Protein AF-A0A419VX43-F1 (afdb_monomer)

Sequence (524 aa):
MDKRGDLQPGDQIDTLLDHQTQRLEDIANNAVDIIKINLLILGAFAPFLGTVFRNEISTEVIFESQFLRYATLSWVISSIFSTIVYRIARGKSTSQFDLLEQAIVNDWRDPDLRDEMLDNSETYEKNVNRYTVLMAMSVGLSLATVLFFALTIADTIFDLSSTSKRNAVLVVLGFGLITGFGIEIIRLLGRGRFWLSSKVDWLSSKIDFNVKIIGLNTLEIKVGKTEITEVVEFFVEKENLSPIRARLIKSIHDLFEYEPWTFDDLSSKLQDEYPDIGLTKEMIDRLVDEGYLQKIESRGPRTYLVHERREKIVNDEDIDKVVGEELGRVIGHMKQDNEVKELISQYLGTNPSNAKEVLVSGTTPERIDKLNTIIDLIRREYPHKEPPGKEYGKIQFRKSMERYQLTPKASRAFALVLVQQAKDALAEKAHIQATVLGYNGLEEFIRALVRHETPSKELDIRSLGHLLQTKEIQEKISDDDLGLIGRFREIRNKAVHEDARQIDSNEVQELLSIIENIIWKYSN

pLDDT: mean 80.6, std 17.25, range [22.8, 96.19]

Solvent-accessible surface area (backbone atoms only — not comparable to full-atom values): 28584 Å² total; per-residue (Å²): 120,52,102,81,73,54,70,48,71,68,60,52,45,54,52,49,51,48,55,53,35,51,53,28,45,52,53,19,52,54,20,51,52,50,44,51,49,55,52,47,52,49,63,64,48,47,57,51,55,54,54,49,64,71,43,98,56,62,66,63,64,58,76,65,32,67,37,43,53,50,16,51,50,29,40,52,52,17,47,50,39,20,50,52,42,22,56,50,28,48,53,52,35,58,49,57,52,51,57,53,48,50,33,63,76,66,67,54,49,74,42,27,53,46,49,54,50,58,61,46,43,59,61,47,53,57,48,54,52,51,44,51,50,43,43,28,45,18,54,13,23,46,52,31,17,55,52,22,44,54,48,36,54,49,36,75,74,66,65,63,52,72,69,57,50,55,51,50,51,52,50,40,51,50,50,18,45,45,68,21,38,42,68,56,50,52,48,50,56,60,54,41,64,64,64,54,44,74,72,44,55,79,73,55,82,80,69,90,77,90,78,89,80,88,79,92,84,80,95,69,89,72,60,82,63,58,57,60,49,53,39,31,48,42,30,32,75,76,66,70,38,48,70,63,60,26,46,48,55,48,52,47,36,77,75,44,51,56,50,72,41,37,69,69,58,51,52,54,49,33,58,74,78,39,68,77,62,42,81,52,69,68,58,52,50,49,36,34,77,71,45,35,29,41,77,48,79,64,94,66,65,70,57,40,38,36,32,56,67,75,75,39,76,46,77,91,50,64,58,61,57,55,52,48,52,36,49,50,44,51,52,52,47,35,74,75,33,67,66,59,26,48,53,52,5,60,75,69,74,44,55,66,88,47,32,63,59,63,57,73,43,77,54,65,70,55,32,39,53,52,48,38,52,49,53,51,50,47,49,68,78,38,69,88,64,71,51,92,91,65,80,60,46,46,66,41,82,38,64,58,74,63,27,36,27,46,22,30,45,45,34,38,44,59,18,49,49,30,38,49,53,12,52,53,30,42,77,72,67,36,57,52,58,13,40,51,32,32,47,49,15,50,38,53,34,51,51,23,46,53,35,60,78,39,75,85,60,87,72,96,68,90,47,58,76,57,54,62,66,34,68,72,41,57,74,70,48,55,70,69,59,52,50,52,54,50,53,51,51,52,51,32,49,43,36,75,75,45,73,59,90,74,64,57,68,66,61,53,53,54,47,51,54,49,49,53,50,51,48,62,70,69,25,116

Mean predicted aligned error: 16.17 Å

Radius of gyration: 35.97 Å; Cα contacts (8 Å, |Δi|>4): 530; chains: 1; bounding box: 82×86×92 Å

Organism: NCBI:txid148449

Secondary structure (DSSP, 8-state):
--TT-PPPHHHHHHHHHHHHHHHHHHHHHHHHHHHHHHHHHHHHHHHHHHHHTTTT--HHHHHH-HHHHHHHHHHHHHHHHHHHHHHHHHHHHHHHHHHHHHHHHTT--HHHHHHHHHHHHHHHHHHHHHHHHHHHHHHHHHHHHHHHHHHHHHHHHH---HHHHHHHHHHHHHHHHHHHHHHHHHHHHHHHHHHTTTTTTTT-TT----------------HHHHHHHHHHHHHHHHS---HHHHHHHHHHHHHHTTS-EEHHHHHHHHHHH-TTS---HHHHHHHHHTTSEEEE--SS-SEEEEETTTTEE-TTS-HHHHHHHHHHHHHHHHHH-HHHHHHHHHHTTS-TTTHHHHHH-S-HHHHHHHHHHHHHHHHHH-TT---TT-----EEEEEPPPEEEE-HHHHHHHHHHHHHHHHHHHHTT-HHHHHHHHHHHHHHHHHHHHHHH-TTS-----SHHHHTTSHHHHHHS-HHHHHHHHHHHHHHHHHHHS-GGG--HHHHHHHHHHHHHHHHHH--

Structure (mmCIF, N/CA/C/O backbone):
data_AF-A0A419VX43-F1
#
_entry.id   AF-A0A419VX43-F1
#
loop_
_atom_site.group_PDB
_atom_site.id
_atom_site.type_symbol
_atom_site.label_atom_id
_atom_site.label_alt_id
_atom_site.label_comp_id
_atom_site.label_asym_id
_atom_site.label_entity_id
_atom_site.label_seq_id
_atom_site.pdbx_PDB_ins_code
_atom_site.Cartn_x
_atom_site.Cartn_y
_atom_site.Cartn_z
_atom_site.occupancy
_atom_site.B_iso_or_equiv
_atom_site.auth_seq_id
_atom_site.auth_comp_id
_atom_site.auth_asym_id
_atom_site.auth_atom_id
_atom_site.pdbx_PDB_model_num
ATOM 1 N N . MET A 1 1 ? -22.061 17.386 -14.816 1.00 35.34 1 MET A N 1
ATOM 2 C CA . MET A 1 1 ? -21.285 18.517 -15.384 1.00 35.34 1 MET A CA 1
ATOM 3 C C . MET A 1 1 ? -21.544 19.780 -14.582 1.00 35.34 1 MET A C 1
ATOM 5 O O . MET A 1 1 ? -22.606 20.381 -14.722 1.00 35.34 1 MET A O 1
ATOM 9 N N . ASP A 1 2 ? -20.598 20.165 -13.728 1.00 34.94 2 ASP A N 1
ATOM 10 C CA . ASP A 1 2 ? -20.647 21.469 -13.065 1.00 34.94 2 ASP A CA 1
ATOM 11 C C . ASP A 1 2 ? -20.093 22.562 -13.999 1.00 34.94 2 ASP A C 1
ATOM 13 O O . ASP A 1 2 ? -19.414 22.260 -14.985 1.00 34.94 2 ASP A O 1
ATOM 17 N N . LYS A 1 3 ? -20.371 23.841 -13.724 1.00 38.91 3 LYS A N 1
ATOM 18 C CA . LYS A 1 3 ? -20.088 24.986 -14.626 1.00 38.91 3 LYS A CA 1
ATOM 19 C C . LYS A 1 3 ? -18.608 25.192 -15.016 1.00 38.91 3 LYS A C 1
ATOM 21 O O . LYS A 1 3 ? -18.311 26.119 -15.765 1.00 38.91 3 LYS A O 1
ATOM 26 N N . ARG A 1 4 ? -17.686 24.354 -14.533 1.00 42.75 4 ARG A N 1
ATOM 27 C CA . ARG A 1 4 ? -16.251 24.363 -14.866 1.00 42.75 4 ARG A CA 1
ATOM 28 C C . ARG A 1 4 ? -15.805 23.251 -15.819 1.00 42.75 4 ARG A C 1
ATOM 30 O O . ARG A 1 4 ? -14.650 23.252 -16.213 1.00 42.75 4 ARG A O 1
ATOM 37 N N . GLY A 1 5 ? -16.693 22.344 -16.229 1.00 37.00 5 GLY A N 1
ATOM 38 C CA . GLY A 1 5 ? -16.320 21.234 -17.116 1.00 37.00 5 GLY A CA 1
ATOM 39 C C . GLY A 1 5 ? -15.534 20.111 -16.430 1.00 37.00 5 GLY A C 1
ATOM 40 O O . GLY A 1 5 ? -15.210 19.129 -17.090 1.00 37.00 5 GLY A O 1
ATOM 41 N N . ASP A 1 6 ? -15.291 20.211 -15.121 1.00 39.28 6 ASP A N 1
ATOM 42 C CA . ASP A 1 6 ? -14.771 19.106 -14.323 1.00 39.28 6 ASP A CA 1
ATOM 43 C C . ASP A 1 6 ? -15.868 18.038 -14.162 1.00 39.28 6 ASP A C 1
ATOM 45 O O . ASP A 1 6 ? -17.008 18.331 -13.772 1.00 39.28 6 ASP A O 1
ATOM 49 N N . LEU A 1 7 ? -15.534 16.798 -14.530 1.00 40.31 7 LEU A N 1
ATOM 50 C CA . LEU A 1 7 ? -16.361 15.615 -14.279 1.00 40.31 7 LEU A CA 1
ATOM 51 C C . LEU A 1 7 ? -16.569 15.483 -12.769 1.00 40.31 7 LEU A C 1
ATOM 53 O O . LEU A 1 7 ? -15.602 15.614 -12.014 1.00 40.31 7 LEU A O 1
ATOM 57 N N . GLN A 1 8 ? -17.808 15.237 -12.331 1.00 47.06 8 GLN A N 1
ATOM 58 C CA . GLN A 1 8 ? -18.061 14.995 -10.911 1.00 47.06 8 GLN A CA 1
ATOM 59 C C . GLN A 1 8 ? -17.269 13.751 -10.465 1.00 47.06 8 GLN A C 1
ATOM 61 O O . GLN A 1 8 ? -17.093 12.842 -11.275 1.00 47.06 8 GLN A O 1
ATOM 66 N N . PRO A 1 9 ? -16.770 13.693 -9.217 1.00 50.44 9 PRO A N 1
ATOM 67 C CA . PRO A 1 9 ? -15.942 12.581 -8.741 1.00 50.44 9 PRO A CA 1
ATOM 68 C C . PRO A 1 9 ? -16.556 11.195 -9.001 1.00 50.44 9 PRO A C 1
ATOM 70 O O . PRO A 1 9 ? -15.837 10.302 -9.437 1.00 50.44 9 PRO A O 1
ATOM 73 N N . GLY A 1 10 ? -17.880 11.051 -8.849 1.00 53.91 10 GLY A N 1
ATOM 74 C CA . GLY A 1 10 ? -18.609 9.819 -9.183 1.00 53.91 10 GLY A CA 1
ATOM 75 C C . GLY A 1 10 ? -18.517 9.424 -10.664 1.00 53.91 10 GLY A C 1
ATOM 76 O O . GLY A 1 10 ? -18.204 8.278 -10.970 1.00 53.91 10 GLY A O 1
ATOM 77 N N . ASP A 1 11 ? -18.643 10.384 -11.589 1.00 59.47 11 ASP A N 1
ATOM 78 C CA . ASP A 1 11 ? -18.510 10.127 -13.034 1.00 59.47 11 ASP A CA 1
ATOM 79 C C . ASP A 1 11 ? -17.092 9.632 -13.396 1.00 59.47 11 ASP A C 1
ATOM 81 O O . ASP A 1 11 ? -16.914 8.868 -14.346 1.00 59.47 11 ASP A O 1
ATOM 85 N N . GLN A 1 12 ? -16.058 10.065 -12.661 1.00 63.50 12 GLN A N 1
ATOM 86 C CA . GLN A 1 12 ? -14.668 9.657 -12.912 1.00 63.50 12 GLN A CA 1
ATOM 87 C C . GLN A 1 12 ? -14.390 8.219 -12.458 1.00 63.50 12 GLN A C 1
ATOM 89 O O . GLN A 1 12 ? -13.660 7.504 -13.145 1.00 63.50 12 GLN A O 1
ATOM 94 N N . ILE A 1 13 ? -14.973 7.796 -11.333 1.00 65.88 13 ILE A N 1
ATOM 95 C CA . ILE A 1 13 ? -14.847 6.434 -10.791 1.00 65.88 13 ILE A CA 1
ATOM 96 C C . ILE A 1 13 ? -15.518 5.437 -11.735 1.00 65.88 13 ILE A C 1
ATOM 98 O O . ILE A 1 13 ? -14.872 4.480 -12.163 1.00 65.88 13 ILE A O 1
ATOM 102 N N . ASP A 1 14 ? -16.758 5.717 -12.144 1.00 67.06 14 ASP A N 1
ATOM 103 C CA . ASP A 1 14 ? -17.497 4.878 -13.091 1.00 67.06 14 ASP A CA 1
ATOM 104 C C . ASP A 1 14 ? -16.748 4.758 -14.422 1.00 67.06 14 ASP A C 1
ATOM 106 O O . ASP A 1 14 ? -16.568 3.660 -14.944 1.00 67.06 14 ASP A O 1
ATOM 110 N N . THR A 1 15 ? -16.213 5.873 -14.934 1.00 73.88 15 THR A N 1
ATOM 111 C CA . THR A 1 15 ? -15.415 5.869 -16.170 1.00 73.88 15 THR A CA 1
ATOM 112 C C . THR A 1 15 ? -14.133 5.042 -16.023 1.00 73.88 15 THR A C 1
ATOM 114 O O . THR A 1 15 ? -13.740 4.335 -16.952 1.00 73.88 15 THR A O 1
ATOM 117 N N . LEU A 1 16 ? -13.454 5.120 -14.873 1.00 72.38 16 LEU A N 1
ATOM 118 C CA . LEU A 1 16 ? -12.239 4.346 -14.615 1.00 72.38 16 LEU A CA 1
ATOM 119 C C . LEU A 1 16 ? -12.540 2.849 -14.491 1.00 72.38 16 LEU A C 1
ATOM 121 O O . LEU A 1 16 ? -11.817 2.053 -15.093 1.00 72.38 16 LEU A O 1
ATOM 125 N N . LEU A 1 17 ? -13.594 2.465 -13.764 1.00 74.12 17 LEU A N 1
ATOM 126 C CA . LEU A 1 17 ? -14.018 1.068 -13.620 1.00 74.12 17 LEU A CA 1
ATOM 127 C C . LEU A 1 17 ? -14.453 0.481 -14.953 1.00 74.12 17 LEU A C 1
ATOM 129 O O . LEU A 1 17 ? -14.025 -0.621 -15.297 1.00 74.12 17 LEU A O 1
ATOM 133 N N . ASP A 1 18 ? -15.254 1.218 -15.717 1.00 79.12 18 ASP A N 1
ATOM 134 C CA . ASP A 1 18 ? -15.726 0.780 -17.026 1.00 79.12 18 ASP A CA 1
ATOM 135 C C . ASP A 1 18 ? -14.539 0.577 -17.971 1.00 79.12 18 ASP A C 1
ATOM 137 O O . ASP A 1 18 ? -14.353 -0.495 -18.540 1.00 79.12 18 ASP A O 1
ATOM 141 N N . HIS A 1 19 ? -13.617 1.538 -18.022 1.00 82.50 19 HIS A N 1
ATOM 142 C CA . HIS A 1 19 ? -12.429 1.431 -18.860 1.00 82.50 19 HIS A CA 1
ATOM 143 C C . HIS A 1 19 ? -11.467 0.308 -18.421 1.00 82.50 19 HIS A C 1
ATOM 145 O O . HIS A 1 19 ? -10.847 -0.344 -19.270 1.00 82.50 19 HIS A O 1
ATOM 151 N N . GLN A 1 20 ? -11.317 0.045 -17.117 1.00 82.06 20 GLN A N 1
ATOM 152 C CA . GLN A 1 20 ? -10.527 -1.090 -16.627 1.00 82.06 20 GLN A CA 1
ATOM 153 C C . GLN A 1 20 ? -11.202 -2.432 -16.958 1.00 82.06 20 GLN A C 1
ATOM 155 O O . GLN A 1 20 ? -10.567 -3.355 -17.475 1.00 82.06 20 GLN A O 1
ATOM 160 N N . THR A 1 21 ? -12.506 -2.532 -16.726 1.00 83.25 21 THR A N 1
ATOM 161 C CA . THR A 1 21 ? -13.289 -3.742 -16.997 1.00 83.25 21 THR A CA 1
ATOM 162 C C . THR A 1 21 ? -13.303 -4.054 -18.489 1.00 83.25 21 THR A C 1
ATOM 164 O O . THR A 1 21 ? -12.967 -5.175 -18.880 1.00 83.25 21 THR A O 1
ATOM 167 N N . GLN A 1 22 ? -13.570 -3.048 -19.324 1.00 86.44 22 GLN A N 1
ATOM 168 C CA . GLN A 1 22 ? -13.603 -3.156 -20.778 1.00 86.44 22 GLN A CA 1
ATOM 169 C C . GLN A 1 22 ? -12.253 -3.607 -21.342 1.00 86.44 22 GLN A C 1
ATOM 171 O O . GLN A 1 22 ? -12.199 -4.521 -22.159 1.00 86.44 22 GLN A O 1
ATOM 176 N N . ARG A 1 23 ? -11.133 -3.051 -20.859 1.00 86.38 23 ARG A N 1
ATOM 177 C CA . ARG A 1 23 ? -9.795 -3.475 -21.307 1.00 86.38 23 ARG A CA 1
ATOM 178 C C . ARG A 1 23 ? -9.486 -4.934 -20.967 1.00 86.38 23 ARG A C 1
ATOM 180 O O . ARG A 1 23 ? -8.891 -5.634 -21.788 1.00 86.38 23 ARG A O 1
ATOM 187 N N . LEU A 1 24 ? -9.838 -5.405 -19.768 1.00 87.81 24 LEU A N 1
ATOM 188 C CA . LEU A 1 24 ? -9.648 -6.816 -19.407 1.00 87.81 24 LEU A CA 1
ATOM 189 C C . LEU A 1 24 ? -10.576 -7.735 -20.203 1.00 87.81 24 LEU A C 1
ATOM 191 O O . LEU A 1 24 ? -10.154 -8.824 -20.599 1.00 87.81 24 LEU A O 1
ATOM 195 N N . GLU A 1 25 ? -11.805 -7.298 -20.463 1.00 88.75 25 GLU A N 1
ATOM 196 C CA . GLU A 1 25 ? -12.748 -8.024 -21.305 1.00 88.75 25 GLU A CA 1
ATOM 197 C C . GLU A 1 25 ? -12.253 -8.125 -22.752 1.00 88.75 25 GLU A C 1
ATOM 199 O O . GLU A 1 25 ? -12.238 -9.221 -23.310 1.00 88.75 25 GLU A O 1
ATOM 204 N N . ASP A 1 26 ? -11.728 -7.042 -23.325 1.00 90.69 26 ASP A N 1
ATOM 205 C CA . ASP A 1 26 ? -11.109 -7.040 -24.651 1.00 90.69 26 ASP A CA 1
ATOM 206 C C . ASP A 1 26 ? -9.918 -8.006 -24.722 1.00 90.69 26 ASP A C 1
ATOM 208 O O . ASP A 1 26 ? -9.777 -8.768 -25.682 1.00 90.69 26 ASP A O 1
ATOM 212 N N . ILE A 1 27 ? -9.061 -8.034 -23.694 1.00 90.69 27 ILE A N 1
ATOM 213 C CA . ILE A 1 27 ? -7.946 -8.993 -23.614 1.00 90.69 27 ILE A CA 1
ATOM 214 C C . ILE A 1 27 ? -8.465 -10.433 -23.548 1.00 90.69 27 ILE A C 1
ATOM 216 O O . ILE A 1 27 ? -7.932 -11.304 -24.240 1.00 90.69 27 ILE A O 1
ATOM 220 N N . ALA A 1 28 ? -9.500 -10.694 -22.747 1.00 91.56 28 ALA A N 1
ATOM 221 C CA . ALA A 1 28 ? -10.108 -12.015 -22.648 1.00 91.56 28 ALA A CA 1
ATOM 222 C C . ALA A 1 28 ? -10.738 -12.450 -23.984 1.00 91.56 28 ALA A C 1
ATOM 224 O O . ALA A 1 28 ? -10.525 -13.583 -24.416 1.00 91.56 28 ALA A O 1
ATOM 225 N N . ASN A 1 29 ? -11.446 -11.551 -24.668 1.00 92.62 29 ASN A N 1
ATOM 226 C CA . ASN A 1 29 ? -12.063 -11.809 -25.969 1.00 92.62 29 ASN A CA 1
ATOM 227 C C . ASN A 1 29 ? -11.007 -12.109 -27.039 1.00 92.62 29 ASN A C 1
ATOM 229 O O . ASN A 1 29 ? -11.096 -13.126 -27.729 1.00 92.62 29 ASN A O 1
ATOM 233 N N . ASN A 1 30 ? -9.941 -11.308 -27.094 1.00 92.56 30 ASN A N 1
ATOM 234 C CA . ASN A 1 30 ? -8.807 -11.575 -27.975 1.00 92.56 30 ASN A CA 1
ATOM 235 C C . ASN A 1 30 ? -8.173 -12.946 -27.678 1.00 92.56 30 ASN A C 1
ATOM 237 O O . ASN A 1 30 ? -7.805 -13.676 -28.599 1.00 92.56 30 ASN A O 1
ATOM 241 N N . ALA A 1 31 ? -8.055 -13.332 -26.401 1.00 94.25 31 ALA A N 1
ATOM 242 C CA . ALA A 1 31 ? -7.508 -14.632 -26.009 1.00 94.25 31 ALA A CA 1
ATOM 243 C C . ALA A 1 31 ? -8.378 -15.794 -26.502 1.00 94.25 31 ALA A C 1
ATOM 245 O O . ALA A 1 31 ? -7.851 -16.775 -27.032 1.00 94.25 31 ALA A O 1
ATOM 246 N N . VAL A 1 32 ? -9.703 -15.661 -26.403 1.00 95.38 32 VAL A N 1
ATOM 247 C CA . VAL A 1 32 ? -10.661 -16.625 -26.962 1.00 95.38 32 VAL A CA 1
ATOM 248 C C . VAL A 1 32 ? -10.493 -16.758 -28.472 1.00 95.38 32 VAL A C 1
ATOM 250 O O . VAL A 1 32 ? -10.509 -17.876 -28.990 1.00 95.38 32 VAL A O 1
ATOM 253 N N . ASP A 1 33 ? -10.295 -15.656 -29.188 1.00 95.19 33 ASP A N 1
ATOM 254 C CA . ASP A 1 33 ? -10.117 -15.706 -30.637 1.00 95.19 33 ASP A CA 1
ATOM 255 C C . ASP A 1 33 ? -8.817 -16.409 -31.040 1.00 95.19 33 ASP A C 1
ATOM 257 O O . ASP A 1 33 ? -8.824 -17.212 -31.975 1.00 95.19 33 ASP A O 1
ATOM 261 N N . ILE A 1 34 ? -7.729 -16.243 -30.282 1.00 92.88 34 ILE A N 1
ATOM 262 C CA . ILE A 1 34 ? -6.508 -17.034 -30.503 1.00 92.88 34 ILE A CA 1
ATOM 263 C C . ILE A 1 34 ? -6.741 -18.521 -30.212 1.00 92.88 34 ILE A C 1
ATOM 265 O O . ILE A 1 34 ? -6.266 -19.372 -30.964 1.00 92.88 34 ILE A O 1
ATOM 269 N N . ILE A 1 35 ? -7.494 -18.865 -29.162 1.00 94.19 35 ILE A N 1
ATOM 270 C CA . ILE A 1 35 ? -7.860 -20.265 -28.886 1.00 94.19 35 ILE A CA 1
ATOM 271 C C . ILE A 1 35 ? -8.631 -20.851 -30.076 1.00 94.19 35 ILE A C 1
ATOM 273 O O . ILE A 1 35 ? -8.303 -21.947 -30.536 1.00 94.19 35 ILE A O 1
ATOM 277 N N . LYS A 1 36 ? -9.602 -20.114 -30.634 1.00 95.88 36 LYS A N 1
ATOM 278 C CA . LYS A 1 36 ? -10.332 -20.531 -31.844 1.00 95.88 36 LYS A CA 1
ATOM 279 C C . LYS A 1 36 ? -9.391 -20.718 -33.034 1.00 95.88 36 LYS A C 1
ATOM 281 O O . LYS A 1 36 ? -9.517 -21.717 -33.738 1.00 95.88 36 LYS A O 1
ATOM 286 N N . ILE A 1 37 ? -8.431 -19.812 -33.240 1.00 94.38 37 ILE A N 1
ATOM 287 C CA . ILE A 1 37 ? -7.409 -19.943 -34.291 1.00 94.38 37 ILE A CA 1
ATOM 288 C C . ILE A 1 37 ? -6.589 -21.220 -34.082 1.00 94.38 37 ILE A C 1
ATOM 290 O O . ILE A 1 37 ? -6.424 -21.990 -35.022 1.00 94.38 37 ILE A O 1
ATOM 294 N N . ASN A 1 38 ? -6.129 -21.505 -32.863 1.00 94.31 38 ASN A N 1
ATOM 295 C CA . ASN A 1 38 ? -5.361 -22.718 -32.570 1.00 94.31 38 ASN A CA 1
ATOM 296 C C . ASN A 1 38 ? -6.170 -24.001 -32.803 1.00 94.31 38 ASN A C 1
ATOM 298 O O . ASN A 1 38 ? -5.621 -24.985 -33.303 1.00 94.31 38 ASN A O 1
ATOM 302 N N . LEU A 1 39 ? -7.467 -23.996 -32.493 1.00 94.75 39 LEU A N 1
ATOM 303 C CA . LEU A 1 39 ? -8.370 -25.106 -32.808 1.00 94.75 39 LEU A CA 1
ATOM 304 C C . LEU A 1 39 ? -8.597 -25.249 -34.317 1.00 94.75 39 LEU A C 1
ATOM 306 O O . LEU A 1 39 ? -8.642 -26.368 -34.826 1.00 94.75 39 LEU A O 1
ATOM 310 N N . LEU A 1 40 ? -8.689 -24.135 -35.045 1.00 95.19 40 LEU A N 1
ATOM 311 C CA . LEU A 1 40 ? -8.819 -24.136 -36.499 1.00 95.19 40 LEU A CA 1
ATOM 312 C C . LEU A 1 40 ? -7.548 -24.649 -37.179 1.00 95.19 40 LEU A C 1
ATOM 314 O O . LEU A 1 40 ? -7.650 -25.439 -38.110 1.00 95.19 40 LEU A O 1
ATOM 318 N N . ILE A 1 41 ? -6.363 -24.269 -36.690 1.00 92.62 41 ILE A N 1
ATOM 319 C CA . ILE A 1 41 ? -5.079 -24.824 -37.142 1.00 92.62 41 ILE A CA 1
ATOM 320 C C . ILE A 1 41 ? -5.099 -26.345 -36.971 1.00 92.62 41 ILE A C 1
ATOM 322 O O . ILE A 1 41 ? -4.855 -27.075 -37.930 1.00 92.62 41 ILE A O 1
ATOM 326 N N . LEU A 1 42 ? -5.465 -26.837 -35.783 1.00 90.06 42 LEU A N 1
ATOM 327 C CA . LEU A 1 42 ? -5.571 -28.275 -35.535 1.00 90.06 42 LEU A CA 1
ATOM 328 C C . LEU A 1 42 ? -6.561 -28.944 -36.506 1.00 90.06 42 LEU A C 1
ATOM 330 O O . LEU A 1 42 ? -6.233 -29.960 -37.113 1.00 90.06 42 LEU A O 1
ATOM 334 N N . GLY A 1 43 ? -7.741 -28.351 -36.698 1.00 89.94 43 GLY A N 1
ATOM 335 C CA . GLY A 1 43 ? -8.771 -28.857 -37.606 1.00 89.94 43 GLY A CA 1
ATOM 336 C C . GLY A 1 43 ? -8.378 -28.823 -39.086 1.00 89.94 43 GLY A C 1
ATOM 337 O O . GLY A 1 43 ? -8.791 -29.699 -39.838 1.00 89.94 43 GLY A O 1
ATOM 338 N N . ALA A 1 44 ? -7.561 -27.858 -39.510 1.00 90.12 44 ALA A N 1
ATOM 339 C CA . ALA A 1 44 ? -7.080 -27.743 -40.885 1.00 90.12 44 ALA A CA 1
ATOM 340 C C . ALA A 1 44 ? -5.967 -28.756 -41.195 1.00 90.12 44 ALA A C 1
ATOM 342 O O . ALA A 1 44 ? -5.936 -29.328 -42.285 1.00 90.12 44 ALA A O 1
ATOM 343 N N . PHE A 1 45 ? -5.069 -29.012 -40.238 1.00 86.81 45 PHE A N 1
ATOM 344 C CA . PHE A 1 45 ? -3.926 -29.908 -40.439 1.00 86.81 45 PHE A CA 1
ATOM 345 C C . PHE A 1 45 ? -4.201 -31.369 -40.046 1.00 86.81 45 PHE A C 1
ATOM 347 O O . PHE A 1 45 ? -3.530 -32.266 -40.558 1.00 86.81 45 PHE A O 1
ATOM 354 N N . ALA A 1 46 ? -5.211 -31.656 -39.217 1.00 83.56 46 ALA A N 1
ATOM 355 C CA . ALA A 1 46 ? -5.576 -33.032 -38.865 1.00 83.56 46 ALA A CA 1
ATOM 356 C C . ALA A 1 46 ? -6.016 -33.891 -40.074 1.00 83.56 46 ALA A C 1
ATOM 358 O O . ALA A 1 46 ? -5.524 -35.016 -40.198 1.00 83.56 46 ALA A O 1
ATOM 359 N N . PRO A 1 47 ? -6.861 -33.405 -41.012 1.00 80.75 47 PRO A N 1
ATOM 360 C CA . PRO A 1 47 ? -7.190 -34.141 -42.230 1.00 80.75 47 PRO A CA 1
ATOM 361 C C . PRO A 1 47 ? -5.967 -34.383 -43.107 1.00 80.75 47 PRO A C 1
ATOM 363 O O . PRO A 1 47 ? -5.854 -35.457 -43.686 1.00 80.75 47 PRO A O 1
ATOM 366 N N . PHE A 1 48 ? -5.037 -33.423 -43.168 1.00 74.25 48 PHE A N 1
ATOM 367 C CA . PHE A 1 48 ? -3.794 -33.590 -43.914 1.00 74.25 48 PHE A CA 1
ATOM 368 C C . PHE A 1 48 ? -2.983 -34.758 -43.352 1.00 74.25 48 PHE A C 1
ATOM 370 O O . PHE A 1 48 ? -2.668 -35.684 -44.097 1.00 74.25 48 PHE A O 1
ATOM 377 N N . LEU A 1 49 ? -2.745 -34.781 -42.035 1.00 70.62 49 LEU A N 1
ATOM 378 C CA . LEU A 1 49 ? -2.101 -35.916 -41.370 1.00 70.62 49 LEU A CA 1
ATOM 379 C C . LEU A 1 49 ? -2.833 -37.226 -41.702 1.00 70.62 49 LEU A C 1
ATOM 381 O O . LEU A 1 49 ? -2.205 -38.175 -42.158 1.00 70.62 49 LEU A O 1
ATOM 385 N N . GLY A 1 50 ? -4.167 -37.241 -41.604 1.00 71.62 50 GLY A N 1
ATOM 386 C CA . GLY A 1 50 ? -5.001 -38.391 -41.973 1.00 71.62 50 GLY A CA 1
ATOM 387 C C . GLY A 1 50 ? -4.854 -38.853 -43.429 1.00 71.62 50 GLY A C 1
ATOM 388 O O . GLY A 1 50 ? -4.811 -40.054 -43.689 1.00 71.62 50 GLY A O 1
ATOM 389 N N . THR A 1 51 ? -4.755 -37.927 -44.387 1.00 71.31 51 THR A N 1
ATOM 390 C CA . THR A 1 51 ? -4.551 -38.256 -45.808 1.00 71.31 51 THR A CA 1
ATOM 391 C C . THR A 1 51 ? -3.145 -38.760 -46.095 1.00 71.31 51 THR A C 1
ATOM 393 O O . THR A 1 51 ? -2.995 -39.708 -46.864 1.00 71.31 51 THR A O 1
ATOM 396 N N . VAL A 1 52 ? -2.125 -38.189 -45.451 1.00 64.06 52 VAL A N 1
ATOM 397 C CA . VAL A 1 52 ? -0.748 -38.667 -45.589 1.00 64.06 52 VAL A CA 1
ATOM 398 C C . VAL A 1 52 ? -0.607 -40.063 -44.983 1.00 64.06 52 VAL A C 1
ATOM 400 O O . VAL A 1 52 ? 0.030 -40.906 -45.598 1.00 64.06 52 VAL A O 1
ATOM 403 N N . PHE A 1 53 ? -1.290 -40.359 -43.871 1.00 63.84 53 PHE A N 1
ATOM 404 C CA . PHE A 1 53 ? -1.332 -41.705 -43.283 1.00 63.84 53 PHE A CA 1
ATOM 405 C C . PHE A 1 53 ? -2.026 -42.761 -44.155 1.00 63.84 53 PHE A C 1
ATOM 407 O O . PHE A 1 53 ? -1.877 -43.954 -43.897 1.00 63.84 53 PHE A O 1
ATOM 414 N N . ARG A 1 54 ? -2.814 -42.350 -45.157 1.00 64.94 54 ARG A N 1
ATOM 415 C CA . ARG A 1 54 ? -3.546 -43.269 -46.041 1.00 64.94 54 ARG A CA 1
ATOM 416 C C . ARG A 1 54 ? -2.766 -43.634 -47.306 1.00 64.94 54 ARG A C 1
ATOM 418 O O . ARG A 1 54 ? -3.019 -44.692 -47.875 1.00 64.94 54 ARG A O 1
ATOM 425 N N . ASN A 1 55 ? -1.851 -42.773 -47.741 1.00 59.81 55 ASN A N 1
ATOM 426 C CA . ASN A 1 55 ? -0.907 -43.071 -48.816 1.00 59.81 55 ASN A CA 1
ATOM 427 C C . ASN A 1 55 ? 0.332 -43.742 -48.201 1.00 59.81 55 ASN A C 1
ATOM 429 O O . ASN A 1 55 ? 0.634 -43.491 -47.044 1.00 59.81 55 ASN A O 1
ATOM 433 N N . GLU A 1 56 ? 1.045 -44.593 -48.941 1.00 59.66 56 GLU A N 1
ATOM 434 C CA . GLU A 1 56 ? 2.136 -45.483 -48.473 1.00 59.66 56 GLU A CA 1
ATOM 435 C C . GLU A 1 56 ? 3.400 -44.782 -47.899 1.00 59.66 56 GLU A C 1
ATOM 437 O O . GLU A 1 56 ? 4.489 -45.352 -47.888 1.00 59.66 56 GLU A O 1
ATOM 442 N N . ILE A 1 57 ? 3.294 -43.542 -47.418 1.00 66.69 57 ILE A N 1
ATOM 443 C CA . ILE A 1 57 ? 4.346 -42.840 -46.683 1.00 66.69 57 ILE A CA 1
ATOM 444 C C . ILE A 1 57 ? 4.389 -43.421 -45.267 1.00 66.69 57 ILE A C 1
ATOM 446 O O . ILE A 1 57 ? 3.388 -43.413 -44.547 1.00 66.69 57 ILE A O 1
ATOM 450 N N . SER A 1 58 ? 5.551 -43.930 -44.853 1.00 71.00 58 SER A N 1
ATOM 451 C CA . SER A 1 58 ? 5.713 -44.485 -43.511 1.00 71.00 58 SER A CA 1
ATOM 452 C C . SER A 1 58 ? 5.434 -43.413 -42.456 1.00 71.00 58 SER A C 1
ATOM 454 O O . SER A 1 58 ? 6.003 -42.320 -42.457 1.00 71.00 58 SER A O 1
ATOM 456 N N . THR A 1 59 ? 4.539 -43.737 -41.525 1.00 66.19 59 THR A N 1
ATOM 457 C CA . THR A 1 59 ? 4.121 -42.846 -40.435 1.00 66.19 59 THR A CA 1
ATOM 458 C C . THR A 1 59 ? 5.309 -42.358 -39.601 1.00 66.19 59 THR A C 1
ATOM 460 O O . THR A 1 59 ? 5.297 -41.236 -39.101 1.00 66.19 59 THR A O 1
ATOM 463 N N . GLU A 1 60 ? 6.354 -43.181 -39.493 1.00 74.50 60 GLU A N 1
ATOM 464 C CA . GLU A 1 60 ? 7.600 -42.884 -38.778 1.00 74.50 60 GLU A CA 1
ATOM 465 C C . GLU A 1 60 ? 8.309 -41.642 -39.328 1.00 74.50 60 GLU A C 1
ATOM 467 O O . GLU A 1 60 ? 8.662 -40.760 -38.551 1.00 74.50 60 GLU A O 1
ATOM 472 N N . VAL A 1 61 ? 8.415 -41.488 -40.653 1.00 71.88 61 VAL A N 1
ATOM 473 C CA . VAL A 1 61 ? 9.141 -40.362 -41.277 1.00 71.88 61 VAL A CA 1
ATOM 474 C C . VAL A 1 61 ? 8.488 -39.014 -40.949 1.00 71.88 61 VAL A C 1
ATOM 476 O O . VAL A 1 61 ? 9.168 -38.010 -40.740 1.00 71.88 61 VAL A O 1
ATOM 479 N N . ILE A 1 62 ? 7.160 -38.988 -40.833 1.00 68.81 62 ILE A N 1
ATOM 480 C CA . ILE A 1 62 ? 6.398 -37.771 -40.520 1.00 68.81 62 ILE A CA 1
ATOM 481 C C . ILE A 1 62 ? 6.572 -37.390 -39.047 1.00 68.81 62 ILE A C 1
ATOM 483 O O . ILE A 1 62 ? 6.831 -36.226 -38.741 1.00 68.81 62 ILE A O 1
ATOM 487 N N . PHE A 1 63 ? 6.481 -38.360 -38.130 1.00 76.75 63 PHE A N 1
ATOM 488 C CA . PHE A 1 63 ? 6.688 -38.128 -36.692 1.00 76.75 63 PHE A CA 1
ATOM 489 C C . PHE A 1 63 ? 8.157 -37.849 -36.326 1.00 76.75 63 PHE A C 1
ATOM 491 O O . PHE A 1 63 ? 8.449 -37.212 -35.304 1.00 76.75 63 PHE A O 1
ATOM 498 N N . GLU A 1 64 ? 9.095 -38.271 -37.171 1.00 82.38 64 GLU A N 1
ATOM 499 C CA . GLU A 1 64 ? 10.510 -37.926 -37.059 1.00 82.38 64 GLU A CA 1
ATOM 500 C C . GLU A 1 64 ? 10.849 -36.537 -37.615 1.00 82.38 64 GLU A C 1
ATOM 502 O O . GLU A 1 64 ? 11.897 -35.986 -37.261 1.00 82.38 64 GLU A O 1
ATOM 507 N N . SER A 1 65 ? 9.956 -35.915 -38.397 1.00 87.00 65 SER A N 1
ATOM 508 C CA . SER A 1 65 ? 10.183 -34.571 -38.928 1.00 87.00 65 SER A CA 1
ATOM 509 C C . SER A 1 65 ? 10.372 -33.545 -37.807 1.00 87.00 65 SER A C 1
ATOM 511 O O . SER A 1 65 ? 9.514 -33.338 -36.942 1.00 87.00 65 SER A O 1
ATOM 513 N N . GLN A 1 66 ? 11.503 -32.838 -37.852 1.00 90.62 66 GLN A N 1
ATOM 514 C CA . GLN A 1 66 ? 11.811 -31.761 -36.909 1.00 90.62 66 GLN A CA 1
ATOM 515 C C . GLN A 1 66 ? 10.774 -30.630 -36.982 1.00 90.62 66 GLN A C 1
ATOM 517 O O . GLN A 1 66 ? 10.425 -30.051 -35.954 1.00 90.62 66 GLN A O 1
ATOM 522 N N . PHE A 1 67 ? 10.236 -30.350 -38.172 1.00 93.00 67 PHE A N 1
ATOM 523 C CA . PHE A 1 67 ? 9.227 -29.311 -38.362 1.00 93.00 67 PHE A CA 1
ATOM 524 C C . PHE A 1 67 ? 7.910 -29.646 -37.667 1.00 93.00 67 PHE A C 1
ATOM 526 O O . PHE A 1 67 ? 7.342 -28.770 -37.020 1.00 93.00 67 PHE A O 1
ATOM 533 N N . LEU A 1 68 ? 7.466 -30.906 -37.706 1.00 91.25 68 LEU A N 1
ATOM 534 C CA . LEU A 1 68 ? 6.243 -31.324 -37.020 1.00 91.25 68 LEU A CA 1
ATOM 535 C C . LEU A 1 68 ? 6.378 -31.186 -35.499 1.00 91.25 68 LEU A C 1
ATOM 537 O O . LEU A 1 68 ? 5.446 -30.740 -34.823 1.00 91.25 68 LEU A O 1
ATOM 541 N N . ARG A 1 69 ? 7.555 -31.524 -34.957 1.00 90.69 69 ARG A N 1
ATOM 542 C CA . ARG A 1 69 ? 7.856 -31.354 -33.528 1.00 90.69 69 ARG A CA 1
ATOM 543 C C . ARG A 1 69 ? 7.800 -29.883 -33.125 1.00 90.69 69 ARG A C 1
ATOM 545 O O . ARG A 1 69 ? 7.164 -29.560 -32.125 1.00 90.69 69 ARG A O 1
ATOM 552 N N . TYR A 1 70 ? 8.405 -28.993 -33.915 1.00 93.75 70 TYR A N 1
ATOM 553 C CA . TYR A 1 70 ? 8.345 -27.554 -33.655 1.00 93.75 70 TYR A CA 1
ATOM 554 C C . TYR A 1 70 ? 6.935 -26.982 -33.828 1.00 93.75 70 TYR A C 1
ATOM 556 O O . TYR A 1 70 ? 6.508 -26.212 -32.974 1.00 93.75 70 TYR A O 1
ATOM 564 N N . ALA A 1 71 ? 6.178 -27.410 -34.845 1.00 93.88 71 ALA A N 1
ATOM 565 C CA . ALA A 1 71 ? 4.780 -27.017 -35.026 1.00 93.88 71 ALA A CA 1
ATOM 566 C C . ALA A 1 71 ? 3.942 -27.386 -33.797 1.00 93.88 71 ALA A C 1
ATOM 568 O O . ALA A 1 71 ? 3.260 -26.540 -33.225 1.00 93.88 71 ALA A O 1
ATOM 569 N N . THR A 1 72 ? 4.051 -28.638 -33.348 1.00 91.75 72 THR A N 1
ATOM 570 C CA . THR A 1 72 ? 3.304 -29.145 -32.191 1.00 91.75 72 THR A CA 1
ATOM 571 C C . THR A 1 72 ? 3.694 -28.402 -30.916 1.00 91.75 72 THR A C 1
ATOM 573 O O . THR A 1 72 ? 2.825 -27.987 -30.153 1.00 91.75 72 THR A O 1
ATOM 576 N N . LEU A 1 73 ? 4.993 -28.181 -30.691 1.00 92.19 73 LEU A N 1
ATOM 577 C CA . LEU A 1 73 ? 5.477 -27.456 -29.519 1.00 92.19 73 LEU A CA 1
ATOM 578 C C . LEU A 1 73 ? 4.984 -26.002 -29.507 1.00 92.19 73 LEU A C 1
ATOM 580 O O . LEU A 1 73 ? 4.444 -25.549 -28.498 1.00 92.19 73 LEU A O 1
ATOM 584 N N . SER A 1 74 ? 5.129 -25.278 -30.621 1.00 93.88 74 SER A N 1
ATOM 585 C CA . SER A 1 74 ? 4.645 -23.900 -30.747 1.00 93.88 74 SER A CA 1
ATOM 586 C C . SER A 1 74 ? 3.130 -23.811 -30.555 1.00 93.88 74 SER A C 1
ATOM 588 O O . SER A 1 74 ? 2.662 -22.912 -29.857 1.00 93.88 74 SER A O 1
ATOM 590 N N . TRP A 1 75 ? 2.374 -24.772 -31.090 1.00 96.12 75 TRP A N 1
ATOM 591 C CA . TRP A 1 75 ? 0.924 -24.848 -30.934 1.00 96.12 75 TRP A CA 1
ATOM 592 C C . TRP A 1 75 ? 0.500 -25.062 -29.478 1.00 96.12 75 TRP A C 1
ATOM 594 O O . TRP A 1 75 ? -0.377 -24.351 -28.977 1.00 96.12 75 TRP A O 1
ATOM 604 N N . VAL A 1 76 ? 1.142 -26.011 -28.781 1.00 94.94 76 VAL A N 1
ATOM 605 C CA . VAL A 1 76 ? 0.869 -26.296 -27.365 1.00 94.94 76 VAL A CA 1
ATOM 606 C C . VAL A 1 76 ? 1.170 -25.066 -26.514 1.00 94.94 76 VAL A C 1
ATOM 608 O O . VAL A 1 76 ? 0.315 -24.640 -25.741 1.00 94.94 76 VAL A O 1
ATOM 611 N N . ILE A 1 77 ? 2.348 -24.455 -26.681 1.00 93.56 77 ILE A N 1
ATOM 612 C CA . ILE A 1 77 ? 2.735 -23.272 -25.898 1.00 93.56 77 ILE A CA 1
ATOM 613 C C . ILE A 1 77 ? 1.785 -22.104 -26.182 1.00 93.56 77 ILE A C 1
ATOM 615 O O . ILE A 1 77 ? 1.310 -21.468 -25.240 1.00 93.56 77 ILE A O 1
ATOM 619 N N . SER A 1 78 ? 1.452 -21.854 -27.454 1.00 95.94 78 SER A N 1
ATOM 620 C CA . SER A 1 78 ? 0.488 -20.814 -27.827 1.00 95.94 78 SER A CA 1
ATOM 621 C C . SER A 1 78 ? -0.856 -21.018 -27.125 1.00 95.94 78 SER A C 1
ATOM 623 O O . SER A 1 78 ? -1.383 -20.077 -26.530 1.00 95.94 78 SER A O 1
ATOM 625 N N . SER A 1 79 ? -1.377 -22.248 -27.147 1.00 95.44 79 SER A N 1
ATOM 626 C CA . SER A 1 79 ? -2.669 -22.601 -26.549 1.00 95.44 79 SER A CA 1
ATOM 627 C C . SER A 1 79 ? -2.662 -22.481 -25.026 1.00 95.44 79 SER A C 1
ATOM 629 O O . SER A 1 79 ? -3.643 -22.027 -24.438 1.00 95.44 79 SER A O 1
ATOM 631 N N . ILE A 1 80 ? -1.553 -22.843 -24.375 1.00 93.81 80 ILE A N 1
ATOM 632 C CA . ILE A 1 80 ? -1.380 -22.657 -22.930 1.00 93.81 80 ILE A CA 1
ATOM 633 C C . ILE A 1 80 ? -1.394 -21.165 -22.588 1.00 93.81 80 ILE A C 1
ATOM 635 O O . ILE A 1 80 ? -2.122 -20.759 -21.685 1.00 93.81 80 ILE A O 1
ATOM 639 N N . PHE A 1 81 ? -0.640 -20.337 -23.316 1.00 93.69 81 PHE A N 1
ATOM 640 C CA . PHE A 1 81 ? -0.574 -18.898 -23.048 1.00 93.69 81 PHE A CA 1
ATOM 641 C C . PHE A 1 81 ? -1.923 -18.207 -23.226 1.00 93.69 81 PHE A C 1
ATOM 643 O O . PHE A 1 81 ? -2.348 -17.491 -22.320 1.00 93.69 81 PHE A O 1
ATOM 650 N N . SER A 1 82 ? -2.630 -18.456 -24.331 1.00 94.50 82 SER A N 1
ATOM 651 C CA . SER A 1 82 ? -3.952 -17.861 -24.555 1.00 94.50 82 SER A CA 1
ATOM 652 C C . SER A 1 82 ? -4.974 -18.333 -23.517 1.00 94.50 82 SER A C 1
ATOM 654 O O . SER A 1 82 ? -5.732 -17.520 -22.994 1.00 94.50 82 SER A O 1
ATOM 656 N N . THR A 1 83 ? -4.941 -19.608 -23.117 1.00 94.44 83 THR A N 1
ATOM 657 C CA . THR A 1 83 ? -5.824 -20.136 -22.061 1.00 94.44 83 THR A CA 1
ATOM 658 C C . THR A 1 83 ? -5.543 -19.502 -20.698 1.00 94.44 83 THR A C 1
ATOM 660 O O . THR A 1 83 ? -6.478 -19.134 -19.984 1.00 94.44 83 THR A O 1
ATOM 663 N N . ILE A 1 84 ? -4.266 -19.350 -20.327 1.00 92.88 84 ILE A N 1
ATOM 664 C CA . ILE A 1 84 ? -3.866 -18.688 -19.077 1.00 92.88 84 ILE A CA 1
ATOM 665 C C . ILE A 1 84 ? -4.339 -17.234 -19.080 1.00 92.88 84 ILE A C 1
ATOM 667 O O . ILE A 1 84 ? -4.968 -16.803 -18.113 1.00 92.88 84 ILE A O 1
ATOM 671 N N . VAL A 1 85 ? -4.075 -16.493 -20.162 1.00 93.38 85 VAL A N 1
ATOM 672 C CA . VAL A 1 85 ? -4.499 -15.093 -20.270 1.00 93.38 85 VAL A CA 1
ATOM 673 C C . VAL A 1 85 ? -6.017 -14.981 -20.195 1.00 93.38 85 VAL A C 1
ATOM 675 O O . VAL A 1 85 ? -6.504 -14.192 -19.393 1.00 93.38 85 VAL A O 1
ATOM 678 N N . TYR A 1 86 ? -6.762 -15.801 -20.941 1.00 94.88 86 TYR A N 1
ATOM 679 C CA . TYR A 1 86 ? -8.224 -15.811 -20.893 1.00 94.88 86 TYR A CA 1
ATOM 680 C C . TYR A 1 86 ? -8.745 -16.022 -19.468 1.00 94.88 86 TYR A C 1
ATOM 682 O O . TYR A 1 86 ? -9.538 -15.223 -18.972 1.00 94.88 86 TYR A O 1
ATOM 690 N N . ARG A 1 87 ? -8.269 -17.072 -18.785 1.00 92.50 87 ARG A N 1
ATOM 691 C CA . ARG A 1 87 ? -8.751 -17.422 -17.444 1.00 92.50 87 ARG A CA 1
ATOM 692 C C . ARG A 1 87 ? -8.480 -16.307 -16.439 1.00 92.50 87 ARG A C 1
ATOM 694 O O . ARG A 1 87 ? -9.354 -15.989 -15.636 1.00 92.50 87 ARG A O 1
ATOM 701 N N . ILE A 1 88 ? -7.284 -15.722 -16.480 1.00 90.38 88 ILE A N 1
ATOM 702 C CA . ILE A 1 88 ? -6.896 -14.669 -15.540 1.00 90.38 88 ILE A CA 1
ATOM 703 C C . ILE A 1 88 ? -7.613 -13.356 -15.865 1.00 90.38 88 ILE A C 1
ATOM 705 O O . ILE A 1 88 ? -8.162 -12.740 -14.957 1.00 90.38 88 ILE A O 1
ATOM 709 N N . ALA A 1 89 ? -7.639 -12.933 -17.132 1.00 89.38 89 ALA A N 1
ATOM 710 C CA . ALA A 1 89 ? -8.286 -11.689 -17.542 1.00 89.38 89 ALA A CA 1
ATOM 711 C C . ALA A 1 89 ? -9.794 -11.726 -17.264 1.00 89.38 89 ALA A C 1
ATOM 713 O O . ALA A 1 89 ? -10.326 -10.777 -16.695 1.00 89.38 89 ALA A O 1
ATOM 714 N N . ARG A 1 90 ? -10.468 -12.849 -17.563 1.00 89.44 90 ARG A N 1
ATOM 715 C CA . ARG A 1 90 ? -11.901 -13.012 -17.276 1.00 89.44 90 ARG A CA 1
ATOM 716 C C . ARG A 1 90 ? -12.189 -13.016 -15.775 1.00 89.44 90 ARG A C 1
ATOM 718 O O . ARG A 1 90 ? -13.105 -12.326 -15.351 1.00 89.44 90 ARG A O 1
ATOM 725 N N . GLY A 1 91 ? -11.390 -13.734 -14.980 1.00 85.12 91 GLY A N 1
ATOM 726 C CA . GLY A 1 91 ? -11.551 -13.759 -13.522 1.00 85.12 91 GLY A CA 1
ATOM 727 C C . GLY A 1 91 ? -11.285 -12.403 -12.858 1.00 85.12 91 GLY A C 1
ATOM 728 O O . GLY A 1 91 ? -11.988 -12.024 -11.928 1.00 85.12 91 GLY A O 1
ATOM 729 N N . LYS A 1 92 ? -10.305 -11.641 -13.358 1.00 82.56 92 LYS A N 1
ATOM 730 C CA . LYS A 1 92 ? -10.008 -10.295 -12.846 1.00 82.56 92 LYS A CA 1
ATOM 731 C C . LYS A 1 92 ? -10.995 -9.230 -13.308 1.00 82.56 92 LYS A C 1
ATOM 733 O O . LYS A 1 92 ? -11.205 -8.269 -12.584 1.00 82.56 92 LYS A O 1
ATOM 738 N N . SER A 1 93 ? -11.579 -9.384 -14.495 1.00 82.00 93 SER A N 1
ATOM 739 C CA . SER A 1 93 ? -12.657 -8.508 -14.968 1.00 82.00 93 SER A CA 1
ATOM 740 C C . SER A 1 93 ? -13.872 -8.619 -14.046 1.00 82.00 93 SER A C 1
ATOM 742 O O . SER A 1 93 ? -14.431 -7.602 -13.658 1.00 82.00 93 SER A O 1
ATOM 744 N N . THR A 1 94 ? -14.215 -9.832 -13.600 1.00 75.69 94 THR A N 1
ATOM 745 C CA . THR A 1 94 ? -15.301 -10.024 -12.631 1.00 75.69 94 THR A CA 1
ATOM 746 C C . THR A 1 94 ? -14.941 -9.546 -11.225 1.00 75.69 94 THR A C 1
ATOM 748 O O . THR A 1 94 ? -15.804 -9.005 -10.551 1.00 75.69 94 THR A O 1
ATOM 751 N N . SER A 1 95 ? -13.679 -9.667 -10.795 1.00 74.56 95 SER A N 1
ATOM 752 C CA . SER A 1 95 ? -13.275 -9.243 -9.445 1.00 74.56 95 SER A CA 1
ATOM 753 C C . SER A 1 95 ? -13.213 -7.723 -9.254 1.00 74.56 95 SER A C 1
ATOM 755 O O . SER A 1 95 ? -13.065 -7.266 -8.129 1.00 74.56 95 SER A O 1
ATOM 757 N N . GLN A 1 96 ? -13.292 -6.914 -10.319 1.00 69.06 96 GLN A N 1
ATOM 758 C CA . GLN A 1 96 ? -13.438 -5.457 -10.159 1.00 69.06 96 GLN A CA 1
ATOM 759 C C . GLN A 1 96 ? -14.779 -5.102 -9.498 1.00 69.06 96 GLN A C 1
ATOM 761 O O . GLN A 1 96 ? -14.866 -4.112 -8.777 1.00 69.06 96 GLN A O 1
ATOM 766 N N . PHE A 1 97 ? -15.801 -5.948 -9.674 1.00 72.00 97 PHE A N 1
ATOM 767 C CA . PHE A 1 97 ? -17.071 -5.803 -8.969 1.00 72.00 97 PHE A CA 1
ATOM 768 C C . PHE A 1 97 ? -16.963 -6.154 -7.486 1.00 72.00 97 PHE A C 1
ATOM 770 O O . PHE A 1 97 ? -17.716 -5.588 -6.705 1.00 72.00 97 PHE A O 1
ATOM 777 N N . ASP A 1 98 ? -16.001 -6.991 -7.080 1.00 72.44 98 ASP A N 1
ATOM 778 C CA . ASP A 1 98 ? -15.769 -7.292 -5.661 1.00 72.44 98 ASP A CA 1
ATOM 779 C C . ASP A 1 98 ? -15.349 -6.024 -4.898 1.00 72.44 98 ASP A C 1
ATOM 781 O O . ASP A 1 98 ? -15.735 -5.849 -3.748 1.00 72.44 98 ASP A O 1
ATOM 785 N N . LEU A 1 99 ? -14.598 -5.114 -5.539 1.00 72.50 99 LEU A N 1
ATOM 786 C CA . LEU A 1 99 ? -14.217 -3.831 -4.939 1.00 72.50 99 LEU A CA 1
ATOM 787 C C . LEU A 1 99 ? -15.444 -2.943 -4.706 1.00 72.50 99 LEU A C 1
ATOM 789 O O . LEU A 1 99 ? -15.593 -2.366 -3.636 1.00 72.50 99 LEU A O 1
ATOM 793 N N . LEU A 1 100 ? -16.342 -2.868 -5.694 1.00 75.25 100 LEU A N 1
ATOM 794 C CA . LEU A 1 100 ? -17.614 -2.153 -5.571 1.00 75.25 100 LEU A CA 1
ATOM 795 C C . LEU A 1 100 ? -18.525 -2.795 -4.523 1.00 75.25 100 LEU A C 1
ATOM 797 O O . LEU A 1 100 ? -19.152 -2.088 -3.743 1.00 75.25 100 LEU A O 1
ATOM 801 N N . GLU A 1 101 ? -18.598 -4.125 -4.488 1.00 73.88 101 GLU A N 1
ATOM 802 C CA . GLU A 1 101 ? -19.380 -4.858 -3.495 1.00 73.88 101 GLU A CA 1
ATOM 803 C C . GLU A 1 101 ? -18.842 -4.592 -2.089 1.00 73.88 101 GLU A C 1
ATOM 805 O O . GLU A 1 101 ? -19.620 -4.280 -1.194 1.00 73.88 101 GLU A O 1
ATOM 810 N N . GLN A 1 102 ? -17.521 -4.622 -1.902 1.00 73.50 102 GLN A N 1
ATOM 811 C CA . GLN A 1 102 ? -16.886 -4.234 -0.643 1.00 73.50 102 GLN A CA 1
ATOM 812 C C . GLN A 1 102 ? -17.182 -2.778 -0.286 1.00 73.50 102 GLN A C 1
ATOM 814 O O . GLN A 1 102 ? -17.504 -2.510 0.870 1.00 73.50 102 GLN A O 1
ATOM 819 N N . ALA A 1 103 ? -17.146 -1.865 -1.259 1.00 75.56 103 ALA A N 1
ATOM 820 C CA . ALA A 1 103 ? -17.507 -0.468 -1.046 1.00 75.56 103 ALA A CA 1
ATOM 821 C C . ALA A 1 103 ? -18.953 -0.324 -0.551 1.00 75.56 103 ALA A C 1
ATOM 823 O O . ALA A 1 103 ? -19.204 0.378 0.422 1.00 75.56 103 ALA A O 1
ATOM 824 N N . ILE A 1 104 ? -19.896 -1.036 -1.173 1.00 71.62 104 ILE A N 1
ATOM 825 C CA . ILE A 1 104 ? -21.315 -1.016 -0.796 1.00 71.62 104 ILE A CA 1
ATOM 826 C C . ILE A 1 104 ? -21.527 -1.655 0.581 1.00 71.62 104 ILE A C 1
ATOM 828 O O . ILE A 1 104 ? -22.255 -1.115 1.410 1.00 71.62 104 ILE A O 1
ATOM 832 N N . VAL A 1 105 ? -20.902 -2.807 0.841 1.00 73.25 105 VAL A N 1
ATOM 833 C CA . VAL A 1 105 ? -21.041 -3.545 2.108 1.00 73.25 105 VAL A CA 1
ATOM 834 C C . VAL A 1 105 ? -20.465 -2.753 3.280 1.00 73.25 105 VAL A C 1
ATOM 836 O O . VAL A 1 105 ? -21.023 -2.794 4.377 1.00 73.25 105 VAL A O 1
ATOM 839 N N . ASN A 1 106 ? -19.368 -2.035 3.052 1.00 66.94 106 ASN A N 1
ATOM 840 C CA . ASN A 1 106 ? -18.676 -1.262 4.077 1.00 66.94 106 ASN A CA 1
ATOM 841 C C . ASN A 1 106 ? -19.059 0.227 4.089 1.00 66.94 106 ASN A C 1
ATOM 843 O O . ASN A 1 106 ? -18.442 0.981 4.839 1.00 66.94 106 ASN A O 1
ATOM 847 N N . ASP A 1 107 ? -20.051 0.638 3.291 1.00 69.19 107 ASP A N 1
ATOM 848 C CA . ASP A 1 107 ? -20.534 2.024 3.175 1.00 69.19 107 ASP A CA 1
ATOM 849 C C . ASP A 1 107 ? -19.394 3.031 2.914 1.00 69.19 107 ASP A C 1
ATOM 851 O O . ASP A 1 107 ? -19.264 4.066 3.573 1.00 69.19 107 ASP A O 1
ATOM 855 N N . TRP A 1 108 ? -18.505 2.677 1.981 1.00 72.75 108 TRP A N 1
ATOM 856 C CA . TRP A 1 108 ? -17.377 3.517 1.582 1.00 72.75 108 TRP A CA 1
ATOM 857 C C . TRP A 1 108 ? -17.865 4.823 0.968 1.00 72.75 108 TRP A C 1
ATOM 859 O O . TRP A 1 108 ? -18.813 4.856 0.181 1.00 72.75 108 TRP A O 1
ATOM 869 N N . ARG A 1 109 ? -17.162 5.908 1.279 1.00 75.81 109 ARG A N 1
ATOM 870 C CA . ARG A 1 109 ? -17.402 7.207 0.657 1.00 75.81 109 ARG A CA 1
ATOM 871 C C . ARG A 1 109 ? -16.754 7.246 -0.724 1.00 75.81 109 ARG A C 1
ATOM 873 O O . ARG A 1 109 ? -15.774 6.550 -0.983 1.00 75.81 109 ARG A O 1
ATOM 880 N N . ASP A 1 110 ? -17.234 8.135 -1.592 1.00 70.12 110 ASP A N 1
ATOM 881 C CA . ASP A 1 110 ? -16.661 8.315 -2.934 1.00 70.12 110 ASP A CA 1
ATOM 882 C C . ASP A 1 110 ? -15.130 8.541 -2.931 1.00 70.12 110 ASP A C 1
ATOM 884 O O . ASP A 1 110 ? -14.449 7.956 -3.779 1.00 70.12 110 ASP A O 1
ATOM 888 N N . PRO A 1 111 ? -14.539 9.330 -2.001 1.00 70.44 111 PRO A N 1
ATOM 889 C CA . PRO A 1 111 ? -13.084 9.460 -1.905 1.00 70.44 111 PRO A CA 1
ATOM 890 C C . PRO A 1 111 ? -12.384 8.146 -1.540 1.00 70.44 111 PRO A C 1
ATOM 892 O O . PRO A 1 111 ? -11.350 7.849 -2.129 1.00 70.44 111 PRO A O 1
ATOM 895 N N . ASP A 1 112 ? -12.966 7.342 -0.641 1.00 71.94 112 ASP A N 1
ATOM 896 C CA . ASP A 1 112 ? -12.431 6.040 -0.210 1.00 71.94 112 ASP A CA 1
ATOM 897 C C . ASP A 1 112 ? -12.324 5.080 -1.399 1.00 71.94 112 ASP A C 1
ATOM 899 O O . ASP A 1 112 ? -11.264 4.515 -1.667 1.00 71.94 112 ASP A O 1
ATOM 903 N N . LEU A 1 113 ? -13.408 4.957 -2.171 1.00 77.00 113 LEU A N 1
ATOM 904 C CA . LEU A 1 113 ? -13.451 4.105 -3.358 1.00 77.00 113 LEU A CA 1
ATOM 905 C C . LEU A 1 113 ? -12.485 4.591 -4.447 1.00 77.00 113 LEU A C 1
ATOM 907 O O . LEU A 1 113 ? -11.763 3.789 -5.044 1.00 77.00 113 LEU A O 1
ATOM 911 N N . ARG A 1 114 ? -12.448 5.904 -4.704 1.00 76.31 114 ARG A N 1
ATOM 912 C CA . ARG A 1 114 ? -11.529 6.505 -5.680 1.00 76.31 114 ARG A CA 1
ATOM 913 C C . ARG A 1 114 ? -10.077 6.209 -5.331 1.00 76.31 114 ARG A C 1
ATOM 915 O O . ARG A 1 114 ? -9.298 5.842 -6.211 1.00 76.31 114 ARG A O 1
ATOM 922 N N . ASP A 1 115 ? -9.711 6.409 -4.074 1.00 69.25 115 ASP A N 1
ATOM 923 C CA . ASP A 1 115 ? -8.341 6.252 -3.617 1.00 69.25 115 ASP A CA 1
ATOM 924 C C . ASP A 1 115 ? -7.912 4.779 -3.646 1.00 69.25 115 ASP A C 1
ATOM 926 O O . ASP A 1 115 ? -6.834 4.450 -4.153 1.00 69.25 115 ASP A O 1
ATOM 930 N N . GLU A 1 116 ? -8.799 3.872 -3.240 1.00 76.50 116 GLU A N 1
ATOM 931 C CA . GLU A 1 116 ? -8.571 2.433 -3.354 1.00 76.50 116 GLU A CA 1
ATOM 932 C C . GLU A 1 116 ? -8.350 1.991 -4.810 1.00 76.50 116 GLU A C 1
ATOM 934 O O . GLU A 1 116 ? -7.453 1.203 -5.131 1.00 76.50 116 GLU A O 1
ATOM 939 N N . MET A 1 117 ? -9.148 2.527 -5.730 1.00 74.50 117 MET A N 1
ATOM 940 C CA . MET A 1 117 ? -9.001 2.258 -7.155 1.00 74.50 117 MET A CA 1
ATOM 941 C C . MET A 1 117 ? -7.693 2.794 -7.738 1.00 74.50 117 MET A C 1
ATOM 943 O O . MET A 1 117 ? -7.070 2.139 -8.581 1.00 74.50 117 MET A O 1
ATOM 947 N N . LEU A 1 118 ? -7.275 3.988 -7.318 1.00 71.00 118 LEU A N 1
ATOM 948 C CA . LEU A 1 118 ? -6.027 4.599 -7.762 1.00 71.00 118 LEU A CA 1
ATOM 949 C C . LEU A 1 118 ? -4.814 3.805 -7.266 1.00 71.00 118 LEU A C 1
ATOM 951 O O . LEU A 1 118 ? -3.890 3.588 -8.049 1.00 71.00 118 LEU A O 1
ATOM 955 N N . ASP A 1 119 ? -4.829 3.298 -6.032 1.00 69.00 119 ASP A N 1
ATOM 956 C CA . ASP A 1 119 ? -3.751 2.444 -5.513 1.00 69.00 119 ASP A CA 1
ATOM 957 C C . ASP A 1 119 ? -3.671 1.106 -6.274 1.00 69.00 119 ASP A C 1
ATOM 959 O O . ASP A 1 119 ? -2.591 0.620 -6.621 1.00 69.00 119 ASP A O 1
ATOM 963 N N . ASN A 1 120 ? -4.823 0.544 -6.649 1.00 73.12 120 ASN A N 1
ATOM 964 C CA . ASN A 1 120 ? -4.883 -0.678 -7.451 1.00 73.12 120 ASN A CA 1
ATOM 965 C C . ASN A 1 120 ? -4.529 -0.465 -8.936 1.00 73.12 120 ASN A C 1
ATOM 967 O O . ASN A 1 120 ? -4.191 -1.431 -9.634 1.00 73.12 120 ASN A O 1
ATOM 971 N N . SER A 1 121 ? -4.553 0.780 -9.426 1.00 73.88 121 SER A N 1
ATOM 972 C CA . SER A 1 121 ? -4.348 1.106 -10.843 1.00 73.88 121 SER A CA 1
ATOM 973 C C . SER A 1 121 ? -2.954 0.728 -11.362 1.00 73.88 121 SER A C 1
ATOM 975 O O . SER A 1 121 ? -2.841 0.185 -12.461 1.00 73.88 121 SER A O 1
ATOM 977 N N . GLU A 1 122 ? -1.891 0.904 -10.570 1.00 70.38 122 GLU A N 1
ATOM 978 C CA . GLU A 1 122 ? -0.525 0.575 -11.002 1.00 70.38 122 GLU A CA 1
ATOM 979 C C . GLU A 1 122 ? -0.343 -0.943 -11.161 1.00 70.38 122 GLU A C 1
ATOM 981 O O . GLU A 1 122 ? 0.162 -1.450 -12.173 1.00 70.38 122 GLU A O 1
ATOM 986 N N . THR A 1 123 ? -0.834 -1.700 -10.178 1.00 72.88 123 THR A N 1
ATOM 987 C CA . THR A 1 123 ? -0.846 -3.165 -10.225 1.00 72.88 123 THR A CA 1
ATOM 988 C C . THR A 1 123 ? -1.698 -3.661 -11.392 1.00 72.88 123 THR A C 1
ATOM 990 O O . THR A 1 123 ? -1.320 -4.616 -12.085 1.00 72.88 123 THR A O 1
ATOM 993 N N . TYR A 1 124 ? -2.831 -3.007 -11.647 1.00 80.44 124 TYR A N 1
ATOM 994 C CA . TYR A 1 124 ? -3.689 -3.270 -12.793 1.00 80.44 124 TYR A CA 1
ATOM 995 C C . TYR A 1 124 ? -2.949 -3.045 -14.123 1.00 80.44 124 TYR A C 1
ATOM 997 O O . TYR A 1 124 ? -2.867 -3.975 -14.931 1.00 80.44 124 TYR A O 1
ATOM 1005 N N . GLU A 1 125 ? -2.321 -1.884 -14.336 1.00 77.88 125 GLU A N 1
ATOM 1006 C CA . GLU A 1 125 ? -1.596 -1.574 -15.576 1.00 77.88 125 GLU A CA 1
ATOM 1007 C C . GLU A 1 125 ? -0.441 -2.547 -15.830 1.00 77.88 125 GLU A C 1
ATOM 1009 O O . GLU A 1 125 ? -0.251 -3.041 -16.949 1.00 77.88 125 GLU A O 1
ATOM 1014 N N . LYS A 1 126 ? 0.310 -2.896 -14.781 1.00 79.75 126 LYS A N 1
ATOM 1015 C CA . LYS A 1 126 ? 1.389 -3.888 -14.858 1.00 79.75 126 LYS A CA 1
ATOM 1016 C C . LYS A 1 126 ? 0.870 -5.257 -15.294 1.00 79.75 126 LYS A C 1
ATOM 1018 O O . LYS A 1 126 ? 1.518 -5.940 -16.091 1.00 79.75 126 LYS A O 1
ATOM 1023 N N . ASN A 1 127 ? -0.295 -5.664 -14.796 1.00 83.19 127 ASN A N 1
ATOM 1024 C CA . ASN A 1 127 ? -0.931 -6.923 -15.171 1.00 83.19 127 ASN A CA 1
ATOM 1025 C C . ASN A 1 127 ? -1.454 -6.897 -16.613 1.00 83.19 127 ASN A C 1
ATOM 1027 O O . ASN A 1 127 ? -1.158 -7.819 -17.371 1.00 83.19 127 ASN A O 1
ATOM 1031 N N . VAL A 1 128 ? -2.141 -5.829 -17.022 1.00 85.75 128 VAL A N 1
ATOM 1032 C CA . VAL A 1 128 ? -2.622 -5.629 -18.401 1.00 85.75 128 VAL A CA 1
ATOM 1033 C C . VAL A 1 128 ? -1.472 -5.692 -19.405 1.00 85.75 128 VAL A C 1
ATOM 1035 O O . VAL A 1 128 ? -1.564 -6.403 -20.411 1.00 85.75 128 VAL A O 1
ATOM 1038 N N . ASN A 1 129 ? -0.352 -5.025 -19.110 1.00 84.62 129 ASN A N 1
ATOM 1039 C CA . ASN A 1 129 ? 0.843 -5.080 -19.952 1.00 84.62 129 ASN A CA 1
ATOM 1040 C C . ASN A 1 129 ? 1.385 -6.514 -20.064 1.00 84.62 129 ASN A C 1
ATOM 1042 O O . ASN A 1 129 ? 1.641 -6.991 -21.168 1.00 84.62 129 ASN A O 1
ATOM 1046 N N . ARG A 1 130 ? 1.490 -7.249 -18.947 1.00 87.38 130 ARG A N 1
ATOM 1047 C CA . ARG A 1 130 ? 1.928 -8.659 -18.954 1.00 87.38 130 ARG A CA 1
ATOM 1048 C C . ARG A 1 130 ? 1.013 -9.549 -19.796 1.00 87.38 130 ARG A C 1
ATOM 1050 O O . ARG A 1 130 ? 1.510 -10.365 -20.568 1.00 87.38 130 ARG A O 1
ATOM 1057 N N . TYR A 1 131 ? -0.304 -9.392 -19.674 1.00 90.81 131 TYR A N 1
ATOM 1058 C CA . TYR A 1 131 ? -1.270 -10.177 -20.447 1.00 90.81 131 TYR A CA 1
ATOM 1059 C C . TYR A 1 131 ? -1.190 -9.863 -21.940 1.00 90.81 131 TYR A C 1
ATOM 1061 O O . TYR A 1 131 ? -1.201 -10.781 -22.756 1.00 90.81 131 TYR A O 1
ATOM 1069 N N . THR A 1 132 ? -1.010 -8.591 -22.293 1.00 88.50 132 THR A N 1
ATOM 1070 C CA . THR A 1 132 ? -0.820 -8.157 -23.683 1.00 88.50 132 THR A CA 1
ATOM 1071 C C . THR A 1 132 ? 0.438 -8.776 -24.298 1.00 88.50 132 THR A C 1
ATOM 1073 O O . THR A 1 132 ? 0.393 -9.269 -25.423 1.00 88.50 132 THR A O 1
ATOM 1076 N N . VAL A 1 133 ? 1.548 -8.830 -23.552 1.00 86.81 133 VAL A N 1
ATOM 1077 C CA . VAL A 1 133 ? 2.791 -9.472 -24.014 1.00 86.81 133 VAL A CA 1
ATOM 1078 C C . VAL A 1 133 ? 2.602 -10.974 -24.221 1.00 86.81 133 VAL A C 1
ATOM 1080 O O . VAL A 1 133 ? 2.966 -11.496 -25.274 1.00 86.81 133 VAL A O 1
ATOM 1083 N N . LEU A 1 134 ? 1.996 -11.676 -23.258 1.00 89.62 134 LEU A N 1
ATOM 1084 C CA . LEU A 1 134 ? 1.718 -13.113 -23.384 1.00 89.62 134 LEU A CA 1
ATOM 1085 C C . LEU A 1 134 ? 0.806 -13.420 -24.578 1.00 89.62 134 LEU A C 1
ATOM 1087 O O . LEU A 1 134 ? 1.024 -14.400 -25.292 1.00 89.62 134 LEU A O 1
ATOM 1091 N N . MET A 1 135 ? -0.180 -12.560 -24.827 1.00 92.56 135 MET A N 1
ATOM 1092 C CA . MET A 1 135 ? -1.053 -12.643 -25.993 1.00 92.56 135 MET A CA 1
ATOM 1093 C C . MET A 1 135 ? -0.288 -12.471 -27.298 1.00 92.56 135 MET A C 1
ATOM 1095 O O . MET A 1 135 ? -0.435 -13.282 -28.208 1.00 92.56 135 MET A O 1
ATOM 1099 N N . ALA A 1 136 ? 0.576 -11.464 -27.382 1.00 90.31 136 ALA A N 1
ATOM 1100 C CA . ALA A 1 136 ? 1.374 -11.224 -28.574 1.00 90.31 136 ALA A CA 1
ATOM 1101 C C . ALA A 1 136 ? 2.349 -12.391 -28.851 1.00 90.31 136 ALA A C 1
ATOM 1103 O O . ALA A 1 136 ? 2.477 -12.844 -29.991 1.00 90.31 136 ALA A O 1
ATOM 1104 N N . MET A 1 137 ? 2.943 -12.976 -27.801 1.00 89.44 137 MET A N 1
ATOM 1105 C CA . MET A 1 137 ? 3.718 -14.219 -27.906 1.00 89.44 137 MET A CA 1
ATOM 1106 C C . MET A 1 137 ? 2.873 -15.387 -28.426 1.00 89.44 137 MET A C 1
ATOM 1108 O O . MET A 1 137 ? 3.331 -16.137 -29.289 1.00 89.44 137 MET A O 1
ATOM 1112 N N . SER A 1 138 ? 1.644 -15.536 -27.927 1.00 93.50 138 SER A N 1
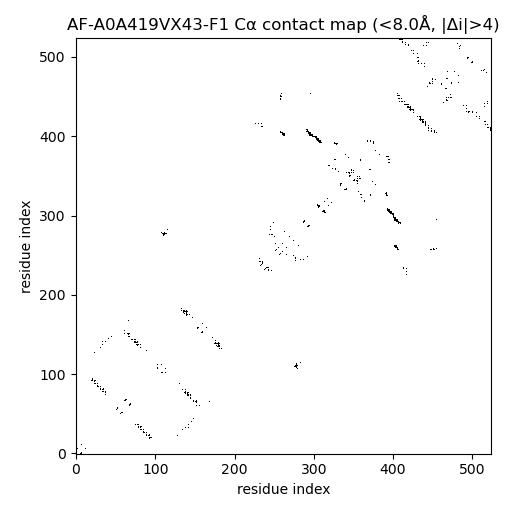ATOM 1113 C CA . SER A 1 138 ? 0.705 -16.569 -28.372 1.00 93.50 138 SER A CA 1
ATOM 1114 C C . SER A 1 138 ? 0.388 -16.425 -29.870 1.00 93.50 138 SER A C 1
ATOM 1116 O O . SER A 1 138 ? 0.528 -17.402 -30.606 1.00 93.50 138 SER A O 1
ATOM 1118 N N . VAL A 1 139 ? 0.119 -15.205 -30.362 1.00 93.25 139 VAL A N 1
ATOM 1119 C CA . VAL A 1 139 ? -0.068 -14.925 -31.804 1.00 93.25 139 VAL A CA 1
ATOM 1120 C C . VAL A 1 139 ? 1.161 -15.327 -32.623 1.00 93.25 139 VAL A C 1
ATOM 1122 O O . VAL A 1 139 ? 1.036 -16.040 -33.622 1.00 93.25 139 VAL A O 1
ATOM 1125 N N . GLY A 1 140 ? 2.356 -14.896 -32.205 1.00 92.12 140 GLY A N 1
ATOM 1126 C CA . GLY A 1 140 ? 3.605 -15.218 -32.902 1.00 92.12 140 GLY A CA 1
ATOM 1127 C C . GLY A 1 140 ? 3.849 -16.728 -32.998 1.00 92.12 140 GLY A C 1
ATOM 1128 O O . GLY A 1 140 ? 4.237 -17.236 -34.052 1.00 92.12 140 GLY A O 1
ATOM 1129 N N . LEU A 1 141 ? 3.550 -17.463 -31.924 1.00 94.19 141 LEU A N 1
ATOM 1130 C CA . LEU A 1 141 ? 3.650 -18.922 -31.881 1.00 94.19 141 LEU A CA 1
ATOM 1131 C C . LEU A 1 141 ? 2.583 -19.620 -32.737 1.00 94.19 141 LEU A C 1
ATOM 1133 O O . LEU A 1 141 ? 2.896 -20.617 -33.389 1.00 94.19 141 LEU A O 1
ATOM 1137 N N . SER A 1 142 ? 1.351 -19.106 -32.795 1.00 95.25 142 SER A N 1
ATOM 1138 C CA . SER A 1 142 ? 0.306 -19.627 -33.691 1.00 95.25 142 SER A CA 1
ATOM 1139 C C . SER A 1 142 ? 0.696 -19.471 -35.161 1.00 95.25 142 SER A C 1
ATOM 1141 O O . SER A 1 142 ? 0.525 -20.397 -35.951 1.00 95.25 142 SER A O 1
ATOM 1143 N N . LEU A 1 143 ? 1.296 -18.339 -35.537 1.00 94.25 143 LEU A N 1
ATOM 1144 C CA . LEU A 1 143 ? 1.807 -18.132 -36.895 1.00 94.25 143 LEU A CA 1
ATOM 1145 C C . LEU A 1 143 ? 2.986 -19.056 -37.209 1.00 94.25 143 LEU A C 1
ATOM 1147 O O . LEU A 1 143 ? 3.005 -19.695 -38.263 1.00 94.25 143 LEU A O 1
ATOM 1151 N N . ALA A 1 144 ? 3.938 -19.182 -36.279 1.00 94.19 144 ALA A N 1
ATOM 1152 C CA . ALA A 1 144 ? 5.052 -20.115 -36.421 1.00 94.19 144 ALA A CA 1
ATOM 1153 C C . ALA A 1 144 ? 4.558 -21.559 -36.597 1.00 94.19 144 ALA A C 1
ATOM 1155 O O . ALA A 1 144 ? 5.075 -22.288 -37.438 1.00 94.19 144 ALA A O 1
ATOM 1156 N N . THR A 1 145 ? 3.505 -21.943 -35.871 1.00 95.38 145 THR A N 1
ATOM 1157 C CA . THR A 1 145 ? 2.852 -23.252 -35.989 1.00 95.38 145 THR A CA 1
ATOM 1158 C C . THR A 1 145 ? 2.377 -23.519 -37.416 1.00 95.38 145 THR A C 1
ATOM 1160 O O . THR A 1 145 ? 2.709 -24.557 -37.983 1.00 95.38 145 THR A O 1
ATOM 1163 N N . VAL A 1 146 ? 1.636 -22.582 -38.019 1.00 94.81 146 VAL A N 1
ATOM 1164 C CA . VAL A 1 146 ? 1.138 -22.722 -39.400 1.00 94.81 146 VAL A CA 1
ATOM 1165 C C . VAL A 1 146 ? 2.294 -22.883 -40.386 1.00 94.81 146 VAL A C 1
ATOM 1167 O O . VAL A 1 146 ? 2.255 -23.760 -41.249 1.00 94.81 146 VAL A O 1
ATOM 1170 N N . LEU A 1 147 ? 3.346 -22.074 -40.238 1.00 95.44 147 LEU A N 1
ATOM 1171 C CA . LEU A 1 147 ? 4.521 -22.137 -41.106 1.00 95.44 147 LEU A CA 1
ATOM 1172 C C . LEU A 1 147 ? 5.287 -23.453 -40.943 1.00 95.44 147 LEU A C 1
ATOM 1174 O O . LEU A 1 147 ? 5.692 -24.048 -41.939 1.00 95.44 147 LEU A O 1
ATOM 1178 N N . PHE A 1 148 ? 5.459 -23.945 -39.716 1.00 95.75 148 PHE A N 1
ATOM 1179 C CA . PHE A 1 148 ? 6.111 -25.229 -39.472 1.00 95.75 148 PHE A CA 1
ATOM 1180 C C . PHE A 1 148 ? 5.297 -26.406 -40.005 1.00 95.75 148 PHE A C 1
ATOM 1182 O O . PHE A 1 148 ? 5.880 -27.327 -40.579 1.00 95.75 148 PHE A O 1
ATOM 1189 N N . PHE A 1 149 ? 3.967 -26.372 -39.898 1.00 93.44 149 PHE A N 1
ATOM 1190 C CA . PHE A 1 149 ? 3.139 -27.371 -40.566 1.00 93.44 149 PHE A CA 1
ATOM 1191 C C . PHE A 1 149 ? 3.326 -27.313 -42.083 1.00 93.44 149 PHE A C 1
ATOM 1193 O O . PHE A 1 149 ? 3.620 -28.342 -42.682 1.00 93.44 149 PHE A O 1
ATOM 1200 N N . ALA A 1 150 ? 3.272 -26.133 -42.706 1.00 91.94 150 ALA A N 1
ATOM 1201 C CA . ALA A 1 150 ? 3.510 -25.990 -44.144 1.00 91.94 150 ALA A CA 1
ATOM 1202 C C . ALA A 1 150 ? 4.905 -26.493 -44.573 1.00 91.94 150 ALA A C 1
ATOM 1204 O O . ALA A 1 150 ? 5.034 -27.170 -45.593 1.00 91.94 150 ALA A O 1
ATOM 1205 N N . LEU A 1 151 ? 5.945 -26.229 -43.775 1.00 93.38 151 LEU A N 1
ATOM 1206 C CA . LEU A 1 151 ? 7.295 -26.748 -44.012 1.00 93.38 151 LEU A CA 1
ATOM 1207 C C . LEU A 1 151 ? 7.387 -28.262 -43.834 1.00 93.38 151 LEU A C 1
ATOM 1209 O O . LEU A 1 151 ? 8.140 -28.897 -44.562 1.00 93.38 151 LEU A O 1
ATOM 1213 N N . THR A 1 152 ? 6.609 -28.847 -42.922 1.00 91.06 152 THR A N 1
ATOM 1214 C CA . THR A 1 152 ? 6.501 -30.308 -42.787 1.00 91.06 152 THR A CA 1
ATOM 1215 C C . THR A 1 152 ? 5.969 -30.918 -44.086 1.00 91.06 152 THR A C 1
ATOM 1217 O O . THR A 1 152 ? 6.521 -31.899 -44.581 1.00 91.06 152 THR A O 1
ATOM 1220 N N . ILE A 1 153 ? 4.942 -30.301 -44.684 1.00 88.12 153 ILE A N 1
ATOM 1221 C CA . ILE A 1 153 ? 4.383 -30.722 -45.979 1.00 88.12 153 ILE A CA 1
ATOM 1222 C C . ILE A 1 153 ? 5.438 -30.606 -47.082 1.00 88.12 153 ILE A C 1
ATOM 1224 O O . ILE A 1 153 ? 5.668 -31.562 -47.818 1.00 88.12 153 ILE A O 1
ATOM 1228 N N . ALA A 1 154 ? 6.099 -29.450 -47.179 1.00 89.56 154 ALA A N 1
ATOM 1229 C CA . ALA A 1 154 ? 7.124 -29.211 -48.188 1.00 89.56 154 ALA A CA 1
ATOM 1230 C C . ALA A 1 154 ? 8.301 -30.188 -48.054 1.00 89.56 154 ALA A C 1
ATOM 1232 O O . ALA A 1 154 ? 8.758 -30.730 -49.054 1.00 89.56 154 ALA A O 1
ATOM 1233 N N . ASP A 1 155 ? 8.759 -30.453 -46.831 1.00 90.38 155 ASP A N 1
ATOM 1234 C CA . ASP A 1 155 ? 9.837 -31.405 -46.573 1.00 90.38 155 ASP A CA 1
ATOM 1235 C C . ASP A 1 155 ? 9.464 -32.827 -46.994 1.00 90.38 155 ASP A C 1
ATOM 1237 O O . ASP A 1 155 ? 10.248 -33.502 -47.650 1.00 90.38 155 ASP A O 1
ATOM 1241 N N . THR A 1 156 ? 8.231 -33.246 -46.699 1.00 85.06 156 THR A N 1
ATOM 1242 C CA . THR A 1 156 ? 7.729 -34.577 -47.073 1.00 85.06 156 THR A CA 1
ATOM 1243 C C . THR A 1 156 ? 7.663 -34.764 -48.595 1.00 85.06 156 THR A C 1
ATOM 1245 O O . THR A 1 156 ? 7.852 -35.872 -49.085 1.00 85.06 156 THR A O 1
ATOM 1248 N N . ILE A 1 157 ? 7.389 -33.695 -49.352 1.00 85.25 157 ILE A N 1
ATOM 1249 C CA . ILE A 1 157 ? 7.233 -33.752 -50.816 1.00 85.25 157 ILE A CA 1
ATOM 1250 C C . ILE A 1 157 ? 8.571 -33.573 -51.546 1.00 85.25 157 ILE A C 1
ATOM 1252 O O . ILE A 1 157 ? 8.801 -34.222 -52.565 1.00 85.25 157 ILE A O 1
ATOM 1256 N N . PHE A 1 158 ? 9.429 -32.670 -51.066 1.00 88.62 158 PHE A N 1
ATOM 1257 C CA . PHE A 1 158 ? 10.618 -32.212 -51.793 1.00 88.62 158 PHE A CA 1
ATOM 1258 C C . PHE A 1 158 ? 11.950 -32.688 -51.201 1.00 88.62 158 PHE A C 1
ATOM 1260 O O . PHE A 1 158 ? 12.979 -32.409 -51.810 1.00 88.62 158 PHE A O 1
ATOM 1267 N N . ASP A 1 159 ? 11.937 -33.355 -50.042 1.00 89.50 159 ASP A N 1
ATOM 1268 C CA . ASP A 1 159 ? 13.118 -33.813 -49.294 1.00 89.50 159 ASP A CA 1
ATOM 1269 C C . ASP A 1 159 ? 14.184 -32.712 -49.140 1.00 89.50 159 ASP A C 1
ATOM 1271 O O . ASP A 1 159 ? 15.218 -32.666 -49.815 1.00 89.50 159 ASP A O 1
ATOM 1275 N N . LEU A 1 160 ? 13.895 -31.732 -48.278 1.00 91.69 160 LEU A N 1
ATOM 1276 C CA . LEU A 1 160 ? 14.722 -30.534 -48.173 1.00 91.69 160 LEU A CA 1
ATOM 1277 C C . LEU A 1 160 ? 16.118 -30.868 -47.624 1.00 91.69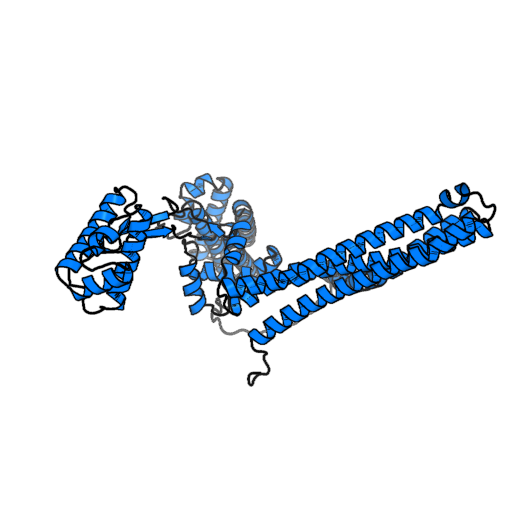 160 LEU A C 1
ATOM 1279 O O . LEU A 1 160 ? 16.279 -31.585 -46.636 1.00 91.69 160 LEU A O 1
ATOM 1283 N N . SER A 1 161 ? 17.151 -30.238 -48.193 1.00 94.25 161 SER A N 1
ATOM 1284 C CA . SER A 1 161 ? 18.516 -30.369 -47.669 1.00 94.25 161 SER A CA 1
ATOM 1285 C C . SER A 1 161 ? 18.615 -29.919 -46.202 1.00 94.25 161 SER A C 1
ATOM 1287 O O . SER A 1 161 ? 17.922 -28.993 -45.769 1.00 94.25 161 SER A O 1
ATOM 1289 N N . SER A 1 162 ? 19.546 -30.498 -45.438 1.00 91.62 162 SER A N 1
ATOM 1290 C CA . SER A 1 162 ? 19.788 -30.126 -44.031 1.00 91.62 162 SER A CA 1
ATOM 1291 C C . SER A 1 162 ? 20.087 -28.630 -43.836 1.00 91.62 162 SER A C 1
ATOM 1293 O O . SER A 1 162 ? 19.660 -28.027 -42.848 1.00 91.62 162 SER A O 1
ATOM 1295 N N . THR A 1 163 ? 20.764 -28.001 -44.804 1.00 92.69 163 THR A N 1
ATOM 1296 C CA . THR A 1 163 ? 21.048 -26.556 -44.784 1.00 92.69 163 THR A CA 1
ATOM 1297 C C . THR A 1 163 ? 19.771 -25.737 -44.980 1.00 92.69 163 THR A C 1
ATOM 1299 O O . THR A 1 163 ? 19.534 -24.785 -44.234 1.00 92.69 163 THR A O 1
ATOM 1302 N N . SER A 1 164 ? 18.915 -26.136 -45.927 1.00 92.50 164 SER A N 1
ATOM 1303 C CA . SER A 1 164 ? 17.606 -25.507 -46.148 1.00 92.50 164 SER A CA 1
ATOM 1304 C C . SER A 1 164 ? 16.710 -25.643 -44.918 1.00 92.50 164 SER A C 1
ATOM 1306 O O . SER A 1 164 ? 16.068 -24.667 -44.531 1.00 92.50 164 SER A O 1
ATOM 1308 N N . LYS A 1 165 ? 16.725 -26.811 -44.256 1.00 91.69 165 LYS A N 1
ATOM 1309 C CA . LYS A 1 165 ? 15.956 -27.060 -43.028 1.00 91.69 165 LYS A CA 1
ATOM 1310 C C . LYS A 1 165 ? 16.312 -26.074 -41.923 1.00 91.69 165 LYS A C 1
ATOM 1312 O O . LYS A 1 165 ? 15.435 -25.400 -41.387 1.00 91.69 165 LYS A O 1
ATOM 1317 N N . ARG A 1 166 ? 17.608 -25.920 -41.640 1.00 92.88 166 ARG A N 1
ATOM 1318 C CA . ARG A 1 166 ? 18.099 -24.981 -40.621 1.00 92.88 166 ARG A CA 1
ATOM 1319 C C . ARG A 1 166 ? 17.718 -23.534 -40.935 1.00 92.88 166 ARG A C 1
ATOM 1321 O O . ARG A 1 166 ? 17.263 -22.817 -40.048 1.00 92.88 166 ARG A O 1
ATOM 1328 N N . ASN A 1 167 ? 17.883 -23.109 -42.187 1.00 92.94 167 ASN A N 1
ATOM 1329 C CA . ASN A 1 167 ? 17.550 -21.744 -42.595 1.00 92.94 167 ASN A CA 1
ATOM 1330 C C . ASN A 1 167 ? 16.043 -21.477 -42.487 1.00 92.94 167 ASN A C 1
ATOM 1332 O O . ASN A 1 167 ? 15.650 -20.419 -42.004 1.00 92.94 167 ASN A O 1
ATOM 1336 N N . ALA A 1 168 ? 15.202 -22.444 -42.862 1.00 93.19 168 ALA A N 1
ATOM 1337 C CA . ALA A 1 168 ? 13.754 -22.329 -42.734 1.00 93.19 168 ALA A CA 1
ATOM 1338 C C . ALA A 1 168 ? 13.321 -22.177 -41.267 1.00 93.19 168 ALA A C 1
ATOM 1340 O O . ALA A 1 168 ? 12.520 -21.297 -40.964 1.00 93.19 168 ALA A O 1
ATOM 1341 N N . VAL A 1 169 ? 13.905 -22.952 -40.341 1.00 92.81 169 VAL A N 1
ATOM 1342 C CA . VAL A 1 169 ? 13.642 -22.791 -38.899 1.00 92.81 169 VAL A CA 1
ATOM 1343 C C . VAL A 1 169 ? 13.989 -21.378 -38.428 1.00 92.81 169 VAL A C 1
ATOM 1345 O O . VAL A 1 169 ? 13.174 -20.744 -37.761 1.00 92.81 169 VAL A O 1
ATOM 1348 N N . LEU A 1 170 ? 15.161 -20.854 -38.802 1.00 91.62 170 LEU A N 1
ATOM 1349 C CA . LEU A 1 170 ? 15.573 -19.498 -38.418 1.00 91.62 170 LEU A CA 1
ATOM 1350 C C . LEU A 1 170 ? 14.629 -18.424 -38.968 1.00 91.62 170 LEU A C 1
ATOM 1352 O O . LEU A 1 170 ? 14.302 -17.482 -38.250 1.00 91.62 170 LEU A O 1
ATOM 1356 N N . VAL A 1 171 ? 14.159 -18.574 -40.209 1.00 93.06 171 VAL A N 1
ATOM 1357 C CA . VAL A 1 171 ? 13.204 -17.639 -40.822 1.00 93.06 171 VAL A CA 1
ATOM 1358 C C . VAL A 1 171 ? 11.855 -17.683 -40.109 1.00 93.06 171 VAL A C 1
ATOM 1360 O O . VAL A 1 171 ? 11.310 -16.627 -39.800 1.00 93.06 171 VAL A O 1
ATOM 1363 N N . VAL A 1 172 ? 11.328 -18.871 -39.801 1.00 92.88 172 VAL A N 1
ATOM 1364 C CA . VAL A 1 172 ? 10.042 -19.009 -39.095 1.00 92.88 172 VAL A CA 1
ATOM 1365 C C . VAL A 1 172 ? 10.124 -18.445 -37.681 1.00 92.88 172 VAL A C 1
ATOM 1367 O O . VAL A 1 172 ? 9.228 -17.711 -37.269 1.00 92.88 172 VAL A O 1
ATOM 1370 N N . LEU A 1 173 ? 11.209 -18.724 -36.953 1.00 89.94 173 LEU A N 1
ATOM 1371 C CA . LEU A 1 173 ? 11.430 -18.148 -35.626 1.00 89.94 173 LEU A CA 1
ATOM 1372 C C . LEU A 1 173 ? 11.587 -16.627 -35.695 1.00 89.94 173 LEU A C 1
ATOM 1374 O O . LEU A 1 173 ? 10.971 -15.919 -34.904 1.00 89.94 173 LEU A O 1
ATOM 1378 N N . GLY A 1 174 ? 12.358 -16.117 -36.658 1.00 88.00 174 GLY A N 1
ATOM 1379 C CA . GLY A 1 174 ? 12.523 -14.682 -36.877 1.00 88.00 174 GLY A CA 1
ATOM 1380 C C . GLY A 1 174 ? 11.198 -13.994 -37.196 1.00 88.00 174 GLY A C 1
ATOM 1381 O O . GLY A 1 174 ? 10.873 -12.982 -36.585 1.00 88.00 174 GLY A O 1
ATOM 1382 N N . PHE A 1 175 ? 10.395 -14.573 -38.090 1.00 89.94 175 PHE A N 1
ATOM 1383 C CA . PHE A 1 175 ? 9.076 -14.052 -38.438 1.00 89.94 175 PHE A CA 1
ATOM 1384 C C . PHE A 1 175 ? 8.117 -14.093 -37.243 1.00 89.94 175 PHE A C 1
ATOM 1386 O O . PHE A 1 175 ? 7.528 -13.072 -36.908 1.00 89.94 175 PHE A O 1
ATOM 1393 N N . GLY A 1 176 ? 8.022 -15.227 -36.539 1.00 85.94 176 GLY A N 1
ATOM 1394 C CA . GLY A 1 176 ? 7.182 -15.364 -35.347 1.00 85.94 176 GLY A CA 1
ATOM 1395 C C . GLY A 1 176 ? 7.564 -14.385 -34.233 1.00 85.94 176 GLY A C 1
ATOM 1396 O O . GLY A 1 176 ? 6.684 -13.779 -33.622 1.00 85.94 176 GLY A O 1
ATOM 1397 N N . LEU A 1 177 ? 8.867 -14.163 -34.012 1.00 83.44 177 LEU A N 1
ATOM 1398 C CA . LEU A 1 177 ? 9.363 -13.155 -33.073 1.00 83.44 177 LEU A CA 1
ATOM 1399 C C . LEU A 1 177 ? 9.037 -11.735 -33.536 1.00 83.44 177 LEU A C 1
ATOM 1401 O O . LEU A 1 177 ? 8.573 -10.941 -32.730 1.00 83.44 177 LEU A O 1
ATOM 1405 N N . ILE A 1 178 ? 9.231 -11.401 -34.812 1.00 87.06 178 ILE A N 1
ATOM 1406 C CA . ILE A 1 178 ? 8.911 -10.064 -35.332 1.00 87.06 178 ILE A CA 1
ATOM 1407 C C . ILE A 1 178 ? 7.407 -9.796 -35.250 1.00 87.06 178 ILE A C 1
ATOM 1409 O O . ILE A 1 178 ? 7.011 -8.699 -34.877 1.00 87.06 178 ILE A O 1
ATOM 1413 N N . THR A 1 179 ? 6.549 -10.769 -35.549 1.00 84.06 179 THR A N 1
ATOM 1414 C CA . THR A 1 179 ? 5.099 -10.560 -35.464 1.00 84.06 179 THR A CA 1
ATOM 1415 C C . THR A 1 179 ? 4.609 -10.517 -34.017 1.00 84.06 179 THR A C 1
ATOM 1417 O O . THR A 1 179 ? 3.792 -9.663 -33.686 1.00 84.06 179 THR A O 1
ATOM 1420 N N . GLY A 1 180 ? 5.124 -11.389 -33.144 1.00 77.88 180 GLY A N 1
ATOM 1421 C CA . GLY A 1 180 ? 4.713 -11.443 -31.739 1.00 77.88 180 GLY A CA 1
ATOM 1422 C C . GLY A 1 180 ? 5.314 -10.335 -30.871 1.00 77.88 180 GLY A C 1
ATOM 1423 O O . GLY A 1 180 ? 4.642 -9.798 -30.002 1.00 77.88 180 GLY A O 1
ATOM 1424 N N . PHE A 1 181 ? 6.564 -9.944 -31.113 1.00 77.12 181 PHE A N 1
ATOM 1425 C CA . PHE A 1 181 ? 7.252 -8.917 -30.328 1.00 77.12 181 PHE A CA 1
ATOM 1426 C C . PHE A 1 181 ? 7.422 -7.591 -31.055 1.00 77.12 181 PHE A C 1
ATOM 1428 O O . PHE A 1 181 ? 7.731 -6.613 -30.392 1.00 77.12 181 PHE A O 1
ATOM 1435 N N . GLY A 1 182 ? 7.233 -7.495 -32.371 1.00 74.00 182 GLY A N 1
ATOM 1436 C CA . GLY A 1 182 ? 7.532 -6.270 -33.124 1.00 74.00 182 GLY A CA 1
ATOM 1437 C C . GLY A 1 182 ? 6.802 -5.040 -32.590 1.00 74.00 182 GLY A C 1
ATOM 1438 O O . GLY A 1 182 ? 7.407 -3.981 -32.456 1.00 74.00 182 GLY A O 1
ATOM 1439 N N . ILE A 1 183 ? 5.540 -5.194 -32.184 1.00 63.06 183 ILE A N 1
ATOM 1440 C CA . ILE A 1 183 ? 4.744 -4.107 -31.595 1.00 63.06 183 ILE A CA 1
ATOM 1441 C C . ILE A 1 183 ? 5.306 -3.685 -30.226 1.00 63.06 183 ILE A C 1
ATOM 1443 O O . ILE A 1 183 ? 5.411 -2.490 -29.943 1.00 63.06 183 ILE A O 1
ATOM 1447 N N . GLU A 1 184 ? 5.729 -4.640 -29.396 1.00 65.38 184 GLU A N 1
ATOM 1448 C CA . GLU A 1 184 ? 6.258 -4.342 -28.063 1.00 65.38 184 GLU A CA 1
ATOM 1449 C C . GLU A 1 184 ? 7.721 -3.882 -28.100 1.00 65.38 184 GLU A C 1
ATOM 1451 O O . GLU A 1 184 ? 8.105 -3.007 -27.337 1.00 65.38 184 GLU A O 1
ATOM 1456 N N . ILE A 1 185 ? 8.530 -4.376 -29.041 1.00 61.12 185 ILE A N 1
ATOM 1457 C CA . ILE A 1 185 ? 9.889 -3.896 -29.319 1.00 61.12 185 ILE A CA 1
ATOM 1458 C C . ILE A 1 185 ? 9.835 -2.444 -29.793 1.00 61.12 185 ILE A C 1
ATOM 1460 O O . ILE A 1 185 ? 10.623 -1.630 -29.321 1.00 61.12 185 ILE A O 1
ATOM 1464 N N . ILE A 1 186 ? 8.883 -2.080 -30.660 1.00 64.81 186 ILE A N 1
ATOM 1465 C CA . ILE A 1 186 ? 8.675 -0.682 -31.069 1.00 64.81 186 ILE A CA 1
ATOM 1466 C C . ILE A 1 186 ? 8.280 0.185 -29.861 1.00 64.81 186 ILE A C 1
ATOM 1468 O O . ILE A 1 186 ? 8.800 1.291 -29.717 1.00 64.81 186 ILE A O 1
ATOM 1472 N N . ARG A 1 187 ? 7.429 -0.311 -28.949 1.00 64.38 187 ARG A N 1
ATOM 1473 C CA . ARG A 1 187 ? 7.077 0.403 -27.704 1.00 64.38 187 ARG A CA 1
ATOM 1474 C C . ARG A 1 187 ? 8.240 0.520 -26.718 1.00 64.38 187 ARG A C 1
ATOM 1476 O O . ARG A 1 187 ? 8.447 1.597 -26.163 1.00 64.38 187 ARG A O 1
ATOM 1483 N N . LEU A 1 188 ? 9.013 -0.545 -26.519 1.00 56.59 188 LEU A N 1
ATOM 1484 C CA . LEU A 1 188 ? 10.194 -0.573 -25.652 1.00 56.59 188 LEU A CA 1
ATOM 1485 C C . LEU A 1 188 ? 11.303 0.330 -26.194 1.00 56.59 188 LEU A C 1
ATOM 1487 O O . LEU A 1 188 ? 11.913 1.062 -25.423 1.00 56.59 188 LEU A O 1
ATOM 1491 N N . LEU A 1 189 ? 11.521 0.355 -27.510 1.00 58.59 189 LEU A N 1
ATOM 1492 C CA . LEU A 1 189 ? 12.443 1.293 -28.157 1.00 58.59 189 LEU A CA 1
ATOM 1493 C C . LEU A 1 189 ? 11.914 2.737 -28.108 1.00 58.59 189 LEU A C 1
ATOM 1495 O O . LEU A 1 189 ? 12.700 3.670 -27.946 1.00 58.59 189 LEU A O 1
ATOM 1499 N N . GLY A 1 190 ? 10.592 2.927 -28.176 1.00 52.16 190 GLY A N 1
ATOM 1500 C CA . GLY A 1 190 ? 9.933 4.224 -28.008 1.00 52.16 190 GLY A CA 1
ATOM 1501 C C . GLY A 1 190 ? 10.074 4.804 -26.596 1.00 52.16 190 GLY A C 1
ATOM 1502 O O . GLY A 1 190 ? 10.397 5.981 -26.455 1.00 52.16 190 GLY A O 1
ATOM 1503 N N . ARG A 1 191 ? 9.911 3.982 -25.547 1.00 49.81 191 ARG A N 1
ATOM 1504 C CA . ARG A 1 191 ? 10.136 4.377 -24.138 1.00 49.81 191 ARG A CA 1
ATOM 1505 C C . ARG A 1 191 ? 11.620 4.420 -23.760 1.00 49.81 191 ARG A C 1
ATOM 1507 O O . ARG A 1 191 ? 12.031 5.255 -22.960 1.00 49.81 191 ARG A O 1
ATOM 1514 N N . GLY A 1 192 ? 12.449 3.584 -24.383 1.00 41.16 192 GLY A N 1
ATOM 1515 C CA . GLY A 1 192 ? 13.898 3.534 -24.178 1.00 41.16 192 GLY A CA 1
ATOM 1516 C C . GLY A 1 192 ? 14.626 4.819 -24.575 1.00 41.16 192 GLY A C 1
ATOM 1517 O O . GLY A 1 192 ? 15.722 5.066 -24.080 1.00 41.16 192 GLY A O 1
ATOM 1518 N N . ARG A 1 193 ? 14.004 5.693 -25.380 1.00 41.34 193 ARG A N 1
ATOM 1519 C CA . ARG A 1 193 ? 14.534 7.031 -25.679 1.00 41.34 193 ARG A CA 1
ATOM 1520 C C . ARG A 1 193 ? 14.562 7.968 -24.458 1.00 41.34 193 ARG A C 1
ATOM 1522 O O . ARG A 1 193 ? 15.323 8.925 -24.485 1.00 41.34 193 ARG A O 1
ATOM 1529 N N . PHE A 1 194 ? 13.808 7.663 -23.396 1.00 41.22 194 PHE A N 1
ATOM 1530 C CA . PHE A 1 194 ? 13.814 8.405 -22.125 1.00 41.22 194 PHE A CA 1
ATOM 1531 C C . PHE A 1 194 ? 14.726 7.765 -21.058 1.00 41.22 194 PHE A C 1
ATOM 1533 O O . PHE A 1 194 ? 15.253 8.449 -20.192 1.00 41.22 194 PHE A O 1
ATOM 1540 N N . TRP A 1 195 ? 14.970 6.450 -21.132 1.00 34.97 195 TRP A N 1
ATOM 1541 C CA . TRP A 1 195 ? 15.855 5.751 -20.184 1.00 34.97 195 TRP A CA 1
ATOM 1542 C C . TRP A 1 195 ? 17.326 5.711 -20.637 1.00 34.97 195 TRP A C 1
ATOM 1544 O O . TRP A 1 195 ? 18.227 5.592 -19.814 1.00 34.97 195 TRP A O 1
ATOM 1554 N N . LEU A 1 196 ? 17.602 5.859 -21.938 1.00 34.38 196 LEU A N 1
ATOM 1555 C CA . LEU A 1 196 ? 18.970 6.046 -22.442 1.00 34.38 196 LEU A CA 1
ATOM 1556 C C . LEU A 1 196 ? 19.470 7.495 -22.327 1.00 34.38 196 LEU A C 1
ATOM 1558 O O . LEU A 1 196 ? 20.682 7.688 -22.369 1.00 34.38 196 LEU A O 1
ATOM 1562 N N . SER A 1 197 ? 18.604 8.502 -22.139 1.00 37.53 197 SER A N 1
ATOM 1563 C CA . SER A 1 197 ? 19.057 9.887 -21.915 1.00 37.53 197 SER A CA 1
ATOM 1564 C C . SER A 1 197 ? 19.667 10.088 -20.526 1.00 37.53 197 SER A C 1
ATOM 1566 O O . SER A 1 197 ? 20.677 10.774 -20.418 1.00 37.53 197 SER A O 1
ATOM 1568 N N . SER A 1 198 ? 19.186 9.386 -19.494 1.00 40.75 198 SER A N 1
ATOM 1569 C CA . SER A 1 198 ? 19.728 9.506 -18.128 1.00 40.75 198 SER A CA 1
ATOM 1570 C C . SER A 1 198 ? 21.145 8.938 -17.958 1.00 40.75 198 SER A C 1
ATOM 1572 O O . SER A 1 198 ? 21.830 9.257 -16.990 1.00 40.75 198 SER A O 1
ATOM 1574 N N . LYS A 1 199 ? 21.637 8.135 -18.914 1.00 36.09 199 LYS A N 1
ATOM 1575 C CA . LYS A 1 199 ? 23.057 7.733 -18.995 1.00 36.09 199 LYS A CA 1
ATOM 1576 C C . LYS A 1 199 ? 23.885 8.556 -19.987 1.00 36.09 199 LYS A C 1
ATOM 1578 O O . LYS A 1 199 ? 25.104 8.408 -20.014 1.00 36.09 199 LYS A O 1
ATOM 1583 N N . VAL A 1 200 ? 23.254 9.429 -20.772 1.00 34.50 200 VAL A N 1
ATOM 1584 C CA . VAL A 1 200 ? 23.922 10.369 -21.691 1.00 34.50 200 VAL A CA 1
ATOM 1585 C C . VAL A 1 200 ? 24.059 11.767 -21.06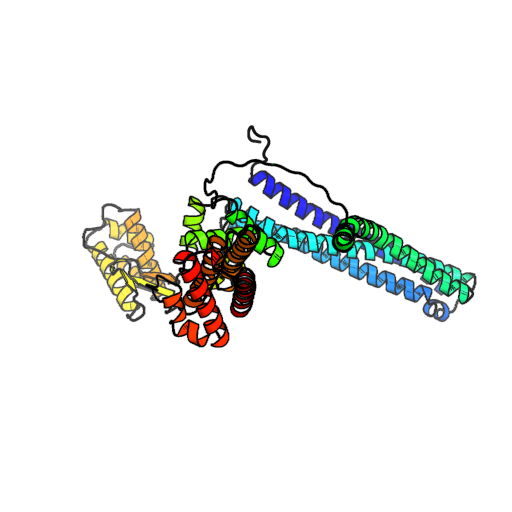4 1.00 34.50 200 VAL A C 1
ATOM 1587 O O . VAL A 1 200 ? 24.913 12.536 -21.499 1.00 34.50 200 VAL A O 1
ATOM 1590 N N . ASP A 1 201 ? 23.356 12.058 -19.964 1.00 37.22 201 ASP A N 1
ATOM 1591 C CA . ASP A 1 201 ? 23.514 13.302 -19.190 1.00 37.22 201 ASP A CA 1
ATOM 1592 C C . ASP A 1 201 ? 24.890 13.462 -18.520 1.00 37.22 201 ASP A C 1
ATOM 1594 O O . ASP A 1 201 ? 25.328 14.576 -18.243 1.00 37.22 201 ASP A O 1
ATOM 1598 N N . TRP A 1 202 ? 25.656 12.379 -18.361 1.00 38.84 202 TRP A N 1
ATOM 1599 C CA . TRP A 1 202 ? 27.063 12.486 -17.954 1.00 38.84 202 TRP A CA 1
ATOM 1600 C C . TRP A 1 202 ? 27.973 13.052 -19.067 1.00 38.84 202 TRP A C 1
ATOM 1602 O O . TRP A 1 202 ? 29.057 13.556 -18.788 1.00 38.84 202 TRP A O 1
ATOM 1612 N N . LEU A 1 203 ? 27.534 13.025 -20.333 1.00 28.98 203 LEU A N 1
ATOM 1613 C CA . LEU A 1 203 ? 28.261 13.596 -21.476 1.00 28.98 203 LEU A CA 1
ATOM 1614 C C . LEU A 1 203 ? 27.786 15.008 -21.868 1.00 28.98 203 LEU A C 1
ATOM 1616 O O . LEU A 1 203 ? 28.469 15.667 -22.654 1.00 28.98 203 LEU A O 1
ATOM 1620 N N . SER A 1 204 ? 26.669 15.507 -21.322 1.00 32.53 204 SER A N 1
ATOM 1621 C CA . SER A 1 204 ? 26.130 16.845 -21.627 1.00 32.53 204 SER A CA 1
ATOM 1622 C C . SER A 1 204 ? 26.611 17.950 -20.673 1.00 32.53 204 SER A C 1
ATOM 1624 O O . SER A 1 204 ? 26.342 19.125 -20.925 1.00 32.53 204 SER A O 1
ATOM 1626 N N . SER A 1 205 ? 27.433 17.629 -19.662 1.00 36.69 205 SER A N 1
ATOM 1627 C CA . SER A 1 205 ? 28.009 18.580 -18.690 1.00 36.69 205 SER A CA 1
ATOM 1628 C C . SER A 1 205 ? 29.060 19.554 -19.272 1.00 36.69 205 SER A C 1
ATOM 1630 O O . SER A 1 205 ? 29.951 20.021 -18.561 1.00 36.69 205 SER A O 1
ATOM 1632 N N . LYS A 1 206 ? 29.009 19.839 -20.578 1.00 32.28 206 LYS A N 1
ATOM 1633 C CA . LYS A 1 206 ? 29.923 20.749 -21.287 1.00 32.28 206 LYS A CA 1
ATOM 1634 C C . LYS A 1 206 ? 29.232 21.856 -22.084 1.00 32.28 206 LYS A C 1
ATOM 1636 O O . LYS A 1 206 ? 29.895 22.521 -22.877 1.00 32.28 206 LYS A O 1
ATOM 1641 N N . ILE A 1 207 ? 27.940 22.090 -21.872 1.00 27.86 207 ILE A N 1
ATOM 1642 C CA . ILE A 1 207 ? 27.243 23.226 -22.482 1.00 27.86 207 ILE A CA 1
ATOM 1643 C C . ILE A 1 207 ? 26.650 24.094 -21.371 1.00 27.86 207 ILE A C 1
ATOM 1645 O O . ILE A 1 207 ? 25.595 23.797 -20.822 1.00 27.86 207 ILE A O 1
ATOM 1649 N N . ASP A 1 208 ? 27.379 25.164 -21.054 1.00 26.58 208 ASP A N 1
ATOM 1650 C CA . ASP A 1 208 ? 26.929 26.287 -20.233 1.00 26.58 208 ASP A CA 1
ATOM 1651 C C . ASP A 1 208 ? 25.690 26.932 -20.868 1.00 26.58 208 ASP A C 1
ATOM 1653 O O . ASP A 1 208 ? 25.769 27.489 -21.966 1.00 26.58 208 ASP A O 1
ATOM 1657 N N . PHE A 1 209 ? 24.567 26.939 -20.149 1.00 24.86 209 PHE A N 1
ATOM 1658 C CA . PHE A 1 209 ? 23.520 27.934 -20.361 1.00 24.86 209 PHE A CA 1
ATOM 1659 C C . PHE A 1 209 ? 23.320 28.750 -19.089 1.00 24.86 209 PHE A C 1
ATOM 1661 O O . PHE A 1 209 ? 22.612 28.388 -18.155 1.00 24.86 209 PHE A O 1
ATOM 1668 N N . ASN A 1 210 ? 23.986 29.899 -19.106 1.00 22.80 210 ASN A N 1
ATOM 1669 C CA . ASN A 1 210 ? 23.793 31.023 -18.211 1.00 22.80 210 ASN A CA 1
ATOM 1670 C C . ASN A 1 210 ? 22.377 31.588 -18.421 1.00 22.80 210 ASN A C 1
ATOM 1672 O O . ASN A 1 210 ? 22.119 32.226 -19.442 1.00 22.80 210 ASN A O 1
ATOM 1676 N N . VAL A 1 211 ? 21.473 31.417 -17.455 1.00 24.45 211 VAL A N 1
ATOM 1677 C CA . VAL A 1 211 ? 20.291 32.284 -17.340 1.00 24.45 211 VAL A CA 1
ATOM 1678 C C . VAL A 1 211 ? 20.244 32.860 -15.935 1.00 24.45 211 VAL A C 1
ATOM 1680 O O . VAL A 1 211 ? 19.865 32.231 -14.954 1.00 24.45 211 VAL A O 1
ATOM 1683 N N . LYS A 1 212 ? 20.682 34.112 -15.885 1.00 24.88 212 LYS A N 1
ATOM 1684 C CA . LYS A 1 212 ? 20.655 35.017 -14.749 1.00 24.88 212 LYS A CA 1
ATOM 1685 C C . LYS A 1 212 ? 19.218 35.510 -14.565 1.00 24.88 212 LYS A C 1
ATOM 1687 O O . LYS A 1 212 ? 18.743 36.281 -15.395 1.00 24.88 212 LYS A O 1
ATOM 1692 N N . ILE A 1 213 ? 18.549 35.133 -13.477 1.00 23.75 213 ILE A N 1
ATOM 1693 C CA . ILE A 1 213 ? 17.371 35.865 -12.992 1.00 23.75 213 ILE A CA 1
ATOM 1694 C C . ILE A 1 213 ? 17.700 36.388 -11.599 1.00 23.75 213 ILE A C 1
ATOM 1696 O O . ILE A 1 213 ? 17.684 35.676 -10.603 1.00 23.75 213 ILE A O 1
ATOM 1700 N N . ILE A 1 214 ? 18.067 37.668 -11.576 1.00 25.56 214 ILE A N 1
ATOM 1701 C CA . ILE A 1 214 ? 18.132 38.482 -10.368 1.00 25.56 214 ILE A CA 1
ATOM 1702 C C . ILE A 1 214 ? 16.692 38.842 -10.000 1.00 25.56 214 ILE A C 1
ATOM 1704 O O . ILE A 1 214 ? 15.980 39.431 -10.811 1.00 25.56 214 ILE A O 1
ATOM 1708 N N . GLY A 1 215 ? 16.304 38.535 -8.766 1.00 22.98 215 GLY A N 1
ATOM 1709 C CA . GLY A 1 215 ? 15.035 38.941 -8.174 1.00 22.98 215 GLY A CA 1
ATOM 1710 C C . GLY A 1 215 ? 15.081 38.837 -6.653 1.00 22.98 215 GLY A C 1
ATOM 1711 O O . GLY A 1 215 ? 14.407 38.002 -6.067 1.00 22.98 215 GLY A O 1
ATOM 1712 N N . LEU A 1 216 ? 15.913 39.665 -6.017 1.00 26.77 216 LEU A N 1
ATOM 1713 C CA . LEU A 1 216 ? 15.872 39.920 -4.575 1.00 26.77 216 LEU A CA 1
ATOM 1714 C C . LEU A 1 216 ? 14.635 40.770 -4.255 1.00 26.77 216 LEU A C 1
ATOM 1716 O O . LEU A 1 216 ? 14.532 41.889 -4.757 1.00 26.77 216 LEU A O 1
ATOM 1720 N N . ASN A 1 217 ? 13.723 40.243 -3.434 1.00 24.95 217 ASN A N 1
ATOM 1721 C CA . ASN A 1 217 ? 13.172 40.887 -2.231 1.00 24.95 217 ASN A CA 1
ATOM 1722 C C . ASN A 1 217 ? 11.870 40.203 -1.794 1.00 24.95 217 ASN A C 1
ATOM 1724 O O . ASN A 1 217 ? 10.836 40.374 -2.430 1.00 24.95 217 ASN A O 1
ATOM 1728 N N . THR A 1 218 ? 11.948 39.484 -0.672 1.00 26.16 218 THR A N 1
ATOM 1729 C CA . THR A 1 218 ? 11.088 39.522 0.533 1.00 26.16 218 THR A CA 1
ATOM 1730 C C . THR A 1 218 ? 10.989 38.122 1.139 1.00 26.16 218 THR A C 1
ATOM 1732 O O . THR A 1 218 ? 10.332 37.228 0.619 1.00 26.16 218 THR A O 1
ATOM 1735 N N . LEU A 1 219 ? 11.723 37.945 2.241 1.00 33.75 219 LEU A N 1
ATOM 1736 C CA . LEU A 1 219 ? 11.630 36.818 3.160 1.00 33.75 219 LEU A CA 1
ATOM 1737 C C . LEU A 1 219 ? 10.251 36.845 3.834 1.00 33.75 219 LEU A C 1
ATOM 1739 O O . LEU A 1 219 ? 10.081 37.441 4.893 1.00 33.75 219 LEU A O 1
ATOM 1743 N N . GLU A 1 220 ? 9.276 36.194 3.213 1.00 25.27 220 GLU A N 1
ATOM 1744 C CA . GLU A 1 220 ? 8.194 35.533 3.933 1.00 25.27 220 GLU A CA 1
ATOM 1745 C C . GLU A 1 220 ? 8.465 34.033 3.868 1.00 25.27 220 GLU A C 1
ATOM 1747 O O . GLU A 1 220 ? 8.553 33.435 2.795 1.00 25.27 220 GLU A O 1
ATOM 1752 N N . ILE A 1 221 ? 8.644 33.441 5.043 1.00 37.06 221 ILE A N 1
ATOM 1753 C CA . ILE A 1 221 ? 8.843 32.015 5.273 1.00 37.06 221 ILE A CA 1
ATOM 1754 C C . ILE A 1 221 ? 7.584 31.275 4.777 1.00 37.06 221 ILE A C 1
ATOM 1756 O O . ILE A 1 221 ? 6.634 31.053 5.522 1.00 37.06 221 ILE A O 1
ATOM 1760 N N . LYS A 1 222 ? 7.556 30.906 3.490 1.00 31.42 222 LYS A N 1
ATOM 1761 C CA . LYS A 1 222 ? 6.609 29.945 2.899 1.00 31.42 222 LYS A CA 1
ATOM 1762 C C . LYS A 1 222 ? 7.082 28.518 3.203 1.00 31.42 222 LYS A C 1
ATOM 1764 O O . LYS A 1 222 ? 7.446 27.781 2.297 1.00 31.42 222 LYS A O 1
ATOM 1769 N N . VAL A 1 223 ? 7.100 28.130 4.475 1.00 41.06 223 VAL A N 1
ATOM 1770 C CA . VAL A 1 223 ? 7.471 26.756 4.876 1.00 41.06 223 VAL A CA 1
ATOM 1771 C C . VAL A 1 223 ? 6.324 25.763 4.627 1.00 41.06 223 VAL A C 1
ATOM 1773 O O . VAL A 1 223 ? 6.559 24.611 4.307 1.00 41.06 223 VAL A O 1
ATOM 1776 N N . GLY A 1 224 ? 5.066 26.212 4.601 1.00 39.34 224 GLY A N 1
ATOM 1777 C CA . GLY A 1 224 ? 3.930 25.281 4.643 1.00 39.34 224 GLY A CA 1
ATOM 1778 C C . GLY A 1 224 ? 3.486 24.581 3.348 1.00 39.34 224 GLY A C 1
ATOM 1779 O O . GLY A 1 224 ? 2.607 23.739 3.438 1.00 39.34 224 GLY A O 1
ATOM 1780 N N . LYS A 1 225 ? 3.984 24.909 2.143 1.00 44.72 225 LYS A N 1
ATOM 1781 C CA . LYS A 1 225 ? 3.518 24.254 0.884 1.00 44.72 225 LYS A CA 1
ATOM 1782 C C . LYS A 1 225 ? 4.586 23.431 0.167 1.00 44.72 225 LYS A C 1
ATOM 1784 O O . LYS A 1 225 ? 4.252 22.440 -0.476 1.00 44.72 225 LYS A O 1
ATOM 1789 N N . THR A 1 226 ? 5.844 23.834 0.279 1.00 57.47 226 THR A N 1
ATOM 1790 C CA . THR A 1 226 ? 6.986 23.146 -0.337 1.00 57.47 226 THR A CA 1
ATOM 1791 C C . THR A 1 226 ? 7.282 21.841 0.400 1.00 57.47 226 THR A C 1
ATOM 1793 O O . THR A 1 226 ? 7.350 20.788 -0.223 1.00 57.47 226 THR A O 1
ATOM 1796 N N . GLU A 1 227 ? 7.264 21.881 1.735 1.00 58.12 227 GLU A N 1
ATOM 1797 C CA . GLU A 1 227 ? 7.511 20.722 2.603 1.00 58.12 227 GLU A CA 1
ATOM 1798 C C . GLU A 1 227 ? 6.468 19.605 2.414 1.00 58.12 227 GLU A C 1
ATOM 1800 O O . GLU A 1 227 ? 6.794 18.420 2.448 1.00 58.12 227 GLU A O 1
ATOM 1805 N N . ILE A 1 228 ? 5.213 19.974 2.109 1.00 59.75 228 ILE A N 1
ATOM 1806 C CA . ILE A 1 228 ? 4.141 19.010 1.808 1.00 59.75 228 ILE A CA 1
ATOM 1807 C C . ILE A 1 228 ? 4.453 18.192 0.557 1.00 59.75 228 ILE A C 1
ATOM 1809 O O . ILE A 1 228 ? 4.153 17.000 0.509 1.00 59.75 228 ILE A O 1
ATOM 1813 N N . THR A 1 229 ? 5.037 18.834 -0.449 1.00 77.44 229 THR A N 1
ATOM 1814 C CA . THR A 1 229 ? 5.293 18.202 -1.742 1.00 77.44 229 THR A CA 1
ATOM 1815 C C . THR A 1 229 ? 6.537 17.319 -1.657 1.00 77.44 229 THR A C 1
ATOM 1817 O O . THR A 1 229 ? 6.494 16.175 -2.092 1.00 77.44 229 THR A O 1
ATOM 1820 N N . GLU A 1 230 ? 7.589 17.788 -0.984 1.00 86.06 230 GLU A N 1
ATOM 1821 C CA . GLU A 1 230 ? 8.875 17.085 -0.873 1.00 86.06 230 GLU A CA 1
ATOM 1822 C C . GLU A 1 230 ? 8.773 15.745 -0.123 1.00 86.06 230 GLU A C 1
ATOM 1824 O O . GLU A 1 230 ? 9.345 14.746 -0.560 1.00 86.06 230 GLU A O 1
ATOM 1829 N N . VAL A 1 231 ? 8.013 15.679 0.981 1.00 88.56 231 VAL A N 1
ATOM 1830 C CA . VAL A 1 231 ? 7.834 14.420 1.737 1.00 88.56 231 VAL A CA 1
ATOM 1831 C C . VAL A 1 231 ? 7.026 13.397 0.937 1.00 88.56 231 VAL A C 1
ATOM 1833 O O . VAL A 1 231 ? 7.364 12.212 0.911 1.00 88.56 231 VAL A O 1
ATOM 1836 N N . VAL A 1 232 ? 5.966 13.843 0.256 1.00 87.31 232 VAL A N 1
ATOM 1837 C CA . VAL A 1 232 ? 5.145 12.963 -0.588 1.00 87.31 232 VAL A CA 1
ATOM 1838 C C . VAL A 1 232 ? 5.956 12.462 -1.782 1.00 87.31 232 VAL A C 1
ATOM 1840 O O . VAL A 1 232 ? 5.933 11.266 -2.066 1.00 87.31 232 VAL A O 1
ATOM 1843 N N . GLU A 1 233 ? 6.716 13.339 -2.441 1.00 87.06 233 GLU A N 1
ATOM 1844 C CA . GLU A 1 233 ? 7.634 12.970 -3.523 1.00 87.06 233 GLU A CA 1
ATOM 1845 C C . GLU A 1 233 ? 8.680 11.959 -3.049 1.00 87.06 233 GLU A C 1
ATOM 1847 O O . GLU A 1 233 ? 8.912 10.965 -3.735 1.00 87.06 233 GLU A O 1
ATOM 1852 N N . PHE A 1 234 ? 9.242 12.128 -1.847 1.00 90.56 234 PHE A N 1
ATOM 1853 C CA . PHE A 1 234 ? 10.171 11.152 -1.281 1.00 90.56 234 PHE A CA 1
ATOM 1854 C C . PHE A 1 234 ? 9.532 9.761 -1.164 1.00 90.56 234 PHE A C 1
ATOM 1856 O O . PHE A 1 234 ? 10.106 8.777 -1.635 1.00 90.56 234 PHE A O 1
ATOM 1863 N N . PHE A 1 235 ? 8.339 9.658 -0.572 1.00 91.00 235 PHE A N 1
ATOM 1864 C CA . PHE A 1 235 ? 7.642 8.376 -0.448 1.00 91.00 235 PHE A CA 1
ATOM 1865 C C . PHE A 1 235 ? 7.320 7.755 -1.815 1.00 91.00 235 PHE A C 1
ATOM 1867 O O . PHE A 1 235 ? 7.493 6.551 -2.009 1.00 91.00 235 PHE A O 1
ATOM 1874 N N . VAL A 1 236 ? 6.894 8.561 -2.785 1.00 84.44 236 VAL A N 1
ATOM 1875 C CA . VAL A 1 236 ? 6.554 8.061 -4.122 1.00 84.44 236 VAL A CA 1
ATOM 1876 C C . VAL A 1 236 ? 7.802 7.592 -4.876 1.00 84.44 236 VAL A C 1
ATOM 1878 O O . VAL A 1 236 ? 7.826 6.484 -5.405 1.00 84.44 236 VAL A O 1
ATOM 1881 N N . GLU A 1 237 ? 8.864 8.395 -4.905 1.00 87.81 237 GLU A N 1
ATOM 1882 C CA . GLU A 1 237 ? 10.041 8.120 -5.734 1.00 87.81 237 GLU A CA 1
ATOM 1883 C C . GLU A 1 237 ? 11.043 7.157 -5.092 1.00 87.81 237 GLU A C 1
ATOM 1885 O O . GLU A 1 237 ? 11.679 6.367 -5.795 1.00 87.81 237 GLU A O 1
ATOM 1890 N N . LYS A 1 238 ? 11.244 7.247 -3.771 1.00 89.38 238 LYS A N 1
ATOM 1891 C CA . LYS A 1 238 ? 12.271 6.468 -3.057 1.00 89.38 238 LYS A CA 1
ATOM 1892 C C . LYS A 1 238 ? 11.713 5.204 -2.429 1.00 89.38 238 LYS A C 1
ATOM 1894 O O . LYS A 1 238 ? 12.407 4.191 -2.410 1.00 89.38 238 LYS A O 1
ATOM 1899 N N . GLU A 1 239 ? 10.477 5.257 -1.948 1.00 87.69 239 GLU A N 1
ATOM 1900 C CA . GLU A 1 239 ? 9.828 4.135 -1.263 1.00 87.69 239 GLU A CA 1
ATOM 1901 C C . GLU A 1 239 ? 8.824 3.392 -2.157 1.00 87.69 239 GLU A C 1
ATOM 1903 O O . GLU A 1 239 ? 8.320 2.343 -1.763 1.00 87.69 239 GLU A O 1
ATOM 1908 N N . ASN A 1 240 ? 8.565 3.892 -3.375 1.00 85.50 240 ASN A N 1
ATOM 1909 C CA . ASN A 1 240 ? 7.601 3.318 -4.318 1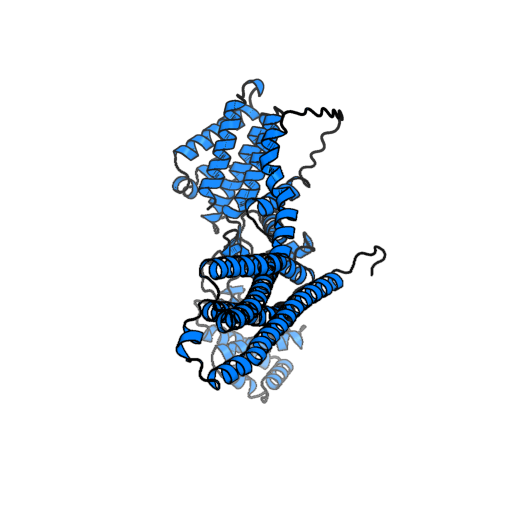.00 85.50 240 ASN A CA 1
ATOM 1910 C C . ASN A 1 240 ? 6.199 3.153 -3.694 1.00 85.50 240 ASN A C 1
ATOM 1912 O O . ASN A 1 240 ? 5.491 2.179 -3.967 1.00 85.50 240 ASN A O 1
ATOM 1916 N N . LEU A 1 241 ? 5.818 4.092 -2.824 1.00 85.25 241 LEU A N 1
ATOM 1917 C CA . LEU A 1 241 ? 4.468 4.195 -2.280 1.00 85.25 241 LEU A CA 1
ATOM 1918 C C . LEU A 1 241 ? 3.557 4.889 -3.283 1.00 85.25 241 LEU A C 1
ATOM 1920 O O . LEU A 1 241 ? 3.981 5.777 -4.025 1.00 85.25 241 LEU A O 1
ATOM 1924 N N . SER A 1 242 ? 2.272 4.545 -3.271 1.00 82.56 242 SER A N 1
ATOM 1925 C CA . SER A 1 242 ? 1.325 5.327 -4.052 1.00 82.56 242 SER A CA 1
ATOM 1926 C C . SER A 1 242 ? 1.177 6.737 -3.473 1.00 82.56 242 SER A C 1
ATOM 1928 O O . SER A 1 242 ? 1.284 6.927 -2.254 1.00 82.56 242 SER A O 1
ATOM 1930 N N . PRO A 1 243 ? 0.865 7.742 -4.312 1.00 81.38 243 PRO A N 1
ATOM 1931 C CA . PRO A 1 243 ? 0.671 9.117 -3.855 1.00 81.38 243 PRO A CA 1
ATOM 1932 C C . PRO A 1 243 ? -0.380 9.255 -2.749 1.00 81.38 243 PRO A C 1
ATOM 1934 O O . PRO A 1 243 ? -0.302 10.157 -1.923 1.00 81.38 243 PRO A O 1
ATOM 1937 N N . ILE A 1 244 ? -1.375 8.369 -2.712 1.00 81.56 244 ILE A N 1
ATOM 1938 C CA . ILE A 1 244 ? -2.418 8.376 -1.684 1.00 81.56 244 ILE A CA 1
ATOM 1939 C C . ILE A 1 244 ? -1.867 7.888 -0.352 1.00 81.56 244 ILE A C 1
ATOM 1941 O O . ILE A 1 244 ? -2.033 8.577 0.647 1.00 81.56 244 ILE A O 1
ATOM 1945 N N . ARG A 1 245 ? -1.172 6.746 -0.327 1.00 89.44 245 ARG A N 1
ATOM 1946 C CA . ARG A 1 245 ? -0.565 6.235 0.908 1.00 89.44 245 ARG A CA 1
ATOM 1947 C C . ARG A 1 245 ? 0.507 7.181 1.441 1.00 89.44 245 ARG A C 1
ATOM 1949 O O . ARG A 1 245 ? 0.557 7.413 2.643 1.00 89.44 245 ARG A O 1
ATOM 1956 N N . ALA A 1 246 ? 1.287 7.799 0.556 1.00 89.44 246 ALA A N 1
ATOM 1957 C CA . ALA A 1 246 ? 2.230 8.855 0.918 1.00 89.44 246 ALA A CA 1
ATOM 1958 C C . ALA A 1 246 ? 1.530 10.060 1.576 1.00 89.44 246 ALA A C 1
ATOM 1960 O O . ALA A 1 246 ? 1.947 10.509 2.645 1.00 89.44 246 ALA A O 1
ATOM 1961 N N . ARG A 1 247 ? 0.431 10.551 0.979 1.00 89.31 247 ARG A N 1
ATOM 1962 C CA . ARG A 1 247 ? -0.394 11.621 1.566 1.00 89.31 247 ARG A CA 1
ATOM 1963 C C . ARG A 1 247 ? -1.008 11.203 2.900 1.00 89.31 247 ARG A C 1
ATOM 1965 O O . ARG A 1 247 ? -0.959 11.986 3.836 1.00 89.31 247 ARG A O 1
ATOM 1972 N N . LEU A 1 248 ? -1.508 9.974 3.014 1.00 92.25 248 LEU A N 1
ATOM 1973 C CA . LEU A 1 248 ? -2.094 9.454 4.246 1.00 92.25 248 LEU A CA 1
ATOM 1974 C C . LEU A 1 248 ? -1.061 9.369 5.378 1.00 92.25 248 LEU A C 1
ATOM 1976 O O . LEU A 1 248 ? -1.338 9.844 6.474 1.00 92.25 248 LEU A O 1
ATOM 1980 N N . ILE A 1 249 ? 0.138 8.831 5.124 1.00 95.38 249 ILE A N 1
ATOM 1981 C CA . ILE A 1 249 ? 1.235 8.808 6.110 1.00 95.38 249 ILE A CA 1
ATOM 1982 C C . ILE A 1 249 ? 1.558 10.231 6.577 1.00 95.38 249 ILE A C 1
ATOM 1984 O O . ILE A 1 249 ? 1.709 10.467 7.775 1.00 95.38 249 ILE A O 1
ATOM 1988 N N . LYS A 1 250 ? 1.630 11.182 5.639 1.00 93.44 250 LYS A N 1
ATOM 1989 C CA . LYS A 1 250 ? 1.860 12.589 5.959 1.00 93.44 250 LYS A CA 1
ATOM 1990 C C . LYS A 1 250 ? 0.742 13.176 6.821 1.00 93.44 250 LYS A C 1
ATOM 1992 O O . LYS A 1 250 ? 1.037 13.763 7.852 1.00 93.44 250 LYS A O 1
ATOM 1997 N N . SER A 1 251 ? -0.521 12.982 6.454 1.00 93.19 251 SER A N 1
ATOM 1998 C CA . SER A 1 251 ? -1.649 13.476 7.247 1.00 93.19 251 SER A CA 1
ATOM 1999 C C . SER A 1 251 ? -1.687 12.846 8.639 1.00 93.19 251 SER A C 1
ATOM 2001 O O . SER A 1 251 ? -1.977 13.536 9.608 1.00 93.19 251 SER A O 1
ATOM 2003 N N . ILE A 1 252 ? -1.341 11.561 8.779 1.00 95.44 252 ILE A N 1
ATOM 2004 C CA . ILE A 1 252 ? -1.204 10.921 10.096 1.00 95.44 252 ILE A CA 1
ATOM 2005 C C . ILE A 1 252 ? -0.122 11.627 10.923 1.00 95.44 252 ILE A C 1
ATOM 2007 O O . ILE A 1 252 ? -0.354 11.923 12.095 1.00 95.44 252 ILE A O 1
ATOM 2011 N N . HIS A 1 253 ? 1.034 11.912 10.319 1.00 94.75 253 HIS A N 1
ATOM 2012 C CA . HIS A 1 253 ? 2.129 12.627 10.975 1.00 94.75 253 HIS A CA 1
ATOM 2013 C C . HIS A 1 253 ? 1.716 14.041 11.395 1.00 94.75 253 HIS A C 1
ATOM 2015 O O . HIS A 1 253 ? 1.909 14.402 12.550 1.00 94.75 253 HIS A O 1
ATOM 2021 N N . ASP A 1 254 ? 1.053 14.801 10.525 1.00 92.25 254 ASP A N 1
ATOM 2022 C CA . ASP A 1 254 ? 0.599 16.159 10.849 1.00 92.25 254 ASP A CA 1
ATOM 2023 C C . ASP A 1 254 ? -0.429 16.168 12.004 1.00 92.25 254 ASP A C 1
ATOM 2025 O O . ASP A 1 254 ? -0.437 17.074 12.837 1.00 92.25 254 ASP A O 1
ATOM 2029 N N . LEU A 1 255 ? -1.316 15.164 12.056 1.00 92.75 255 LEU A N 1
ATOM 2030 C CA . LEU A 1 255 ? -2.450 15.112 12.989 1.00 92.75 255 LEU A CA 1
ATOM 2031 C C . LEU A 1 255 ? -2.123 14.499 14.355 1.00 92.75 255 LEU A C 1
ATOM 2033 O O . LEU A 1 255 ? -2.806 14.797 15.347 1.00 92.75 255 LEU A O 1
ATOM 2037 N N . PHE A 1 256 ? -1.167 13.573 14.388 1.00 92.19 256 PHE A N 1
ATOM 2038 C CA . PHE A 1 256 ? -0.867 12.750 15.561 1.00 92.19 256 PHE A CA 1
ATOM 2039 C C . PHE A 1 256 ? 0.624 12.676 15.885 1.00 92.19 256 PHE A C 1
ATOM 2041 O O . PHE A 1 256 ? 0.972 12.156 16.943 1.00 92.19 256 PHE A O 1
ATOM 2048 N N . GLU A 1 257 ? 1.505 13.176 15.018 1.00 91.12 257 GLU A N 1
ATOM 2049 C CA . GLU A 1 257 ? 2.949 12.953 15.086 1.00 91.12 257 GLU A CA 1
ATOM 2050 C C . GLU A 1 257 ? 3.247 11.456 15.300 1.00 91.12 257 GLU A C 1
ATOM 2052 O O . GLU A 1 257 ? 2.921 10.607 14.473 1.00 91.12 257 GLU A O 1
ATOM 2057 N N . TYR A 1 258 ? 3.816 11.114 16.454 1.00 90.69 258 TYR A N 1
ATOM 2058 C CA . TYR A 1 258 ? 4.125 9.749 16.867 1.00 90.69 258 TYR A CA 1
ATOM 2059 C C . TYR A 1 258 ? 3.242 9.278 18.023 1.00 90.69 258 TYR A C 1
ATOM 2061 O O . TYR A 1 258 ? 3.596 8.314 18.701 1.00 90.69 258 TYR A O 1
ATOM 2069 N N . GLU A 1 259 ? 2.132 9.955 18.312 1.00 90.00 259 GLU A N 1
ATOM 2070 C CA . GLU A 1 259 ? 1.195 9.518 19.343 1.00 90.00 259 GLU A CA 1
ATOM 2071 C C . GLU A 1 259 ? 0.294 8.382 18.831 1.00 90.00 259 GLU A C 1
ATOM 2073 O O . GLU A 1 259 ? -0.096 8.376 17.662 1.00 90.00 259 GLU A O 1
ATOM 2078 N N . PRO A 1 260 ? -0.064 7.410 19.688 1.00 91.25 260 PRO A N 1
ATOM 2079 C CA . PRO A 1 260 ? -1.034 6.380 19.340 1.00 91.25 260 PRO A CA 1
ATOM 2080 C C . PRO A 1 260 ? -2.424 6.952 19.034 1.00 91.25 260 PRO A C 1
ATOM 2082 O O . PRO A 1 260 ? -2.958 7.739 19.816 1.00 91.25 260 PRO A O 1
ATOM 2085 N N . TRP A 1 261 ? -3.063 6.462 17.977 1.00 92.94 261 TRP A N 1
ATOM 2086 C CA . TRP A 1 261 ? -4.402 6.882 17.541 1.00 92.94 261 TRP A CA 1
ATOM 2087 C C . TRP A 1 261 ? -5.281 5.685 17.169 1.00 92.94 261 TRP A C 1
ATOM 2089 O O . TRP A 1 261 ? -4.777 4.591 16.918 1.00 92.94 261 TRP A O 1
ATOM 2099 N N . THR A 1 262 ? -6.605 5.853 17.159 1.00 90.50 262 THR A N 1
ATOM 2100 C CA . THR A 1 262 ? -7.549 4.827 16.677 1.00 90.50 262 THR A CA 1
ATOM 2101 C C . THR A 1 262 ? -8.073 5.159 15.282 1.00 90.50 262 THR A C 1
ATOM 2103 O O . THR A 1 262 ? -8.031 6.310 14.852 1.00 90.50 262 THR A O 1
ATOM 2106 N N . PHE A 1 263 ? -8.591 4.155 14.566 1.00 89.75 263 PHE A N 1
ATOM 2107 C CA . PHE A 1 263 ? -9.191 4.365 13.242 1.00 89.75 263 PHE A CA 1
ATOM 2108 C C . PHE A 1 263 ? -10.275 5.455 13.261 1.00 89.75 263 PHE A C 1
ATOM 2110 O O . PHE A 1 263 ? -10.308 6.302 12.373 1.00 89.75 263 PHE A O 1
ATOM 2117 N N . ASP A 1 264 ? -11.115 5.465 14.298 1.00 85.88 264 ASP A N 1
ATOM 2118 C CA . ASP A 1 264 ? -12.193 6.445 14.451 1.00 85.88 264 ASP A CA 1
ATOM 2119 C C . ASP A 1 264 ? -11.632 7.863 14.691 1.00 85.88 264 ASP A C 1
ATOM 2121 O O . ASP A 1 264 ? -12.136 8.834 14.119 1.00 85.88 264 ASP A O 1
ATOM 2125 N N . ASP A 1 265 ? -10.541 7.990 15.461 1.00 90.56 265 ASP A N 1
ATOM 2126 C CA . ASP A 1 265 ? -9.857 9.276 15.674 1.00 90.56 265 ASP A CA 1
ATOM 2127 C C . ASP A 1 265 ? -9.305 9.826 14.354 1.00 90.56 265 ASP A C 1
ATOM 2129 O O . ASP A 1 265 ? -9.534 10.988 14.020 1.00 90.56 265 ASP A O 1
ATOM 2133 N N . LEU A 1 266 ? -8.599 8.995 13.582 1.00 92.56 266 LEU A N 1
ATOM 2134 C CA . LEU A 1 266 ? -8.030 9.406 12.299 1.00 92.56 266 LEU A CA 1
ATOM 2135 C C . LEU A 1 266 ? -9.126 9.738 11.283 1.00 92.56 266 LEU A C 1
ATOM 2137 O O . LEU A 1 266 ? -9.050 10.775 10.632 1.00 92.56 266 LEU A O 1
ATOM 2141 N N . SER A 1 267 ? -10.157 8.896 11.175 1.00 88.00 267 SER A N 1
ATOM 2142 C CA . SER A 1 267 ? -11.270 9.119 10.249 1.00 88.00 267 SER A CA 1
ATOM 2143 C C . SER A 1 267 ? -11.972 10.445 10.530 1.00 88.00 267 SER A C 1
ATOM 2145 O O . SER A 1 267 ? -12.237 11.198 9.598 1.00 88.00 267 SER A O 1
ATOM 2147 N N . SER A 1 268 ? -12.238 10.765 11.801 1.00 86.88 268 SER A N 1
ATOM 2148 C CA . SER A 1 268 ? -12.887 12.032 12.162 1.00 86.88 268 SER A CA 1
ATOM 2149 C C . SER A 1 268 ? -12.022 13.247 11.819 1.00 86.88 268 SER A C 1
ATOM 2151 O O . SER A 1 268 ? -12.501 14.161 11.154 1.00 86.88 268 SER A O 1
ATOM 2153 N N . LYS A 1 269 ? -10.730 13.233 12.170 1.00 89.94 269 LYS A N 1
ATOM 2154 C CA . LYS A 1 269 ? -9.823 14.349 11.867 1.00 89.94 269 LYS A CA 1
ATOM 2155 C C . LYS A 1 269 ? -9.558 14.527 10.371 1.00 89.94 269 LYS A C 1
ATOM 2157 O O . LYS A 1 269 ? -9.494 15.659 9.901 1.00 89.94 269 LYS A O 1
ATOM 2162 N N . LEU A 1 270 ? -9.418 13.438 9.610 1.00 87.38 270 LEU A N 1
ATOM 2163 C CA . LEU A 1 270 ? -9.244 13.520 8.155 1.00 87.38 270 LEU A CA 1
ATOM 2164 C C . LEU A 1 270 ? -10.471 14.135 7.482 1.00 87.38 270 LEU A C 1
ATOM 2166 O O . LEU A 1 270 ? -10.314 14.922 6.560 1.00 87.38 270 LEU A O 1
ATOM 2170 N N . GLN A 1 271 ? -11.682 13.842 7.956 1.00 82.94 271 GLN A N 1
ATOM 2171 C CA . GLN A 1 271 ? -12.893 14.456 7.399 1.00 82.94 271 GLN A CA 1
ATOM 2172 C C . GLN A 1 271 ? -12.912 15.976 7.558 1.00 82.94 271 GLN A C 1
ATOM 2174 O O . GLN A 1 271 ? -13.402 16.672 6.668 1.00 82.94 271 GLN A O 1
ATOM 2179 N N . ASP A 1 272 ? -12.368 16.473 8.665 1.00 78.56 272 ASP A N 1
ATOM 2180 C CA . ASP A 1 272 ? -12.341 17.898 8.969 1.00 78.56 272 ASP A CA 1
ATOM 2181 C C . ASP A 1 272 ? -11.174 18.619 8.268 1.00 78.56 272 ASP A C 1
ATOM 2183 O O . ASP A 1 272 ? -11.361 19.703 7.711 1.00 78.56 272 ASP A O 1
ATOM 2187 N N . GLU A 1 273 ? -9.973 18.029 8.274 1.00 79.81 273 GLU A N 1
ATOM 2188 C CA . GLU A 1 273 ? -8.741 18.690 7.812 1.00 79.81 273 GLU A CA 1
ATOM 2189 C C . GLU A 1 273 ? -8.312 18.300 6.384 1.00 79.81 273 GLU A C 1
ATOM 2191 O O . GLU A 1 273 ? -7.711 19.115 5.681 1.00 79.81 273 GLU A O 1
ATOM 2196 N N . TYR A 1 274 ? -8.646 17.087 5.929 1.00 80.81 274 TYR A N 1
ATOM 2197 C CA . TYR A 1 274 ? -8.209 16.497 4.652 1.00 80.81 274 TYR A CA 1
ATOM 2198 C C . TYR A 1 274 ? -9.345 15.716 3.955 1.00 80.81 274 TYR A C 1
ATOM 2200 O O . TYR A 1 274 ? -9.223 14.509 3.726 1.00 80.81 274 TYR A O 1
ATOM 2208 N N . PRO A 1 275 ? -10.470 16.371 3.598 1.00 77.81 275 PRO A N 1
ATOM 2209 C CA . PRO A 1 275 ? -11.676 15.690 3.110 1.00 77.81 275 PRO A CA 1
ATOM 2210 C C . PRO A 1 275 ? -11.499 14.985 1.755 1.00 77.81 275 PRO A C 1
ATOM 2212 O O . PRO A 1 275 ? -12.399 14.275 1.308 1.00 77.81 275 PRO A O 1
ATOM 2215 N N . ASP A 1 276 ? -10.378 15.214 1.068 1.00 72.25 276 ASP A N 1
ATOM 2216 C CA . ASP A 1 276 ? -10.035 14.576 -0.199 1.00 72.25 276 ASP A CA 1
ATOM 2217 C C . ASP A 1 276 ? -9.333 13.221 -0.045 1.00 72.25 276 ASP A C 1
ATOM 2219 O O . ASP A 1 276 ? -9.184 12.531 -1.054 1.00 72.25 276 ASP A O 1
ATOM 2223 N N . ILE A 1 277 ? -8.897 12.858 1.167 1.00 78.69 277 ILE A N 1
ATOM 2224 C CA . ILE A 1 277 ? -8.267 11.568 1.459 1.00 78.69 277 ILE A CA 1
ATOM 2225 C C . ILE A 1 277 ? -9.338 10.604 1.946 1.00 78.69 277 ILE A C 1
ATOM 2227 O O . ILE A 1 277 ? -9.931 10.797 3.010 1.00 78.69 277 ILE A O 1
ATOM 2231 N N . GLY A 1 278 ? -9.550 9.547 1.172 1.00 79.31 278 GLY A N 1
ATOM 2232 C CA . GLY A 1 278 ? -10.379 8.444 1.607 1.00 79.31 278 GLY A CA 1
ATOM 2233 C C . GLY A 1 278 ? -9.641 7.530 2.586 1.00 79.31 278 GLY A C 1
ATOM 2234 O O . GLY A 1 278 ? -8.479 7.192 2.357 1.00 79.31 278 GLY A O 1
ATOM 2235 N N . LEU A 1 279 ? -10.282 7.131 3.687 1.00 85.62 279 LEU A N 1
ATOM 2236 C CA . LEU A 1 279 ? -9.690 6.252 4.699 1.00 85.62 279 LEU A CA 1
ATOM 2237 C C . LEU A 1 279 ? -10.473 4.943 4.817 1.00 85.62 279 LEU A C 1
ATOM 2239 O O . LEU A 1 279 ? -11.543 4.897 5.423 1.00 85.62 279 LEU A O 1
ATOM 2243 N N . THR A 1 280 ? -9.869 3.848 4.355 1.00 82.50 280 THR A N 1
ATOM 2244 C CA . THR A 1 280 ? -10.362 2.481 4.580 1.00 82.50 280 THR A CA 1
ATOM 2245 C C . THR A 1 280 ? -9.491 1.732 5.589 1.00 82.50 280 THR A C 1
ATOM 2247 O O . THR A 1 280 ? -8.340 2.098 5.853 1.00 82.50 280 THR A O 1
ATOM 2250 N N . LYS A 1 281 ? -10.024 0.656 6.180 1.00 83.81 281 LYS A N 1
ATOM 2251 C CA . LYS A 1 281 ? -9.239 -0.194 7.093 1.00 83.81 281 LYS A CA 1
ATOM 2252 C C . LYS A 1 281 ? -8.140 -0.935 6.345 1.00 83.81 281 LYS A C 1
ATOM 2254 O O . LYS A 1 281 ? -7.030 -1.040 6.846 1.00 83.81 281 LYS A O 1
ATOM 2259 N N . GLU A 1 282 ? -8.418 -1.348 5.117 1.00 80.94 282 GLU A N 1
ATOM 2260 C CA . GLU A 1 282 ? -7.489 -2.032 4.226 1.00 80.94 282 GLU A CA 1
ATOM 2261 C C . GLU A 1 282 ? -6.283 -1.153 3.862 1.00 80.94 282 GLU A C 1
ATOM 2263 O O . GLU A 1 282 ? -5.180 -1.661 3.649 1.00 80.94 282 GLU A O 1
ATOM 2268 N N . MET A 1 283 ? -6.459 0.170 3.772 1.00 85.31 283 MET A N 1
ATOM 2269 C CA . MET A 1 283 ? -5.339 1.105 3.616 1.00 85.31 283 MET A CA 1
ATOM 2270 C C . MET A 1 283 ? -4.444 1.122 4.859 1.00 85.31 283 MET A C 1
ATOM 2272 O O . MET A 1 283 ? -3.221 1.081 4.724 1.00 85.31 283 MET A O 1
ATOM 2276 N N . ILE A 1 284 ? -5.033 1.132 6.060 1.00 92.44 284 ILE A N 1
ATOM 2277 C CA . ILE A 1 284 ? -4.276 1.057 7.317 1.00 92.44 284 ILE A CA 1
ATOM 2278 C C . ILE A 1 284 ? -3.554 -0.282 7.445 1.00 92.44 284 ILE A C 1
ATOM 2280 O O . ILE A 1 284 ? -2.360 -0.295 7.735 1.00 92.44 284 ILE A O 1
ATOM 2284 N N . ASP A 1 285 ? -4.236 -1.391 7.171 1.00 89.69 285 ASP A N 1
ATOM 2285 C CA . ASP A 1 285 ? -3.654 -2.730 7.250 1.00 89.69 285 ASP A CA 1
ATOM 2286 C C . ASP A 1 285 ? -2.473 -2.887 6.280 1.00 89.69 285 ASP A C 1
ATOM 2288 O O . ASP A 1 285 ? -1.427 -3.393 6.675 1.00 89.69 285 ASP A O 1
ATOM 2292 N N . ARG A 1 286 ? -2.559 -2.350 5.052 1.00 89.69 286 ARG A N 1
ATOM 2293 C CA . ARG A 1 286 ? -1.413 -2.327 4.122 1.00 89.69 286 ARG A CA 1
ATOM 2294 C C . ARG A 1 286 ? -0.239 -1.509 4.647 1.00 89.69 286 ARG A C 1
ATOM 2296 O O . ARG A 1 286 ? 0.901 -1.947 4.535 1.00 89.69 286 ARG A O 1
ATOM 2303 N N . LEU A 1 287 ? -0.494 -0.341 5.237 1.00 94.81 287 LEU A N 1
ATOM 2304 C CA . LEU A 1 287 ? 0.566 0.463 5.853 1.00 94.81 287 LEU A CA 1
ATOM 2305 C C . LEU A 1 287 ? 1.207 -0.247 7.057 1.00 94.81 287 LEU A C 1
ATOM 2307 O O . LEU A 1 287 ? 2.399 -0.055 7.313 1.00 94.81 287 LEU A O 1
ATOM 2311 N N . VAL A 1 288 ? 0.442 -1.072 7.780 1.00 95.06 288 VAL A N 1
ATOM 2312 C CA . VAL A 1 288 ? 0.959 -1.951 8.838 1.00 95.06 288 VAL A CA 1
ATOM 2313 C C . VAL A 1 288 ? 1.812 -3.074 8.245 1.00 95.06 288 VAL A C 1
ATOM 2315 O O . VAL A 1 288 ? 2.944 -3.265 8.688 1.00 95.06 288 VAL A O 1
ATOM 2318 N N . ASP A 1 289 ? 1.324 -3.770 7.218 1.00 93.31 289 ASP A N 1
ATOM 2319 C CA . ASP A 1 289 ? 2.041 -4.861 6.540 1.00 93.31 289 ASP A CA 1
ATOM 2320 C C . ASP A 1 289 ? 3.360 -4.387 5.912 1.00 93.31 289 ASP A C 1
ATOM 2322 O O . ASP A 1 289 ? 4.368 -5.096 5.916 1.00 93.31 289 ASP A O 1
ATOM 2326 N N . GLU A 1 290 ? 3.377 -3.157 5.402 1.00 92.62 290 GLU A N 1
ATOM 2327 C CA . GLU A 1 290 ? 4.566 -2.516 4.844 1.00 92.62 290 GLU A CA 1
ATOM 2328 C C . GLU A 1 290 ? 5.494 -1.927 5.917 1.00 92.62 290 GLU A C 1
ATOM 2330 O O . GLU A 1 290 ? 6.600 -1.482 5.597 1.00 92.62 290 GLU A O 1
ATOM 2335 N N . GLY A 1 291 ? 5.088 -1.937 7.188 1.00 95.00 291 GLY A N 1
ATOM 2336 C CA . GLY A 1 291 ? 5.889 -1.498 8.328 1.00 95.00 291 GLY A CA 1
ATOM 2337 C C . GLY A 1 291 ? 5.961 0.017 8.527 1.00 95.00 291 GLY A C 1
ATOM 2338 O O . GLY A 1 291 ? 6.808 0.473 9.291 1.00 95.00 291 GLY A O 1
ATOM 2339 N N . TYR A 1 292 ? 5.115 0.809 7.861 1.00 96.00 292 TYR A N 1
ATOM 2340 C CA . TYR A 1 292 ? 4.995 2.258 8.100 1.00 96.00 292 TYR A CA 1
ATOM 2341 C C . TYR A 1 292 ? 4.151 2.567 9.342 1.00 96.00 292 TYR A C 1
ATOM 2343 O O . TYR A 1 292 ? 4.359 3.584 10.005 1.00 96.00 292 TYR A O 1
ATOM 2351 N N . LEU A 1 293 ? 3.230 1.664 9.680 1.00 96.19 293 LEU A N 1
ATOM 2352 C CA . LEU A 1 293 ? 2.442 1.710 10.903 1.00 96.19 293 LEU A CA 1
ATOM 2353 C C . LEU A 1 293 ? 2.729 0.498 11.786 1.00 96.19 293 LEU A C 1
ATOM 2355 O O . LEU A 1 293 ? 2.959 -0.610 11.313 1.00 96.19 29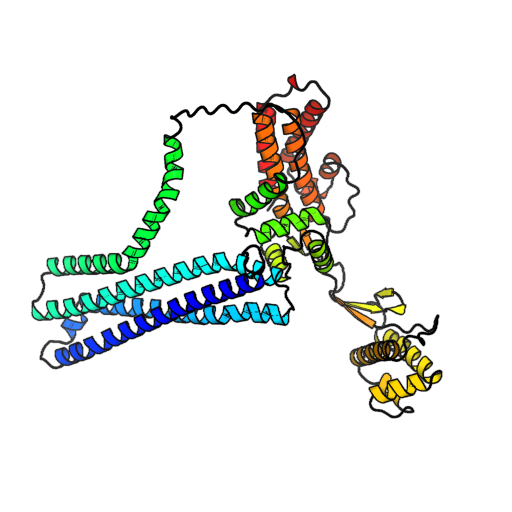3 LEU A O 1
ATOM 2359 N N . GLN A 1 294 ? 2.669 0.712 13.093 1.00 94.31 294 GLN A N 1
ATOM 2360 C CA . GLN A 1 294 ? 2.650 -0.345 14.089 1.00 94.31 294 GLN A CA 1
ATOM 2361 C C . GLN A 1 294 ? 1.271 -0.406 14.726 1.00 94.31 294 GLN A C 1
ATOM 2363 O O . GLN A 1 294 ? 0.731 0.603 15.180 1.00 94.31 294 GLN A O 1
ATOM 2368 N N . LYS A 1 295 ? 0.746 -1.624 14.844 1.00 92.56 295 LYS A N 1
ATOM 2369 C CA . LYS A 1 295 ? -0.425 -1.912 15.664 1.00 92.56 295 LYS A CA 1
ATOM 2370 C C . LYS A 1 295 ? 0.003 -2.077 17.122 1.00 92.56 295 LYS A C 1
ATOM 2372 O O . LYS A 1 295 ? 0.772 -2.976 17.458 1.00 92.56 295 LYS A O 1
ATOM 2377 N N . ILE A 1 296 ? -0.483 -1.202 17.995 1.00 88.31 296 ILE A N 1
ATOM 2378 C CA . ILE A 1 296 ? -0.228 -1.261 19.432 1.00 88.31 296 ILE A CA 1
ATOM 2379 C C . ILE A 1 296 ? -1.260 -2.196 20.051 1.00 88.31 296 ILE A C 1
ATOM 2381 O O . ILE A 1 296 ? -2.450 -1.880 20.143 1.00 88.31 296 ILE A O 1
ATOM 2385 N N . GLU A 1 297 ? -0.797 -3.362 20.495 1.00 75.12 297 GLU A N 1
ATOM 2386 C CA . GLU A 1 297 ? -1.644 -4.285 21.236 1.00 75.12 297 GLU A CA 1
ATOM 2387 C C . GLU A 1 297 ? -2.099 -3.627 22.543 1.00 75.12 297 GLU A C 1
ATOM 2389 O O . GLU A 1 297 ? -1.297 -3.216 23.387 1.00 75.12 297 GLU A O 1
ATOM 2394 N N . SER A 1 298 ? -3.415 -3.514 22.723 1.00 66.75 298 SER A N 1
ATOM 2395 C CA . SER A 1 298 ? -3.960 -3.056 23.996 1.00 66.75 298 SER A CA 1
ATOM 2396 C C . SER A 1 298 ? -3.590 -4.061 25.083 1.00 66.75 298 SER A C 1
ATOM 2398 O O . SER A 1 298 ? -3.866 -5.254 24.953 1.00 66.75 298 SER A O 1
ATOM 2400 N N . ARG A 1 299 ? -3.005 -3.586 26.188 1.00 61.56 299 ARG A N 1
ATOM 2401 C CA . ARG A 1 299 ? -2.794 -4.416 27.380 1.00 61.56 299 ARG A CA 1
ATOM 2402 C C . ARG A 1 299 ? -4.157 -4.786 27.967 1.00 61.56 299 ARG A C 1
ATOM 2404 O O . ARG A 1 299 ? -4.775 -3.979 28.652 1.00 61.56 299 ARG A O 1
ATOM 2411 N N . GLY A 1 300 ? -4.634 -5.990 27.668 1.00 60.97 300 GLY A N 1
ATOM 2412 C CA . GLY A 1 300 ? -5.904 -6.503 28.172 1.00 60.97 300 GLY A CA 1
ATOM 2413 C C . GLY A 1 300 ? -6.559 -7.511 27.226 1.00 60.97 300 GLY A C 1
ATOM 2414 O O . GLY A 1 300 ? -6.047 -7.782 26.140 1.00 60.97 300 GLY A O 1
ATOM 2415 N N . PRO A 1 301 ? -7.695 -8.099 27.627 1.00 57.22 301 PRO A N 1
ATOM 2416 C CA . PRO A 1 301 ? -8.443 -8.986 26.752 1.00 57.22 301 PRO A CA 1
ATOM 2417 C C . PRO A 1 301 ? -8.963 -8.215 25.529 1.00 57.22 301 PRO A C 1
ATOM 2419 O O . PRO A 1 301 ? -9.458 -7.093 25.643 1.00 57.22 301 PRO A O 1
ATOM 2422 N N . ARG A 1 302 ? -8.888 -8.850 24.349 1.00 56.72 302 ARG A N 1
ATOM 2423 C CA . ARG A 1 302 ? -9.358 -8.301 23.055 1.00 56.72 302 ARG A CA 1
ATOM 2424 C C . ARG A 1 302 ? -10.824 -7.871 23.078 1.00 56.72 302 ARG A C 1
ATOM 2426 O O . ARG A 1 302 ? -11.273 -7.107 22.226 1.00 56.72 302 ARG A O 1
ATOM 2433 N N . THR A 1 303 ? -11.586 -8.376 24.036 1.00 60.12 303 THR A N 1
ATOM 2434 C CA . THR A 1 303 ? -12.962 -7.985 24.296 1.00 60.12 303 THR A CA 1
ATOM 2435 C C . THR A 1 303 ? -13.125 -7.830 25.797 1.00 60.12 303 THR A C 1
ATOM 2437 O O . THR A 1 303 ? -12.721 -8.709 26.554 1.00 60.12 303 THR A O 1
ATOM 2440 N N . TYR A 1 304 ? -13.694 -6.712 26.225 1.00 71.31 304 TYR A N 1
ATOM 2441 C CA . TYR A 1 304 ? -13.998 -6.450 27.621 1.00 71.31 304 TYR A CA 1
ATOM 2442 C C . TYR A 1 304 ? -15.470 -6.094 27.787 1.00 71.31 304 TYR A C 1
ATOM 2444 O O . TYR A 1 304 ? -16.095 -5.509 26.902 1.00 71.31 304 TYR A O 1
ATOM 2452 N N . LEU A 1 305 ? -16.034 -6.477 28.925 1.00 75.44 305 LEU A N 1
ATOM 2453 C CA . LEU A 1 305 ? -17.410 -6.156 29.276 1.00 75.44 305 LEU A CA 1
ATOM 2454 C C . LEU A 1 305 ? -17.451 -4.803 29.975 1.00 75.44 305 LEU A C 1
ATOM 2456 O O . LEU A 1 305 ? -16.828 -4.623 31.020 1.00 75.44 305 LEU A O 1
ATOM 2460 N N . VAL A 1 306 ? -18.192 -3.860 29.400 1.00 80.38 306 VAL A N 1
ATOM 2461 C CA . VAL A 1 306 ? -18.456 -2.547 29.991 1.00 80.38 306 VAL A CA 1
ATOM 2462 C C . VAL A 1 306 ? -19.844 -2.544 30.593 1.00 80.38 306 VAL A C 1
ATOM 2464 O O . VAL A 1 306 ? -20.828 -2.845 29.917 1.00 80.38 306 VAL A O 1
ATOM 2467 N N . HIS A 1 307 ? -19.912 -2.154 31.857 1.00 83.38 307 HIS A N 1
ATOM 2468 C CA . HIS A 1 307 ? -21.154 -1.865 32.542 1.00 83.38 307 HIS A CA 1
ATOM 2469 C C . HIS A 1 307 ? -21.441 -0.364 32.433 1.00 83.38 307 HIS A C 1
ATOM 2471 O O . HIS A 1 307 ? -20.793 0.433 33.108 1.00 83.38 307 HIS A O 1
ATOM 2477 N N . GLU A 1 308 ? -22.438 0.015 31.630 1.00 81.56 308 GLU A N 1
ATOM 2478 C CA . GLU A 1 308 ? -22.742 1.416 31.285 1.00 81.56 308 GLU A CA 1
ATOM 2479 C C . GLU A 1 308 ? -22.971 2.278 32.532 1.00 81.56 308 GLU A C 1
ATOM 2481 O O . GLU A 1 308 ? -22.264 3.250 32.753 1.00 81.56 308 GLU A O 1
ATOM 2486 N N . ARG A 1 309 ? -23.877 1.851 33.419 1.00 82.75 309 ARG A N 1
ATOM 2487 C CA . ARG A 1 309 ? -24.199 2.578 34.656 1.00 82.75 309 ARG A CA 1
ATOM 2488 C C . ARG A 1 309 ? -23.018 2.761 35.611 1.00 82.75 309 ARG A C 1
ATOM 2490 O O . ARG A 1 309 ? -22.934 3.772 36.291 1.00 82.75 309 ARG A O 1
ATOM 2497 N N . ARG A 1 310 ? -22.160 1.747 35.758 1.00 78.94 310 ARG A N 1
ATOM 2498 C CA . ARG A 1 310 ? -21.019 1.824 36.685 1.00 78.94 310 ARG A CA 1
ATOM 2499 C C . ARG A 1 310 ? -19.814 2.522 36.053 1.00 78.94 310 ARG A C 1
ATOM 2501 O O . ARG A 1 310 ? -18.833 2.709 36.764 1.00 78.94 310 ARG A O 1
ATOM 2508 N N . GLU A 1 311 ? -19.866 2.805 34.749 1.00 72.12 311 GLU A N 1
ATOM 2509 C CA . GLU A 1 311 ? -18.746 3.281 33.929 1.00 72.12 311 GLU A CA 1
ATOM 2510 C C . GLU A 1 311 ? -17.462 2.456 34.149 1.00 72.12 311 GLU A C 1
ATOM 2512 O O . GLU A 1 311 ? -16.352 2.980 34.222 1.00 72.12 311 GLU A O 1
ATOM 2517 N N . LYS A 1 312 ? -17.611 1.132 34.308 1.00 78.94 312 LYS A N 1
ATOM 2518 C CA . LYS A 1 312 ? -16.514 0.224 34.680 1.00 78.94 312 LYS A CA 1
ATOM 2519 C C . LYS A 1 312 ? -16.454 -1.024 33.811 1.00 78.94 312 LYS A C 1
ATOM 2521 O O . LYS A 1 312 ? -17.473 -1.529 33.338 1.00 78.94 312 LYS A O 1
ATOM 2526 N N . ILE A 1 313 ? -15.232 -1.532 33.661 1.00 76.50 313 ILE A N 1
ATOM 2527 C CA . ILE A 1 313 ? -14.937 -2.831 33.057 1.00 76.50 313 ILE A CA 1
ATOM 2528 C C . ILE A 1 313 ? -15.168 -3.922 34.113 1.00 76.50 313 ILE A C 1
ATOM 2530 O O . ILE A 1 313 ? -14.637 -3.822 35.214 1.00 76.50 313 ILE A O 1
ATOM 2534 N N . VAL A 1 314 ? -15.949 -4.951 33.780 1.00 78.56 314 VAL A N 1
ATOM 2535 C CA . VAL A 1 314 ? -16.404 -6.014 34.707 1.00 78.56 314 VAL A CA 1
ATOM 2536 C C . VAL A 1 314 ? -15.770 -7.386 34.420 1.00 78.56 314 VAL A C 1
ATOM 2538 O O . VAL A 1 314 ? -16.326 -8.416 34.779 1.00 78.56 314 VAL A O 1
ATOM 2541 N N . ASN A 1 315 ? -14.591 -7.422 33.790 1.00 68.31 315 ASN A N 1
ATOM 2542 C CA . ASN A 1 315 ? -13.939 -8.675 33.368 1.00 68.31 315 ASN A CA 1
ATOM 2543 C C . ASN A 1 315 ? -13.588 -9.642 34.517 1.00 68.31 315 ASN A C 1
ATOM 2545 O O . ASN A 1 315 ? -13.512 -10.842 34.270 1.00 68.31 315 ASN A O 1
ATOM 2549 N N . ASP A 1 316 ? -13.401 -9.137 35.740 1.00 71.19 316 ASP A N 1
ATOM 2550 C CA . ASP A 1 316 ? -13.056 -9.940 36.926 1.00 71.19 316 ASP A CA 1
ATOM 2551 C C . ASP A 1 316 ? -14.265 -10.202 37.850 1.00 71.19 316 ASP A C 1
ATOM 2553 O O . ASP A 1 316 ? -14.127 -10.812 38.912 1.00 71.19 316 ASP A O 1
ATOM 2557 N N . GLU A 1 317 ? -15.459 -9.727 37.477 1.00 79.44 317 GLU A N 1
ATOM 2558 C CA . GLU A 1 317 ? -16.697 -9.953 38.227 1.00 79.44 317 GLU A CA 1
ATOM 2559 C C . GLU A 1 317 ? -17.473 -11.154 37.663 1.00 79.44 317 GLU A C 1
ATOM 2561 O O . GLU A 1 317 ? -17.389 -11.486 36.481 1.00 79.44 317 GLU A O 1
ATOM 2566 N N . ASP A 1 318 ? -18.275 -11.803 38.511 1.00 84.12 318 ASP A N 1
ATOM 2567 C CA . ASP A 1 318 ? -19.228 -12.820 38.063 1.00 84.12 318 ASP A CA 1
ATOM 2568 C C . ASP A 1 318 ? -20.279 -12.163 37.153 1.00 84.12 318 ASP A C 1
ATOM 2570 O O . ASP A 1 318 ? -21.202 -11.488 37.619 1.00 84.12 318 ASP A O 1
ATOM 2574 N N . ILE A 1 319 ? -20.112 -12.343 35.841 1.00 84.31 319 ILE A N 1
ATOM 2575 C CA . ILE A 1 319 ? -20.962 -11.742 34.809 1.00 84.31 319 ILE A CA 1
ATOM 2576 C C . ILE A 1 319 ? -22.428 -12.096 35.056 1.00 84.31 319 ILE A C 1
ATOM 2578 O O . ILE A 1 319 ? -23.294 -11.235 34.907 1.00 84.31 319 ILE A O 1
ATOM 2582 N N . ASP A 1 320 ? -22.731 -13.327 35.474 1.00 86.00 320 ASP A N 1
ATOM 2583 C CA . ASP A 1 320 ? -24.116 -13.744 35.677 1.00 86.00 320 ASP A CA 1
ATOM 2584 C C . ASP A 1 320 ? -24.773 -12.989 36.836 1.00 86.00 320 ASP A C 1
ATOM 2586 O O . ASP A 1 320 ? -25.947 -12.599 36.755 1.00 86.00 320 ASP A O 1
ATOM 2590 N N . LYS A 1 321 ? -23.981 -12.695 37.874 1.00 89.38 321 LYS A N 1
ATOM 2591 C CA . LYS A 1 321 ? -24.383 -11.840 38.989 1.00 89.38 321 LYS A CA 1
ATOM 2592 C C . LYS A 1 321 ? -24.600 -10.397 38.541 1.00 89.38 321 LYS A C 1
ATOM 2594 O O . LYS A 1 321 ? -25.642 -9.832 38.862 1.00 89.38 321 LYS A O 1
ATOM 2599 N N . VAL A 1 322 ? -23.676 -9.813 37.774 1.00 88.62 322 VAL A N 1
ATOM 2600 C CA . VAL A 1 322 ? -23.799 -8.428 37.277 1.00 88.62 322 VAL A CA 1
ATOM 2601 C C . VAL A 1 322 ? -25.039 -8.276 36.391 1.00 88.62 322 VAL A C 1
ATOM 2603 O O . VAL A 1 322 ? -25.855 -7.378 36.599 1.00 88.62 322 VAL A O 1
ATOM 2606 N N . VAL A 1 323 ? -25.245 -9.208 35.458 1.00 89.69 323 VAL A N 1
ATOM 2607 C CA . VAL A 1 323 ? -26.447 -9.264 34.613 1.00 89.69 323 VAL A CA 1
ATOM 2608 C C . VAL A 1 323 ? -27.698 -9.451 35.469 1.00 89.69 323 VAL A C 1
ATOM 2610 O O . VAL A 1 323 ? -28.723 -8.826 35.215 1.00 89.69 323 VAL A O 1
ATOM 2613 N N . GLY A 1 324 ? -27.639 -10.301 36.496 1.00 90.19 324 GLY A N 1
ATOM 2614 C CA . GLY A 1 324 ? -28.746 -10.538 37.424 1.00 90.19 324 GLY A CA 1
ATOM 2615 C C . GLY A 1 324 ? -29.141 -9.297 38.222 1.00 90.19 324 GLY A C 1
ATOM 2616 O O . GLY A 1 324 ? -30.331 -9.043 38.405 1.00 90.19 324 GLY A O 1
ATOM 2617 N N . GLU A 1 325 ? -28.168 -8.497 38.654 1.00 90.38 325 GLU A N 1
ATOM 2618 C CA . GLU A 1 325 ? -28.407 -7.232 39.351 1.00 90.38 325 GLU A CA 1
ATOM 2619 C C . GLU A 1 325 ? -29.107 -6.210 38.448 1.00 90.38 325 GLU A C 1
ATOM 2621 O O . GLU A 1 325 ? -30.100 -5.607 38.863 1.00 90.38 325 GLU A O 1
ATOM 2626 N N . GLU A 1 326 ? -28.643 -6.045 37.208 1.00 89.56 326 GLU A N 1
ATOM 2627 C CA . GLU A 1 326 ? -29.236 -5.096 36.259 1.00 89.56 326 GLU A CA 1
ATOM 2628 C C . GLU A 1 326 ? -30.626 -5.555 35.782 1.00 89.56 326 GLU A C 1
ATOM 2630 O O . GLU A 1 326 ? -31.571 -4.763 35.774 1.00 89.56 326 GLU A O 1
ATOM 2635 N N . LEU A 1 327 ? -30.823 -6.854 35.533 1.00 90.31 327 LEU A N 1
ATOM 2636 C CA . LEU A 1 327 ? -32.157 -7.424 35.304 1.00 90.31 327 LEU A CA 1
ATOM 2637 C C . LEU A 1 327 ? -33.078 -7.233 36.517 1.00 90.31 327 LEU A C 1
ATOM 2639 O O . LEU A 1 327 ? -34.256 -6.911 36.364 1.00 90.31 327 LEU A O 1
ATOM 2643 N N . GLY A 1 328 ? -32.552 -7.383 37.735 1.00 89.06 328 GLY A N 1
ATOM 2644 C CA . GLY A 1 328 ? -33.282 -7.121 38.974 1.00 89.06 328 GLY A CA 1
ATOM 2645 C C . GLY A 1 328 ? -33.786 -5.679 39.068 1.00 89.06 328 GLY A C 1
ATOM 2646 O O . GLY A 1 328 ? -34.911 -5.449 39.521 1.00 89.06 328 GLY A O 1
ATOM 2647 N N . ARG A 1 329 ? -32.997 -4.714 38.581 1.00 88.81 329 ARG A N 1
ATOM 2648 C CA . ARG A 1 329 ? -33.384 -3.297 38.494 1.00 88.81 329 ARG A CA 1
ATOM 2649 C C . ARG A 1 329 ? -34.475 -3.063 37.452 1.00 88.81 329 ARG A C 1
ATOM 2651 O O . ARG A 1 329 ? -35.458 -2.397 37.776 1.00 88.81 329 ARG A O 1
ATOM 2658 N N . VAL A 1 330 ? -34.368 -3.668 36.266 1.00 89.12 330 VAL A N 1
ATOM 2659 C CA . VAL A 1 330 ? -35.428 -3.625 35.238 1.00 89.12 330 VAL A CA 1
ATOM 2660 C C . VAL A 1 330 ? -36.738 -4.206 35.782 1.00 89.12 330 VAL A C 1
ATOM 2662 O O . VAL A 1 330 ? -37.793 -3.586 35.664 1.00 89.12 330 VAL A O 1
ATOM 2665 N N . ILE A 1 331 ? -36.684 -5.340 36.488 1.00 89.38 331 ILE A N 1
ATOM 2666 C CA . ILE A 1 331 ? -37.854 -5.935 37.162 1.00 89.38 331 ILE A CA 1
ATOM 2667 C C . ILE A 1 331 ? -38.405 -5.000 38.246 1.00 89.38 331 ILE A C 1
ATOM 2669 O O . ILE A 1 331 ? -39.618 -4.915 38.444 1.00 89.38 331 ILE A O 1
ATOM 2673 N N . GLY A 1 332 ? -37.527 -4.301 38.967 1.00 88.00 332 GLY A N 1
ATOM 2674 C CA . GLY A 1 332 ? -37.909 -3.249 39.904 1.00 88.00 332 GLY A CA 1
ATOM 2675 C C . GLY A 1 332 ? -38.715 -2.142 39.224 1.00 88.00 332 GLY A C 1
ATOM 2676 O O . GLY A 1 332 ? -39.755 -1.748 39.750 1.00 88.00 332 GLY A O 1
ATOM 2677 N N . HIS A 1 333 ? -38.292 -1.706 38.034 1.00 86.88 333 HIS A N 1
ATOM 2678 C CA . HIS A 1 333 ? -39.007 -0.711 37.236 1.00 86.88 333 HIS A CA 1
ATOM 2679 C C . HIS A 1 333 ? -40.374 -1.232 36.769 1.00 86.88 333 HIS A C 1
ATOM 2681 O O . HIS A 1 333 ? -41.382 -0.571 36.998 1.00 86.88 333 HIS A O 1
ATOM 2687 N N . MET A 1 334 ? -40.444 -2.466 36.258 1.00 88.12 334 MET A N 1
ATOM 2688 C CA . MET A 1 334 ? -41.705 -3.120 35.864 1.00 88.12 334 MET A CA 1
ATOM 2689 C C . MET A 1 334 ? -42.735 -3.214 36.997 1.00 88.12 334 MET A C 1
ATOM 2691 O O . MET A 1 334 ? -43.936 -3.261 36.752 1.00 88.12 334 MET A O 1
ATOM 2695 N N . LYS A 1 335 ? -42.290 -3.315 38.254 1.00 86.88 335 LYS A N 1
ATOM 2696 C CA . LYS A 1 335 ? -43.199 -3.347 39.411 1.00 86.88 335 LYS A CA 1
ATOM 2697 C C . LYS A 1 335 ? -43.763 -1.972 39.759 1.00 86.88 335 LYS A C 1
ATOM 2699 O O . LYS A 1 335 ? -44.791 -1.904 40.425 1.00 86.88 335 LYS A O 1
ATOM 2704 N N . GLN A 1 336 ? -43.056 -0.911 39.383 1.00 86.19 336 GLN A N 1
ATOM 2705 C CA . GLN A 1 336 ? -43.406 0.471 39.699 1.00 86.19 336 GLN A CA 1
ATOM 2706 C C . GLN A 1 336 ? -44.192 1.136 38.566 1.00 86.19 336 GLN A C 1
ATOM 2708 O O . GLN A 1 336 ? -45.014 2.002 38.850 1.00 86.19 336 GLN A O 1
ATOM 2713 N N . ASP A 1 337 ? -43.955 0.730 37.317 1.00 86.62 337 ASP A N 1
ATOM 2714 C CA . ASP A 1 337 ? -44.597 1.288 36.129 1.00 86.62 337 ASP A CA 1
ATOM 2715 C C . ASP A 1 337 ? -45.251 0.175 35.289 1.00 86.62 337 ASP A C 1
ATOM 2717 O O . ASP A 1 337 ? -44.578 -0.695 34.725 1.00 86.62 337 ASP A O 1
ATOM 2721 N N . ASN A 1 338 ? -46.586 0.204 35.223 1.00 88.38 338 ASN A N 1
ATOM 2722 C CA . ASN A 1 338 ? -47.374 -0.761 34.457 1.00 88.38 338 ASN A CA 1
ATOM 2723 C C . ASN A 1 338 ? -47.171 -0.614 32.944 1.00 88.38 338 ASN A C 1
ATOM 2725 O O . ASN A 1 338 ? -47.236 -1.619 32.245 1.00 88.38 338 ASN A O 1
ATOM 2729 N N . GLU A 1 339 ? -46.877 0.586 32.442 1.00 88.69 339 GLU A N 1
ATOM 2730 C CA . GLU A 1 339 ? -46.632 0.807 31.013 1.00 88.69 339 GLU A CA 1
ATOM 2731 C C . GLU A 1 339 ? -45.316 0.147 30.591 1.00 88.69 339 GLU A C 1
ATOM 2733 O O . GLU A 1 339 ? -45.266 -0.591 29.611 1.00 88.69 339 GLU A O 1
ATOM 2738 N N . VAL A 1 340 ? -44.260 0.304 31.399 1.00 86.50 340 VAL A N 1
ATOM 2739 C CA . VAL A 1 340 ? -42.972 -0.382 31.185 1.00 86.50 340 VAL A CA 1
ATOM 2740 C C . VAL A 1 340 ? -43.142 -1.901 31.258 1.00 86.50 340 VAL A C 1
ATOM 2742 O O . VAL A 1 340 ? -42.535 -2.646 30.486 1.00 86.50 340 VAL A O 1
ATOM 2745 N N . LYS A 1 341 ? -43.990 -2.381 32.173 1.00 88.81 341 LYS A N 1
ATOM 2746 C CA . LYS A 1 341 ? -44.316 -3.804 32.285 1.00 88.81 341 LYS A CA 1
ATOM 2747 C C . LYS A 1 341 ? -45.016 -4.322 31.031 1.00 88.81 341 LYS A C 1
ATOM 2749 O O . LYS A 1 341 ? -44.607 -5.362 30.521 1.00 88.81 341 LYS A O 1
ATOM 2754 N N . GLU A 1 342 ? -46.042 -3.637 30.541 1.00 89.88 342 GLU A N 1
ATOM 2755 C CA . GLU A 1 342 ? -46.760 -4.010 29.316 1.00 89.88 342 GLU A CA 1
ATOM 2756 C C . GLU A 1 342 ? -45.834 -3.999 28.100 1.00 89.88 342 G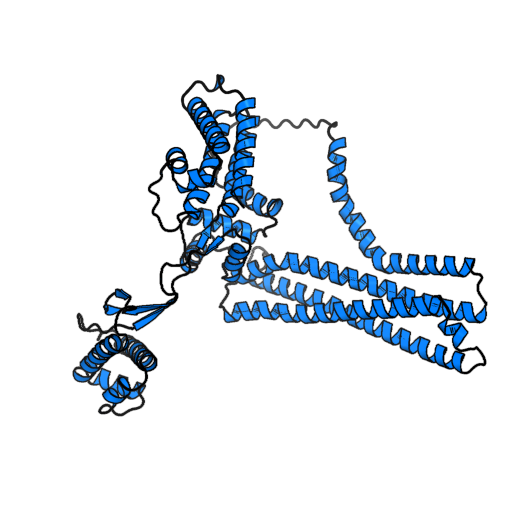LU A C 1
ATOM 2758 O O . GLU A 1 342 ? -45.786 -4.985 27.364 1.00 89.88 342 GLU A O 1
ATOM 2763 N N . LEU A 1 343 ? -45.010 -2.960 27.976 1.00 89.88 343 LEU A N 1
ATOM 2764 C CA . LEU A 1 343 ? -44.027 -2.804 26.912 1.00 89.88 343 LEU A CA 1
ATOM 2765 C C . LEU A 1 343 ? -43.046 -3.987 26.840 1.00 89.88 343 LEU A C 1
ATOM 2767 O O . LEU A 1 343 ? -42.870 -4.606 25.789 1.00 89.88 343 LEU A O 1
ATOM 2771 N N . ILE A 1 344 ? -42.430 -4.341 27.971 1.00 89.31 344 ILE A N 1
ATOM 2772 C CA . ILE A 1 344 ? -41.495 -5.474 28.043 1.00 89.31 344 ILE A CA 1
ATOM 2773 C C . ILE A 1 344 ? -42.209 -6.790 27.729 1.00 89.31 344 ILE A C 1
ATOM 2775 O O . ILE A 1 344 ? -41.650 -7.661 27.069 1.00 89.31 344 ILE A O 1
ATOM 2779 N N . SER A 1 345 ? -43.447 -6.947 28.190 1.00 89.38 345 SER A N 1
ATOM 2780 C CA . SER A 1 345 ? -44.229 -8.170 27.978 1.00 89.38 345 SER A CA 1
ATOM 2781 C C . SER A 1 345 ? -44.575 -8.369 26.508 1.00 89.38 345 SER A C 1
ATOM 2783 O O . SER A 1 345 ? -44.447 -9.478 25.992 1.00 89.38 345 SER A O 1
ATOM 2785 N N . GLN A 1 346 ? -44.935 -7.280 25.826 1.00 90.62 346 GLN A N 1
ATOM 2786 C CA . GLN A 1 346 ? -45.168 -7.262 24.390 1.00 90.62 346 GLN A CA 1
ATOM 2787 C C . GLN A 1 346 ? -43.898 -7.636 23.620 1.00 90.62 346 GLN A C 1
ATOM 2789 O O . GLN A 1 346 ? -43.960 -8.495 22.743 1.00 90.62 346 GLN A O 1
ATOM 2794 N N . TYR A 1 347 ? -42.747 -7.055 23.980 1.00 90.81 347 TYR A N 1
ATOM 2795 C CA . TYR A 1 347 ? -41.463 -7.397 23.362 1.00 90.81 347 TYR A CA 1
ATOM 2796 C C . TYR A 1 347 ? -41.099 -8.875 23.559 1.00 90.81 347 TYR A C 1
ATOM 2798 O O . TYR A 1 347 ? -40.710 -9.562 22.618 1.00 90.81 347 TYR A O 1
ATOM 2806 N N . LEU A 1 348 ? -41.274 -9.388 24.776 1.00 89.75 348 LEU A N 1
ATOM 2807 C CA . LEU A 1 348 ? -40.983 -10.781 25.114 1.00 89.75 348 LEU A CA 1
ATOM 2808 C C . LEU A 1 348 ? -42.052 -11.771 24.609 1.00 89.75 348 LEU A C 1
ATOM 2810 O O . LEU A 1 348 ? -41.920 -12.969 24.861 1.00 89.75 348 LEU A O 1
ATOM 2814 N N . GLY A 1 349 ? -43.114 -11.300 23.942 1.00 90.12 349 GLY A N 1
ATOM 2815 C CA . GLY A 1 349 ? -44.195 -12.143 23.425 1.00 90.12 349 GLY A CA 1
ATOM 2816 C C . GLY A 1 349 ? -44.930 -12.928 24.515 1.00 90.12 349 GLY A C 1
ATOM 2817 O O . GLY A 1 349 ? -45.333 -14.070 24.298 1.00 90.12 349 GLY A O 1
ATOM 2818 N N . THR A 1 350 ? -45.060 -12.356 25.713 1.00 92.12 350 THR A N 1
ATOM 2819 C CA . THR A 1 350 ? -45.589 -13.045 26.896 1.00 92.12 350 THR A CA 1
ATOM 2820 C C . THR A 1 350 ? -46.582 -12.182 27.665 1.00 92.12 350 THR A C 1
ATOM 2822 O O . THR A 1 350 ? -46.706 -10.979 27.447 1.00 92.12 350 THR A O 1
ATOM 2825 N N . ASN A 1 351 ? -47.308 -12.796 28.596 1.00 90.31 351 ASN A N 1
ATOM 2826 C CA . ASN A 1 351 ? -48.239 -12.072 29.454 1.00 90.31 351 ASN A CA 1
ATOM 2827 C C . ASN A 1 351 ? -47.485 -11.231 30.506 1.00 90.31 351 ASN A C 1
ATOM 2829 O O . ASN A 1 351 ? -46.455 -11.686 31.017 1.00 90.31 351 ASN A O 1
ATOM 2833 N N . PRO A 1 352 ? -48.037 -10.082 30.953 1.00 87.06 352 PRO A N 1
ATOM 2834 C CA . PRO A 1 352 ? -47.414 -9.231 31.972 1.00 87.06 352 PRO A CA 1
ATOM 2835 C C . PRO A 1 352 ? -47.023 -9.920 33.275 1.00 87.06 352 PRO A C 1
ATOM 2837 O O . PRO A 1 352 ? -46.054 -9.530 33.926 1.00 87.06 352 PRO A O 1
ATOM 2840 N N . SER A 1 353 ? -47.749 -10.963 33.666 1.00 85.62 353 SER A N 1
ATOM 2841 C CA . SER A 1 353 ? -47.429 -11.758 34.854 1.00 85.62 353 SER A CA 1
ATOM 2842 C C . SER A 1 353 ? -46.180 -12.634 34.682 1.00 85.62 353 SER A C 1
ATOM 2844 O O . SER A 1 353 ? -45.492 -12.891 35.666 1.00 85.62 353 SER A O 1
ATOM 2846 N N . ASN A 1 354 ? -45.852 -13.029 33.447 1.00 89.56 354 ASN A N 1
ATOM 2847 C CA . ASN A 1 354 ? -44.775 -13.973 33.123 1.00 89.56 354 ASN A CA 1
ATOM 2848 C C . ASN A 1 354 ? -43.516 -13.281 32.582 1.00 89.56 354 ASN A C 1
ATOM 2850 O O . ASN A 1 354 ? -42.452 -13.895 32.521 1.00 89.56 354 ASN A O 1
ATOM 2854 N N . ALA A 1 355 ? -43.603 -11.997 32.223 1.00 87.38 355 ALA A N 1
ATOM 2855 C CA . ALA A 1 355 ? -42.486 -11.232 31.670 1.00 87.38 355 ALA A CA 1
ATOM 2856 C C . ALA A 1 355 ? -41.231 -11.268 32.553 1.00 87.38 355 ALA A C 1
ATOM 2858 O O . ALA A 1 355 ? -40.123 -11.364 32.038 1.00 87.38 355 ALA A O 1
ATOM 2859 N N . LYS A 1 356 ? -41.395 -11.303 33.883 1.00 90.75 356 LYS A N 1
ATOM 2860 C CA . LYS A 1 356 ? -40.279 -11.472 34.824 1.00 90.75 356 LYS A CA 1
ATOM 2861 C C . LYS A 1 356 ? -39.525 -12.790 34.609 1.00 90.75 356 LYS A C 1
ATOM 2863 O O . LYS A 1 356 ? -38.300 -12.784 34.601 1.00 90.75 356 LYS A O 1
ATOM 2868 N N . GLU A 1 357 ? -40.238 -13.909 34.492 1.00 89.88 357 GLU A N 1
ATOM 2869 C CA . GLU A 1 357 ? -39.625 -15.235 34.333 1.00 89.88 357 GLU A CA 1
ATOM 2870 C C . GLU A 1 357 ? -38.925 -15.357 32.981 1.00 89.88 357 GLU A C 1
ATOM 2872 O O . GLU A 1 357 ? -37.789 -15.821 32.911 1.00 89.88 357 GLU A O 1
ATOM 2877 N N . VAL A 1 358 ? -39.558 -14.856 31.917 1.00 89.50 358 VAL A N 1
ATOM 2878 C CA . VAL A 1 358 ? -38.969 -14.866 30.571 1.00 89.50 358 VAL A CA 1
ATOM 2879 C C . VAL A 1 358 ? -37.704 -14.006 30.519 1.00 89.50 358 VAL A C 1
ATOM 2881 O O . VAL A 1 358 ? -36.712 -14.408 29.902 1.00 89.50 358 VAL A O 1
ATOM 2884 N N . LEU A 1 359 ? -37.704 -12.874 31.224 1.00 89.50 359 LEU A N 1
ATOM 2885 C CA . LEU A 1 359 ? -36.582 -11.946 31.276 1.00 89.50 359 LEU A CA 1
ATOM 2886 C C . LEU A 1 359 ? -35.326 -12.553 31.925 1.00 89.50 359 LEU A C 1
ATOM 2888 O O . LEU A 1 359 ? -34.223 -12.328 31.438 1.00 89.50 359 LEU A O 1
ATOM 2892 N N . VAL A 1 360 ? -35.485 -13.339 32.997 1.00 92.56 360 VAL A N 1
ATOM 2893 C CA . VAL A 1 360 ? -34.354 -13.972 33.711 1.00 92.56 360 VAL A CA 1
ATOM 2894 C C . VAL A 1 360 ? -33.988 -15.364 33.194 1.00 92.56 360 VAL A C 1
ATOM 2896 O O . VAL A 1 360 ? -33.009 -15.944 33.655 1.00 92.56 360 VAL A O 1
ATOM 2899 N N . SER A 1 361 ? -34.765 -15.916 32.263 1.00 90.69 361 SER A N 1
ATOM 2900 C CA . SER A 1 361 ? -34.492 -17.228 31.669 1.00 90.69 361 SER A CA 1
ATOM 2901 C C . SER A 1 361 ? -33.396 -17.163 30.600 1.00 90.69 361 SER A C 1
ATOM 2903 O O . SER A 1 361 ? -33.208 -16.126 29.956 1.00 90.69 361 SER A O 1
ATOM 2905 N N . GLY A 1 362 ? -32.740 -18.297 30.355 1.00 91.31 362 GLY A N 1
ATOM 2906 C CA . GLY A 1 362 ? -31.737 -18.444 29.301 1.00 91.31 362 GLY A CA 1
ATOM 2907 C C . GLY A 1 362 ? -30.298 -18.433 29.811 1.00 91.31 362 GLY A C 1
ATOM 2908 O O . GLY A 1 362 ? -30.042 -18.368 31.016 1.00 91.31 362 GLY A O 1
ATOM 2909 N N . THR A 1 363 ? -29.357 -18.516 28.875 1.00 91.69 363 THR A N 1
ATOM 2910 C CA . THR A 1 363 ? -27.917 -18.406 29.156 1.00 91.69 363 THR A CA 1
ATOM 2911 C C . THR A 1 363 ? -27.519 -16.958 29.490 1.00 91.69 363 THR A C 1
ATOM 2913 O O . THR A 1 363 ? -28.249 -16.014 29.186 1.00 91.69 363 THR A O 1
ATOM 2916 N N . THR A 1 364 ? -26.357 -16.733 30.117 1.00 87.62 364 THR A N 1
ATOM 2917 C CA . THR A 1 364 ? -25.877 -15.370 30.431 1.00 87.62 364 THR A CA 1
ATOM 2918 C C . THR A 1 364 ? -25.798 -14.454 29.192 1.00 87.62 364 THR A C 1
ATOM 2920 O O . THR A 1 364 ? -26.268 -13.320 29.289 1.00 87.62 364 THR A O 1
ATOM 2923 N N . PRO A 1 365 ? -25.310 -14.902 28.013 1.00 85.56 365 PRO A N 1
ATOM 2924 C CA . PRO A 1 365 ? -25.361 -14.103 26.784 1.00 85.56 365 PRO A CA 1
ATOM 2925 C C . PRO A 1 365 ? -26.785 -13.742 26.339 1.00 85.56 365 PRO A C 1
ATOM 2927 O O . PRO A 1 365 ? -27.042 -12.586 26.018 1.00 85.56 365 PRO A O 1
ATOM 2930 N N . GLU A 1 366 ? -27.731 -14.686 26.384 1.00 89.62 366 GLU A N 1
ATOM 2931 C CA . GLU A 1 366 ? -29.144 -14.420 26.058 1.00 89.62 366 GLU A CA 1
ATOM 2932 C C . GLU A 1 366 ? -29.767 -13.405 27.021 1.00 89.62 366 GLU A C 1
ATOM 2934 O O . GLU A 1 366 ? -30.544 -12.540 26.621 1.00 89.62 366 GLU A O 1
ATOM 2939 N N . ARG A 1 367 ? -29.419 -13.490 28.307 1.00 91.25 367 ARG A N 1
ATOM 2940 C CA . ARG A 1 367 ? -29.859 -12.535 29.328 1.00 91.25 367 ARG A CA 1
ATOM 2941 C C . ARG A 1 367 ? -29.281 -11.136 29.102 1.00 91.25 367 ARG A C 1
ATOM 2943 O O . ARG A 1 367 ? -30.004 -10.165 29.309 1.00 91.25 367 ARG A O 1
ATOM 2950 N N . ILE A 1 368 ? -28.022 -11.022 28.666 1.00 88.50 368 ILE A N 1
ATOM 2951 C CA . ILE A 1 368 ? -27.400 -9.744 28.269 1.00 88.50 368 ILE A CA 1
ATOM 2952 C C . ILE A 1 368 ? -28.131 -9.142 27.068 1.00 88.50 368 ILE A C 1
ATOM 2954 O O . ILE A 1 368 ? -28.438 -7.952 27.074 1.00 88.50 368 ILE A O 1
ATOM 2958 N N . ASP A 1 369 ? -28.438 -9.957 26.062 1.00 88.50 369 ASP A N 1
ATOM 2959 C CA . ASP A 1 369 ? -29.117 -9.507 24.848 1.00 88.50 369 ASP A CA 1
ATOM 2960 C C . ASP A 1 369 ? -30.540 -9.000 25.144 1.00 88.50 369 ASP A C 1
ATOM 2962 O O . ASP A 1 369 ? -30.911 -7.881 24.773 1.00 88.50 369 ASP A O 1
ATOM 2966 N N . LYS A 1 370 ? -31.304 -9.764 25.942 1.00 91.81 370 LYS A N 1
ATOM 2967 C CA . LYS A 1 370 ? -32.618 -9.343 26.462 1.00 91.81 370 LYS A CA 1
ATOM 2968 C C . LYS A 1 370 ? -32.521 -8.045 27.266 1.00 91.81 370 LYS A C 1
ATOM 2970 O O . LYS A 1 370 ? -33.324 -7.142 27.039 1.00 91.81 370 LYS A O 1
ATOM 2975 N N . LEU A 1 371 ? -31.557 -7.945 28.190 1.00 91.19 371 LEU A N 1
ATOM 2976 C CA . LEU A 1 371 ? -31.319 -6.746 29.003 1.00 91.19 371 LEU A CA 1
ATOM 2977 C C . LEU A 1 371 ? -31.068 -5.527 28.109 1.00 91.19 371 LEU A C 1
ATOM 2979 O O . LEU A 1 371 ? -31.790 -4.539 28.215 1.00 91.19 371 LEU A O 1
ATOM 2983 N N . ASN A 1 372 ? -30.079 -5.602 27.216 1.00 89.81 372 ASN A N 1
ATOM 2984 C CA . ASN A 1 372 ? -29.678 -4.483 26.366 1.00 89.81 372 ASN A CA 1
ATOM 2985 C C . ASN A 1 372 ? -30.821 -4.022 25.460 1.00 89.81 372 ASN A C 1
ATOM 2987 O O . ASN A 1 372 ? -31.077 -2.820 25.371 1.00 89.81 372 ASN A O 1
ATOM 2991 N N . THR A 1 373 ? -31.547 -4.970 24.862 1.00 88.94 373 THR A N 1
ATOM 2992 C CA . THR A 1 373 ? -32.675 -4.654 23.982 1.00 88.94 373 THR A CA 1
ATOM 2993 C C . THR A 1 373 ? -33.820 -3.994 24.739 1.00 88.94 373 THR A C 1
ATOM 2995 O O . THR A 1 373 ? -34.399 -3.023 24.263 1.00 88.94 373 THR A O 1
ATOM 2998 N N . ILE A 1 374 ? -34.136 -4.470 25.946 1.00 89.75 374 ILE A N 1
ATOM 2999 C CA . ILE A 1 374 ? -35.181 -3.859 26.774 1.00 89.75 374 ILE A CA 1
ATOM 3000 C C . ILE A 1 374 ? -34.790 -2.451 27.211 1.00 89.75 374 ILE A C 1
ATOM 3002 O O . ILE A 1 374 ? -35.638 -1.562 27.194 1.00 89.75 374 ILE A O 1
ATOM 3006 N N . ILE A 1 375 ? -33.526 -2.223 27.569 1.00 88.38 375 ILE A N 1
ATOM 3007 C CA . ILE A 1 375 ? -33.041 -0.881 27.906 1.00 88.38 375 ILE A CA 1
ATOM 3008 C C . ILE A 1 375 ? -33.218 0.065 26.714 1.00 88.38 375 ILE A C 1
ATOM 3010 O O . ILE A 1 375 ? -33.743 1.163 26.893 1.00 88.38 375 ILE A O 1
ATOM 3014 N N . ASP A 1 376 ? -32.849 -0.367 25.506 1.00 87.12 376 ASP A N 1
ATOM 3015 C CA . ASP A 1 376 ? -33.064 0.415 24.282 1.00 87.12 376 ASP A CA 1
ATOM 3016 C C . ASP A 1 376 ? -34.536 0.718 24.026 1.00 87.12 376 ASP A C 1
ATOM 3018 O O . ASP A 1 376 ? -34.902 1.845 23.694 1.00 87.12 376 ASP A O 1
ATOM 3022 N N . LEU A 1 377 ? -35.388 -0.282 24.219 1.00 88.12 377 LEU A N 1
ATOM 3023 C CA . LEU A 1 377 ? -36.815 -0.181 23.965 1.00 88.12 377 LEU A CA 1
ATOM 3024 C C . LEU A 1 377 ? -37.490 0.769 24.967 1.00 88.12 377 LEU A C 1
ATOM 3026 O O . LEU A 1 377 ? -38.270 1.626 24.563 1.00 88.12 377 LEU A O 1
ATOM 3030 N N . ILE A 1 378 ? -37.121 0.717 26.252 1.00 85.62 378 ILE A N 1
ATOM 3031 C CA . ILE A 1 378 ? -37.608 1.679 27.254 1.00 85.62 378 ILE A CA 1
ATOM 3032 C C . ILE A 1 378 ? -37.121 3.097 26.937 1.00 85.62 378 ILE A C 1
ATOM 3034 O O . ILE A 1 378 ? -37.916 4.031 26.994 1.00 85.62 378 ILE A O 1
ATOM 3038 N N . ARG A 1 379 ? -35.840 3.276 26.586 1.00 85.75 379 ARG A N 1
ATOM 3039 C CA . ARG A 1 379 ? -35.276 4.596 26.250 1.00 85.75 379 ARG A CA 1
ATOM 3040 C C . ARG A 1 379 ? -35.941 5.218 25.026 1.00 85.75 379 ARG A C 1
ATOM 3042 O O . ARG A 1 379 ? -36.160 6.426 25.002 1.00 85.75 379 ARG A O 1
ATOM 3049 N N . ARG A 1 380 ? -36.274 4.400 24.024 1.00 85.00 380 ARG A N 1
ATOM 3050 C CA . ARG A 1 380 ? -36.927 4.850 22.791 1.00 85.00 380 ARG A CA 1
ATOM 3051 C C . ARG A 1 380 ? -38.392 5.222 23.003 1.00 85.00 380 ARG A C 1
ATOM 3053 O O . ARG A 1 380 ? -38.813 6.276 22.542 1.00 85.00 380 ARG A O 1
ATOM 3060 N N . GLU A 1 381 ? -39.159 4.366 23.673 1.00 83.69 381 GLU A N 1
ATOM 3061 C CA . GLU A 1 381 ? -40.612 4.547 23.823 1.00 83.69 381 GLU A CA 1
ATOM 3062 C C . GLU A 1 381 ? -40.968 5.472 25.000 1.00 83.69 381 GLU A C 1
ATOM 3064 O O . GLU A 1 381 ? -42.015 6.118 24.995 1.00 83.69 381 GLU A O 1
ATOM 3069 N N . TYR A 1 382 ? -40.082 5.592 25.997 1.00 79.81 382 TYR A N 1
ATOM 3070 C CA . TYR A 1 382 ? -40.293 6.415 27.190 1.00 79.81 382 TYR A CA 1
ATOM 3071 C C . TYR A 1 382 ? -39.080 7.305 27.549 1.00 79.81 382 TYR A C 1
ATOM 3073 O O . TYR A 1 382 ? -38.574 7.236 28.674 1.00 79.81 382 TYR A O 1
ATOM 3081 N N . PRO A 1 383 ? -38.644 8.220 26.658 1.00 69.62 383 PRO A N 1
ATOM 3082 C CA . PRO A 1 383 ? -37.448 9.053 26.860 1.00 69.62 383 PRO A CA 1
ATOM 3083 C C . PRO A 1 383 ? -37.543 10.005 28.068 1.00 69.62 383 PRO A C 1
ATOM 3085 O O . PRO A 1 383 ? -36.529 10.423 28.615 1.00 69.62 383 PRO A O 1
ATOM 3088 N N . HIS A 1 384 ? -38.756 10.337 28.523 1.00 66.50 384 HIS A N 1
ATOM 3089 C CA . HIS A 1 384 ? -38.997 11.205 29.685 1.00 66.50 384 HIS A CA 1
ATOM 3090 C C . HIS A 1 384 ? -39.179 10.444 31.008 1.00 66.50 384 HIS A C 1
ATOM 3092 O O . HIS A 1 384 ? -39.399 11.069 32.045 1.00 66.50 384 HIS A O 1
ATOM 3098 N N . LYS A 1 385 ? -39.118 9.105 30.981 1.00 62.34 385 LYS A N 1
ATOM 3099 C CA . LYS A 1 385 ? -39.275 8.246 32.164 1.00 62.34 385 LYS A CA 1
ATOM 3100 C C . LYS A 1 385 ? -37.967 7.615 32.633 1.00 62.34 385 LYS A C 1
ATOM 3102 O O . LYS A 1 385 ? -38.023 6.744 33.496 1.00 62.34 385 LYS A O 1
ATOM 3107 N N . GLU A 1 386 ? -36.804 8.037 32.130 1.00 58.31 386 GLU A N 1
ATOM 3108 C CA . GLU A 1 386 ? -35.538 7.689 32.784 1.00 58.31 386 GLU A CA 1
ATOM 3109 C C . GLU A 1 386 ? -35.504 8.369 34.161 1.00 58.31 386 GLU A C 1
ATOM 3111 O O . GLU A 1 386 ? -35.401 9.596 34.250 1.00 58.31 386 GLU A O 1
ATOM 3116 N N . PRO A 1 387 ? -35.679 7.626 35.266 1.00 51.06 387 PRO A N 1
ATOM 3117 C CA . PRO A 1 387 ? -35.879 8.258 36.553 1.00 51.06 387 PRO A CA 1
ATOM 3118 C C . PRO A 1 387 ? -34.512 8.714 37.074 1.00 51.06 387 PRO A C 1
ATOM 3120 O O . PRO A 1 387 ? -33.576 7.906 37.077 1.00 51.06 387 PRO A O 1
ATOM 3123 N N . PRO A 1 388 ? -34.373 9.951 37.582 1.00 46.12 388 PRO A N 1
ATOM 3124 C CA . PRO A 1 388 ? -33.129 10.388 38.206 1.00 46.12 388 PRO A CA 1
ATOM 3125 C C . PRO A 1 388 ? -32.772 9.426 39.352 1.00 46.12 388 PRO A C 1
ATOM 3127 O O . PRO A 1 388 ? -33.561 9.225 40.278 1.00 46.12 388 PRO A O 1
ATOM 3130 N N . GLY A 1 389 ? -31.611 8.768 39.252 1.00 53.06 389 GLY A N 1
ATOM 3131 C CA . GLY A 1 389 ? -31.105 7.813 40.246 1.00 53.06 389 GLY A CA 1
ATOM 3132 C C . GLY A 1 389 ? -31.678 6.385 40.199 1.00 53.06 389 GLY A C 1
ATOM 3133 O O . GLY A 1 389 ? -31.405 5.606 41.113 1.00 53.06 389 GLY A O 1
ATOM 3134 N N . LYS A 1 390 ? -32.451 5.991 39.170 1.00 54.41 390 LYS A N 1
ATOM 3135 C CA . LYS A 1 390 ? -32.914 4.592 38.967 1.00 54.41 390 LYS A CA 1
ATOM 3136 C C . LYS A 1 390 ? -32.213 3.916 37.794 1.00 54.41 390 LYS A C 1
ATOM 3138 O O . LYS A 1 390 ? -32.821 3.279 36.940 1.00 54.41 390 LYS A O 1
ATOM 3143 N N . GLU A 1 391 ? -30.909 4.081 37.789 1.00 70.12 391 GLU A N 1
ATOM 3144 C CA . GLU A 1 391 ? -30.006 3.618 36.759 1.00 70.12 391 GLU A CA 1
ATOM 3145 C C . GLU A 1 391 ? -30.032 2.079 36.691 1.00 70.12 391 GLU A C 1
ATOM 3147 O O . GLU A 1 391 ? -29.619 1.396 37.635 1.00 70.12 391 GLU A O 1
ATOM 3152 N N . TYR A 1 392 ? -30.538 1.530 35.591 1.00 79.88 392 TYR A N 1
ATOM 3153 C CA . TYR A 1 392 ? -30.049 0.269 35.043 1.00 79.88 392 TYR A CA 1
ATOM 3154 C C . TYR A 1 392 ? -29.262 0.600 33.775 1.00 79.88 392 TYR A C 1
ATOM 3156 O O . TYR A 1 392 ? -29.616 1.529 33.052 1.00 79.88 392 TYR A O 1
ATOM 3164 N N . GLY A 1 393 ? -28.163 -0.105 33.541 1.00 83.81 393 GLY A N 1
ATOM 3165 C CA . GLY A 1 393 ? -27.264 0.155 32.420 1.00 83.81 393 GLY A CA 1
ATOM 3166 C C . GLY A 1 393 ? -27.073 -1.075 31.553 1.00 83.81 393 GLY A C 1
ATOM 3167 O O . GLY A 1 393 ? -27.201 -2.205 32.025 1.00 83.81 393 GLY A O 1
ATOM 3168 N N . LYS A 1 394 ? -26.731 -0.858 30.283 1.00 88.06 394 LYS A N 1
ATOM 3169 C CA . LYS A 1 394 ? -26.353 -1.956 29.403 1.00 88.06 394 LYS A CA 1
ATOM 3170 C C . LYS A 1 394 ? -25.068 -2.621 29.874 1.00 88.06 394 LYS A C 1
ATOM 3172 O O . LYS A 1 394 ? -24.196 -1.997 30.490 1.00 88.06 394 LYS A O 1
ATOM 3177 N N . ILE A 1 395 ? -24.945 -3.889 29.508 1.00 85.38 395 ILE A N 1
ATOM 3178 C CA . ILE A 1 395 ? -23.713 -4.659 29.631 1.00 85.38 395 ILE A CA 1
ATOM 3179 C C . ILE A 1 395 ? -23.267 -4.974 28.210 1.00 85.38 395 ILE A C 1
ATOM 3181 O O . ILE A 1 395 ? -23.908 -5.749 27.504 1.00 85.38 395 ILE A O 1
ATOM 3185 N N . GLN A 1 396 ? -22.199 -4.324 27.760 1.00 80.44 396 GLN A N 1
ATOM 3186 C CA . GLN A 1 396 ? -21.758 -4.398 26.370 1.00 80.44 396 GLN A CA 1
ATOM 3187 C C . GLN A 1 396 ? -20.380 -5.031 26.276 1.00 80.44 396 GLN A C 1
ATOM 3189 O O . GLN A 1 396 ? -19.454 -4.632 26.979 1.00 80.44 396 GLN A O 1
ATOM 3194 N N . PHE A 1 397 ? -20.229 -5.973 25.351 1.00 74.38 397 PHE A N 1
ATOM 3195 C CA . PHE A 1 397 ? -18.914 -6.392 24.895 1.00 74.38 397 PHE A CA 1
ATOM 3196 C C . PHE A 1 397 ? -18.334 -5.277 24.030 1.00 74.38 397 PHE A C 1
ATOM 3198 O O . PHE A 1 397 ? -18.842 -4.994 22.946 1.00 74.38 397 PHE A O 1
ATOM 3205 N N . ARG A 1 398 ? -17.265 -4.641 24.499 1.00 68.19 398 ARG A N 1
ATOM 3206 C CA . ARG A 1 398 ? -16.459 -3.740 23.681 1.00 68.19 398 ARG A CA 1
ATOM 3207 C C . ARG A 1 398 ? -15.205 -4.467 23.247 1.00 68.19 398 ARG A C 1
ATOM 3209 O O . ARG A 1 398 ? -14.508 -5.066 24.064 1.00 68.19 398 ARG A O 1
ATOM 3216 N N . LYS A 1 399 ? -14.910 -4.422 21.950 1.00 63.66 399 LYS A N 1
ATOM 3217 C CA . LYS A 1 399 ? -13.576 -4.787 21.481 1.00 63.66 399 LYS A CA 1
ATOM 3218 C C . LYS A 1 399 ? -12.596 -3.737 21.988 1.00 63.66 399 LYS A C 1
ATOM 3220 O O . LYS A 1 399 ? -12.932 -2.554 22.066 1.00 63.66 399 LYS A O 1
ATOM 3225 N N . SER A 1 400 ? -11.400 -4.177 22.359 1.00 64.88 400 SER A N 1
ATOM 3226 C CA . SER A 1 400 ? -10.296 -3.241 22.535 1.00 64.88 400 SER A CA 1
ATOM 3227 C C . SER A 1 400 ? -10.122 -2.472 21.231 1.00 64.88 400 SER A C 1
ATOM 3229 O O . SER A 1 400 ? -10.116 -3.060 20.150 1.00 64.88 400 SER A O 1
ATOM 3231 N N . MET A 1 401 ? -10.102 -1.144 21.348 1.00 72.25 401 MET A N 1
ATOM 3232 C CA . MET A 1 401 ? -9.849 -0.285 20.205 1.00 72.25 401 MET A CA 1
ATOM 3233 C C . MET A 1 401 ? -8.409 -0.524 19.788 1.00 72.25 401 MET A C 1
ATOM 3235 O O . MET A 1 401 ? -7.484 -0.390 20.594 1.00 72.25 401 MET A O 1
ATOM 3239 N N . GLU A 1 402 ? -8.241 -0.931 18.542 1.00 85.75 402 GLU A N 1
ATOM 3240 C CA . GLU A 1 402 ? -6.927 -1.092 17.953 1.00 85.75 402 GLU A CA 1
ATOM 3241 C C . GLU A 1 402 ? -6.311 0.294 17.817 1.00 85.75 402 GLU A C 1
ATOM 3243 O O . GLU A 1 402 ? -6.939 1.215 17.289 1.00 85.75 402 GLU A O 1
ATOM 3248 N N . ARG A 1 403 ? -5.107 0.442 18.366 1.00 90.44 403 ARG A N 1
ATOM 3249 C CA . ARG A 1 403 ? -4.342 1.676 18.270 1.00 90.44 403 ARG A CA 1
ATOM 3250 C C . ARG A 1 403 ? -3.216 1.484 17.276 1.00 90.44 403 ARG A C 1
ATOM 3252 O O . ARG A 1 403 ? -2.612 0.414 17.226 1.00 90.44 403 ARG A O 1
ATOM 3259 N N . TYR A 1 404 ? -2.936 2.532 16.530 1.00 93.88 404 TYR A N 1
ATOM 3260 C CA . TYR A 1 404 ? -1.926 2.584 15.492 1.00 93.88 404 TYR A CA 1
ATOM 3261 C C . TYR A 1 404 ? -0.955 3.720 15.797 1.00 93.88 404 TYR A C 1
ATOM 3263 O O . TYR A 1 404 ? -1.306 4.673 16.490 1.00 93.88 404 TYR A O 1
ATOM 3271 N N . GLN A 1 405 ? 0.275 3.597 15.313 1.00 94.94 405 GLN A N 1
ATOM 3272 C CA . GLN A 1 405 ? 1.329 4.590 15.503 1.00 94.94 405 GLN A CA 1
ATOM 3273 C C . GLN A 1 405 ? 2.290 4.549 14.315 1.00 94.94 405 GLN A C 1
ATOM 3275 O O . GLN A 1 405 ? 2.543 3.473 13.770 1.00 94.94 405 GLN A O 1
ATOM 3280 N N . LEU A 1 406 ? 2.839 5.702 13.924 1.00 96.00 406 LEU A N 1
ATOM 3281 C CA . LEU A 1 406 ? 3.898 5.764 12.916 1.00 96.00 406 LEU A CA 1
ATOM 3282 C C . LEU A 1 406 ? 5.189 5.121 13.430 1.00 96.00 406 LEU A C 1
ATOM 3284 O O . LEU A 1 406 ? 5.598 5.332 14.572 1.00 96.00 406 LEU A O 1
ATOM 3288 N N . THR A 1 407 ? 5.840 4.344 12.569 1.00 96.12 407 THR A N 1
ATOM 3289 C CA . THR A 1 407 ? 7.118 3.690 12.873 1.00 96.12 407 THR A CA 1
ATOM 3290 C C . THR A 1 407 ? 8.311 4.581 12.508 1.00 96.12 407 THR A C 1
ATOM 3292 O O . THR A 1 407 ? 8.165 5.552 11.756 1.00 96.12 407 THR A O 1
ATOM 3295 N N . PRO A 1 408 ? 9.535 4.223 12.944 1.00 95.50 408 PRO A N 1
ATOM 3296 C CA . PRO A 1 408 ? 10.757 4.878 12.479 1.00 95.50 408 PRO A CA 1
ATOM 3297 C C . PRO A 1 408 ? 10.963 4.770 10.959 1.00 95.50 408 PRO A C 1
ATOM 3299 O O . PRO A 1 408 ? 11.607 5.621 10.347 1.00 95.50 408 PRO A O 1
ATOM 3302 N N . LYS A 1 409 ? 10.385 3.743 10.324 1.00 95.50 409 LYS A N 1
ATOM 3303 C CA . LYS A 1 409 ? 10.388 3.604 8.867 1.00 95.50 409 LYS A CA 1
ATOM 3304 C C . LYS A 1 409 ? 9.592 4.721 8.194 1.00 95.50 409 LYS A C 1
ATOM 3306 O O . LYS A 1 409 ? 10.037 5.254 7.183 1.00 95.50 409 LYS A O 1
ATOM 3311 N N . ALA A 1 410 ? 8.437 5.091 8.748 1.00 94.94 410 ALA A N 1
ATOM 3312 C CA . ALA A 1 410 ? 7.659 6.214 8.236 1.00 94.94 410 ALA A CA 1
ATOM 3313 C C . ALA A 1 410 ? 8.335 7.561 8.528 1.00 94.94 410 ALA A C 1
ATOM 3315 O O . ALA A 1 410 ? 8.417 8.399 7.632 1.00 94.94 410 ALA A O 1
ATOM 3316 N N . SER A 1 411 ? 8.887 7.752 9.733 1.00 94.75 411 SER A N 1
ATOM 3317 C CA . SER A 1 411 ? 9.560 9.009 10.110 1.00 94.75 411 SER A CA 1
ATOM 3318 C C . SER A 1 411 ? 10.797 9.324 9.267 1.00 94.75 411 SER A C 1
ATOM 3320 O O . SER A 1 411 ? 11.142 10.494 9.090 1.00 94.75 411 SER A O 1
ATOM 3322 N N . ARG A 1 412 ? 11.449 8.293 8.708 1.00 94.94 412 ARG A N 1
ATOM 3323 C CA . ARG A 1 412 ? 12.623 8.426 7.837 1.00 94.94 412 ARG A CA 1
ATOM 3324 C C . ARG A 1 412 ? 12.433 9.484 6.752 1.00 94.94 412 ARG A C 1
ATOM 3326 O O . ARG A 1 412 ? 13.338 10.288 6.557 1.00 94.94 412 ARG A O 1
ATOM 3333 N N . ALA A 1 413 ? 11.297 9.494 6.053 1.00 94.12 413 ALA A N 1
ATOM 3334 C CA . ALA A 1 413 ? 11.071 10.437 4.955 1.00 94.12 413 ALA A CA 1
ATOM 3335 C C . ALA A 1 413 ? 11.094 11.893 5.445 1.00 94.12 413 ALA A C 1
ATOM 3337 O O . ALA A 1 413 ? 11.803 12.722 4.882 1.00 94.12 413 ALA A O 1
ATOM 3338 N N . PHE A 1 414 ? 10.393 12.180 6.544 1.00 94.50 414 PHE A N 1
ATOM 3339 C CA . PHE A 1 414 ? 10.337 13.509 7.161 1.00 94.50 414 PHE A CA 1
ATOM 3340 C C . PHE A 1 414 ? 11.727 13.973 7.613 1.00 94.50 414 PHE A C 1
ATOM 3342 O O . PHE A 1 414 ? 12.159 15.083 7.307 1.00 94.50 414 PHE A O 1
ATOM 3349 N N . ALA A 1 415 ? 12.472 13.084 8.272 1.00 95.19 415 ALA A N 1
ATOM 3350 C CA . ALA A 1 415 ? 13.828 13.366 8.721 1.00 95.19 415 ALA A CA 1
ATOM 3351 C C . ALA A 1 415 ? 14.797 13.623 7.552 1.00 95.19 415 ALA A C 1
ATOM 3353 O O . ALA A 1 415 ? 15.595 14.560 7.600 1.00 95.19 415 ALA A O 1
ATOM 3354 N N . LEU A 1 416 ? 14.729 12.816 6.488 1.00 95.25 416 LEU A N 1
ATOM 3355 C CA . LEU A 1 416 ? 15.617 12.943 5.331 1.00 95.25 416 LEU A CA 1
ATOM 3356 C C . LEU A 1 416 ? 15.320 14.179 4.481 1.00 95.25 416 LEU A C 1
ATOM 3358 O O . LEU A 1 416 ? 16.264 14.777 3.966 1.00 95.25 416 LEU A O 1
ATOM 3362 N N . VAL A 1 417 ? 14.059 14.606 4.375 1.00 93.69 417 VAL A N 1
ATOM 3363 C CA . VAL A 1 417 ? 13.710 15.876 3.718 1.00 93.69 417 VAL A CA 1
ATOM 3364 C C . VAL A 1 417 ? 14.360 17.054 4.448 1.00 93.69 417 VAL A C 1
ATOM 3366 O O . VAL A 1 417 ? 15.022 17.871 3.812 1.00 93.69 417 VAL A O 1
ATOM 3369 N N . LEU A 1 418 ? 14.310 17.088 5.785 1.00 94.25 418 LEU A N 1
ATOM 3370 C CA . LEU A 1 418 ? 14.998 18.119 6.576 1.00 94.25 418 LEU A CA 1
ATOM 3371 C C . LEU A 1 418 ? 16.525 18.083 6.394 1.00 94.25 418 LEU A C 1
ATOM 3373 O O . LEU A 1 418 ? 17.170 19.129 6.309 1.00 94.25 418 LEU A O 1
ATOM 3377 N N . VAL A 1 419 ? 17.121 16.891 6.288 1.00 95.50 419 VAL A N 1
ATOM 3378 C CA . VAL A 1 419 ? 18.557 16.741 5.991 1.00 95.50 419 VAL A CA 1
ATOM 3379 C C . VAL A 1 419 ? 18.891 17.213 4.573 1.00 95.50 419 VAL A C 1
ATOM 3381 O O . VAL A 1 419 ? 19.947 17.813 4.366 1.00 95.50 419 VAL A O 1
ATOM 3384 N N . GLN A 1 420 ? 18.014 16.994 3.595 1.00 94.62 420 GLN A N 1
ATOM 3385 C CA . GLN A 1 420 ? 18.218 17.496 2.238 1.00 94.62 420 GLN A CA 1
ATOM 3386 C C . GLN A 1 420 ? 18.139 19.027 2.197 1.00 94.62 420 GLN A C 1
ATOM 3388 O O . GLN A 1 420 ? 19.070 19.666 1.711 1.00 94.62 420 GLN A O 1
ATOM 3393 N N . GLN A 1 421 ? 17.126 19.622 2.829 1.00 93.50 421 GLN A N 1
ATOM 3394 C CA . GLN A 1 421 ? 17.025 21.076 2.982 1.00 93.50 421 GLN A CA 1
ATOM 3395 C C . GLN A 1 421 ? 18.242 21.659 3.722 1.00 93.50 421 GLN A C 1
ATOM 3397 O O . GLN A 1 421 ? 18.713 22.751 3.404 1.00 93.50 421 GLN A O 1
ATOM 3402 N N . ALA A 1 422 ? 18.803 20.922 4.688 1.00 94.75 422 ALA A N 1
ATOM 3403 C CA . ALA A 1 422 ? 20.040 21.306 5.359 1.00 94.75 422 ALA A CA 1
ATOM 3404 C C . ALA A 1 422 ? 21.244 21.347 4.404 1.00 94.75 422 ALA A C 1
ATOM 3406 O O . ALA A 1 422 ? 22.060 22.268 4.484 1.00 94.75 422 ALA A O 1
ATOM 3407 N N . LYS A 1 423 ? 21.362 20.371 3.494 1.00 95.44 423 LYS A N 1
ATOM 3408 C CA . LYS A 1 423 ? 22.414 20.347 2.465 1.00 95.44 423 LYS A CA 1
ATOM 3409 C C . LYS A 1 423 ? 22.253 21.496 1.472 1.00 95.44 423 LYS A C 1
ATOM 3411 O O . LYS A 1 423 ? 23.251 22.123 1.118 1.00 95.44 423 LYS A O 1
ATOM 3416 N N . ASP A 1 424 ? 21.022 21.811 1.084 1.00 93.75 424 ASP A N 1
ATOM 3417 C CA . ASP A 1 424 ? 20.733 22.919 0.172 1.00 93.75 424 ASP A CA 1
ATOM 3418 C C . ASP A 1 424 ? 21.074 24.267 0.830 1.00 93.75 424 ASP A C 1
ATOM 3420 O O . ASP A 1 424 ? 21.819 25.070 0.265 1.00 93.75 424 ASP A O 1
ATOM 3424 N N . ALA A 1 425 ? 20.675 24.465 2.092 1.00 93.06 425 ALA A N 1
ATOM 3425 C CA . ALA A 1 425 ? 21.070 25.631 2.884 1.00 93.06 425 ALA A CA 1
ATOM 3426 C C . ALA A 1 425 ? 22.600 25.746 3.030 1.00 93.06 425 ALA A C 1
ATOM 3428 O O . ALA A 1 425 ? 23.161 26.845 2.986 1.00 93.06 425 ALA A O 1
ATOM 3429 N N . LEU A 1 426 ? 23.309 24.620 3.172 1.00 93.50 426 LEU A N 1
ATOM 3430 C CA . LEU A 1 426 ? 24.771 24.610 3.224 1.00 93.50 426 LEU A CA 1
ATOM 3431 C C . LEU A 1 426 ? 25.392 25.049 1.890 1.00 93.50 426 LEU A C 1
ATOM 3433 O O . LEU A 1 426 ? 26.353 25.822 1.899 1.00 93.50 426 LEU A O 1
ATOM 3437 N N . ALA A 1 427 ? 24.836 24.610 0.756 1.00 93.06 427 ALA A N 1
ATOM 3438 C CA . ALA A 1 427 ? 25.271 25.025 -0.579 1.00 93.06 427 ALA A CA 1
ATOM 3439 C C . ALA A 1 427 ? 25.084 26.538 -0.804 1.00 93.06 427 ALA A C 1
ATOM 3441 O O . ALA A 1 427 ? 25.917 27.189 -1.441 1.00 93.06 427 ALA A O 1
ATOM 3442 N N . GLU A 1 428 ? 24.052 27.121 -0.194 1.00 93.81 428 GLU A N 1
ATOM 3443 C CA . GLU A 1 428 ? 23.800 28.566 -0.159 1.00 93.81 428 GLU A CA 1
ATOM 3444 C C . GLU A 1 428 ? 24.655 29.325 0.874 1.00 93.81 428 GLU A C 1
ATOM 3446 O O . GLU A 1 428 ? 24.528 30.542 1.023 1.00 93.81 428 GLU A O 1
ATOM 3451 N N . LYS A 1 429 ? 25.575 28.634 1.564 1.00 92.56 429 LYS A N 1
ATOM 3452 C CA . LYS A 1 429 ? 26.430 29.168 2.644 1.00 92.56 429 LYS A CA 1
ATOM 3453 C C . LYS A 1 429 ? 25.647 29.637 3.877 1.00 92.56 429 LYS A C 1
ATOM 3455 O O . LYS A 1 429 ? 26.158 30.412 4.688 1.00 92.56 429 LYS A O 1
ATOM 3460 N N . ALA A 1 430 ? 24.425 29.146 4.065 1.00 91.25 430 ALA A N 1
ATOM 3461 C CA . ALA A 1 430 ? 23.606 29.385 5.248 1.00 91.25 430 ALA A CA 1
ATOM 3462 C C . ALA A 1 430 ? 23.926 28.352 6.351 1.00 91.25 430 ALA A C 1
ATOM 3464 O O . ALA A 1 430 ? 23.092 27.533 6.732 1.00 91.25 430 ALA A O 1
ATOM 3465 N N . HIS A 1 431 ? 25.151 28.388 6.890 1.00 89.94 431 HIS A N 1
ATOM 3466 C CA . HIS A 1 431 ? 25.666 27.373 7.831 1.00 89.94 431 HIS A CA 1
ATOM 3467 C C . HIS A 1 431 ? 24.812 27.185 9.097 1.00 89.94 431 HIS A C 1
ATOM 3469 O O . HIS A 1 431 ? 24.609 26.059 9.554 1.00 89.94 431 HIS A O 1
ATOM 3475 N N . ILE A 1 432 ? 24.272 28.273 9.658 1.00 88.88 432 ILE A N 1
ATOM 3476 C CA . ILE A 1 432 ? 23.393 28.197 10.837 1.00 88.88 432 ILE A CA 1
ATOM 3477 C C . ILE A 1 432 ? 22.111 27.440 10.482 1.00 88.88 432 ILE A C 1
ATOM 3479 O O . ILE A 1 432 ? 21.704 26.530 11.195 1.00 88.88 432 ILE A O 1
ATOM 3483 N N . GLN A 1 433 ? 21.495 27.776 9.349 1.00 91.31 433 GLN A N 1
ATOM 3484 C CA . GLN A 1 433 ? 20.269 27.124 8.903 1.00 91.31 433 GLN A CA 1
ATOM 3485 C C . GLN A 1 433 ? 20.509 25.644 8.589 1.00 91.31 433 GLN A C 1
ATOM 3487 O O . GLN A 1 433 ? 19.733 24.806 9.036 1.00 91.31 433 GLN A O 1
ATOM 3492 N N . ALA A 1 434 ? 21.614 25.314 7.915 1.00 93.38 434 ALA A N 1
ATOM 3493 C CA . ALA A 1 434 ? 22.003 23.934 7.637 1.00 93.38 434 ALA A CA 1
ATOM 3494 C C . ALA A 1 434 ? 22.142 23.098 8.920 1.00 93.38 434 ALA A C 1
ATOM 3496 O O . ALA A 1 434 ? 21.572 22.015 9.036 1.00 93.38 434 ALA A O 1
ATOM 3497 N N . THR A 1 435 ? 22.857 23.613 9.924 1.00 92.19 435 THR A N 1
ATOM 3498 C CA . THR A 1 435 ? 23.046 22.892 11.195 1.00 92.19 435 THR A CA 1
ATOM 3499 C C . THR A 1 435 ? 21.747 22.753 11.989 1.00 92.19 435 THR A C 1
ATOM 3501 O O . THR A 1 435 ? 21.518 21.706 12.590 1.00 92.19 435 THR A O 1
ATOM 3504 N N . VAL A 1 436 ? 20.865 23.759 11.966 1.00 91.38 436 VAL A N 1
ATOM 3505 C CA . VAL A 1 436 ? 19.546 23.691 12.617 1.00 91.38 436 VAL A CA 1
ATOM 3506 C C . VAL A 1 436 ? 18.626 22.686 11.920 1.00 91.38 436 VAL A C 1
ATOM 3508 O O . VAL A 1 436 ? 18.039 21.852 12.601 1.00 91.38 436 VAL A O 1
ATOM 3511 N N . LEU A 1 437 ? 18.526 22.716 10.588 1.00 93.31 437 LEU A N 1
ATOM 3512 C CA . LEU A 1 437 ? 17.678 21.793 9.824 1.00 93.31 437 LEU A CA 1
ATOM 3513 C C . LEU A 1 437 ? 18.138 20.340 9.974 1.00 93.31 437 LEU A C 1
ATOM 3515 O O . LEU A 1 437 ? 17.326 19.473 10.286 1.00 93.31 437 LEU A O 1
ATOM 3519 N N . GLY A 1 438 ? 19.444 20.080 9.856 1.00 94.31 438 GLY A N 1
ATOM 3520 C CA . GLY A 1 438 ? 19.985 18.736 10.063 1.00 94.31 438 GLY A CA 1
ATOM 3521 C C . GLY A 1 438 ? 19.742 18.226 11.485 1.00 94.31 438 GLY A C 1
ATOM 3522 O O . GLY A 1 438 ? 19.482 17.042 11.688 1.00 94.31 438 GLY A O 1
ATOM 3523 N N . TYR A 1 439 ? 19.775 19.123 12.477 1.00 93.00 439 TYR A N 1
ATOM 3524 C CA . TYR A 1 439 ? 19.513 18.772 13.875 1.00 93.00 439 TYR A CA 1
ATOM 3525 C C . TYR A 1 439 ? 18.042 18.457 14.106 1.00 93.00 439 TYR A C 1
ATOM 3527 O O . TYR A 1 439 ? 17.737 17.483 14.787 1.00 93.00 439 TYR A O 1
ATOM 3535 N N . ASN A 1 440 ? 17.143 19.233 13.502 1.00 92.31 440 ASN A N 1
ATOM 3536 C CA . ASN A 1 440 ? 15.711 18.973 13.558 1.00 92.31 440 ASN A CA 1
ATOM 3537 C C . ASN A 1 440 ? 15.364 17.644 12.875 1.00 92.31 440 ASN A C 1
ATOM 3539 O O . ASN A 1 440 ? 14.612 16.869 13.450 1.00 92.31 440 ASN A O 1
ATOM 3543 N N . GLY A 1 441 ? 15.962 17.334 11.718 1.00 93.50 441 GLY A N 1
ATOM 3544 C CA . GLY A 1 441 ? 15.763 16.043 11.047 1.00 93.50 441 GLY A CA 1
ATOM 3545 C C . GLY A 1 441 ? 16.213 14.857 11.902 1.00 93.50 441 GLY A C 1
ATOM 3546 O O . GLY A 1 441 ? 15.509 13.855 12.012 1.00 93.50 441 GLY A O 1
ATOM 3547 N N . LEU A 1 442 ? 17.353 14.987 12.584 1.00 94.69 442 LEU A N 1
ATOM 3548 C CA . LEU A 1 442 ? 17.799 13.975 13.537 1.00 94.69 442 LEU A CA 1
ATOM 3549 C C . LEU A 1 442 ? 16.863 13.870 14.751 1.00 94.69 442 LEU A C 1
ATOM 3551 O O . LEU A 1 442 ? 16.540 12.764 15.177 1.00 94.69 442 LEU A O 1
ATOM 3555 N N . GLU A 1 443 ? 16.432 14.996 15.320 1.00 92.81 443 GLU A N 1
ATOM 3556 C CA . GLU A 1 443 ? 15.507 15.002 16.455 1.00 92.81 443 GLU A CA 1
ATOM 3557 C C . GLU A 1 443 ? 14.173 14.339 16.108 1.00 92.81 443 GLU A C 1
ATOM 3559 O O . GLU A 1 443 ? 13.686 13.521 16.888 1.00 92.81 443 GLU A O 1
ATOM 3564 N N . GLU A 1 444 ? 13.640 14.640 14.927 1.00 92.44 444 GLU A N 1
ATOM 3565 C CA . GLU A 1 444 ? 12.424 14.055 14.370 1.00 92.44 444 GLU A CA 1
ATOM 3566 C C . GLU A 1 444 ? 12.513 12.524 14.327 1.00 92.44 444 GLU A C 1
ATOM 3568 O O . GLU A 1 444 ? 11.670 11.810 14.876 1.00 92.44 444 GLU A O 1
ATOM 3573 N N . PHE A 1 445 ? 13.608 12.009 13.765 1.00 95.12 445 PHE A N 1
ATOM 3574 C CA . PHE A 1 445 ? 13.841 10.575 13.665 1.00 95.12 445 PHE A CA 1
ATOM 3575 C C . PHE A 1 445 ? 14.011 9.900 15.034 1.00 95.12 445 PHE A C 1
ATOM 3577 O O . PHE A 1 445 ? 13.404 8.861 15.304 1.00 95.12 445 PHE A O 1
ATOM 3584 N N . ILE A 1 446 ? 14.810 10.492 15.926 1.00 94.00 446 ILE A N 1
ATOM 3585 C CA . ILE A 1 446 ? 15.057 9.935 17.262 1.00 94.00 446 ILE A CA 1
ATOM 3586 C C . ILE A 1 446 ? 13.774 9.945 18.100 1.00 94.00 446 ILE A C 1
ATOM 3588 O O . ILE A 1 446 ? 13.520 8.989 18.833 1.00 94.00 446 ILE A O 1
ATOM 3592 N N . ARG A 1 447 ? 12.931 10.976 17.972 1.00 91.50 447 ARG A N 1
ATOM 3593 C CA . ARG A 1 447 ? 11.623 11.038 18.639 1.00 91.50 447 ARG A CA 1
ATOM 3594 C C . ARG A 1 447 ? 10.733 9.872 18.215 1.00 91.50 447 ARG A C 1
ATOM 3596 O O . ARG A 1 447 ? 10.181 9.200 19.089 1.00 91.50 447 ARG A O 1
ATOM 3603 N N . ALA A 1 448 ? 10.658 9.591 16.914 1.00 92.69 448 ALA A N 1
ATOM 3604 C CA . ALA A 1 448 ? 9.945 8.427 16.390 1.00 92.69 448 ALA A CA 1
ATOM 3605 C C . ALA A 1 448 ? 10.487 7.116 16.977 1.00 92.69 448 ALA A C 1
ATOM 3607 O O . ALA A 1 448 ? 9.722 6.246 17.390 1.00 92.69 448 ALA A O 1
ATOM 3608 N N . LEU A 1 449 ? 11.815 6.994 17.070 1.00 93.31 449 LEU A N 1
ATOM 3609 C CA . LEU A 1 449 ? 12.486 5.801 17.577 1.00 93.31 449 LEU A CA 1
ATOM 3610 C C . LEU A 1 449 ? 12.179 5.542 19.059 1.00 93.31 449 LEU A C 1
ATOM 3612 O O . LEU A 1 449 ? 11.822 4.422 19.411 1.00 93.31 449 LEU A O 1
ATOM 3616 N N . VAL A 1 450 ? 12.224 6.570 19.917 1.00 91.38 450 VAL A N 1
ATOM 3617 C CA . VAL A 1 450 ? 11.836 6.438 21.337 1.00 91.38 450 VAL A CA 1
ATOM 3618 C C . VAL A 1 450 ? 10.364 6.045 21.469 1.00 91.38 450 VAL A C 1
ATOM 3620 O O . VAL A 1 450 ? 10.013 5.173 22.269 1.00 91.38 450 VAL A O 1
ATOM 3623 N N . ARG A 1 451 ? 9.489 6.691 20.691 1.00 89.38 451 ARG A N 1
ATOM 3624 C CA . ARG A 1 451 ? 8.037 6.472 20.740 1.00 89.38 451 ARG A CA 1
ATOM 3625 C C . ARG A 1 451 ? 7.641 5.070 20.296 1.00 89.38 451 ARG A C 1
ATOM 3627 O O . ARG A 1 451 ? 6.747 4.492 20.908 1.00 89.38 451 ARG A O 1
ATOM 3634 N N . HIS A 1 452 ? 8.343 4.525 19.311 1.00 90.38 452 HIS A N 1
ATOM 3635 C CA . HIS A 1 452 ? 8.179 3.152 18.847 1.00 90.38 452 HIS A CA 1
ATOM 3636 C C . HIS A 1 452 ? 8.535 2.118 19.928 1.00 90.38 452 HIS A C 1
ATOM 3638 O O . HIS A 1 452 ? 7.820 1.137 20.111 1.00 90.38 452 HIS A O 1
ATOM 3644 N N . GLU A 1 453 ? 9.600 2.361 20.699 1.00 88.88 453 GLU A N 1
ATOM 3645 C CA . GLU A 1 453 ? 10.007 1.473 21.800 1.00 88.88 453 GLU A CA 1
ATOM 3646 C C . GLU A 1 453 ? 9.121 1.627 23.049 1.00 88.88 453 GLU A C 1
ATOM 3648 O O . GLU A 1 453 ? 8.977 0.703 23.855 1.00 88.88 453 GLU A O 1
ATOM 3653 N N . THR A 1 454 ? 8.499 2.797 23.234 1.00 86.25 454 THR A N 1
ATOM 3654 C CA . THR A 1 454 ? 7.702 3.122 24.430 1.00 86.25 454 THR A CA 1
ATOM 3655 C C . THR A 1 454 ? 6.300 3.662 24.120 1.00 86.25 454 THR A C 1
ATOM 3657 O O . THR A 1 454 ? 5.908 4.705 24.646 1.00 86.25 454 THR A O 1
ATOM 3660 N N . PRO A 1 455 ? 5.461 2.915 23.377 1.00 79.00 455 PRO A N 1
ATOM 3661 C CA . PRO A 1 455 ? 4.174 3.405 22.867 1.00 79.00 455 PRO A CA 1
ATOM 3662 C C . PRO A 1 455 ? 3.145 3.752 23.956 1.00 79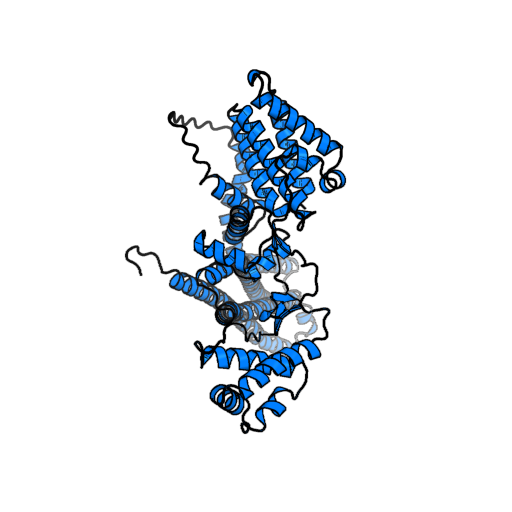.00 455 PRO A C 1
ATOM 3664 O O . PRO A 1 455 ? 2.105 4.332 23.668 1.00 79.00 455 PRO A O 1
ATOM 3667 N N . SER A 1 456 ? 3.382 3.363 25.214 1.00 69.38 456 SER A N 1
ATOM 3668 C CA . SER A 1 456 ? 2.441 3.546 26.332 1.00 69.38 456 SER A CA 1
ATOM 3669 C C . SER A 1 456 ? 2.891 4.560 27.387 1.00 69.38 456 SER A C 1
ATOM 3671 O O . SER A 1 456 ? 2.161 4.762 28.357 1.00 69.38 456 SER A O 1
ATOM 3673 N N . LYS A 1 457 ? 4.099 5.129 27.276 1.00 72.12 457 LYS A N 1
ATOM 3674 C CA . LYS A 1 457 ? 4.605 6.101 28.253 1.00 72.12 457 LYS A CA 1
ATOM 3675 C C . LYS A 1 457 ? 4.385 7.507 27.714 1.00 72.12 457 LYS A C 1
ATOM 3677 O O . LYS A 1 457 ? 4.820 7.824 26.614 1.00 72.12 457 LYS A O 1
ATOM 3682 N N . GLU A 1 458 ? 3.753 8.346 28.522 1.00 67.12 458 GLU A N 1
ATOM 3683 C CA . GLU A 1 458 ? 3.740 9.785 28.290 1.00 67.12 458 GLU A CA 1
ATOM 3684 C C . GLU A 1 458 ? 5.181 10.288 28.458 1.00 67.12 458 GLU A C 1
ATOM 3686 O O . GLU A 1 458 ? 5.775 10.183 29.535 1.00 67.12 458 GLU A O 1
ATOM 3691 N N . LEU A 1 459 ? 5.793 10.723 27.359 1.00 66.44 459 LEU A N 1
ATOM 3692 C CA . LEU A 1 459 ? 7.157 11.234 27.375 1.00 66.44 459 LEU A CA 1
ATOM 3693 C C . LEU A 1 459 ? 7.095 12.743 27.623 1.00 66.44 459 LEU A C 1
ATOM 3695 O O . LEU A 1 459 ? 6.829 13.505 26.699 1.00 66.44 459 LEU A O 1
ATOM 3699 N N . ASP A 1 460 ? 7.397 13.192 28.846 1.00 65.56 460 ASP A N 1
ATOM 3700 C CA . ASP A 1 460 ? 7.697 14.611 29.122 1.00 65.56 460 ASP A CA 1
ATOM 3701 C C . ASP A 1 460 ? 9.115 14.936 28.628 1.00 65.56 460 ASP A C 1
ATOM 3703 O O . ASP A 1 460 ? 10.036 15.224 29.393 1.00 65.56 460 ASP A O 1
ATOM 3707 N N . ILE A 1 461 ? 9.331 14.772 27.322 1.00 62.50 461 ILE A N 1
ATOM 3708 C CA . ILE A 1 461 ? 10.637 14.952 26.701 1.00 62.50 461 ILE A CA 1
ATOM 3709 C C . ILE A 1 461 ? 10.582 16.140 25.752 1.00 62.50 461 ILE A C 1
ATOM 3711 O O . ILE A 1 461 ? 9.887 16.123 24.743 1.00 62.50 461 ILE A O 1
ATOM 3715 N N . ARG A 1 462 ? 11.360 17.176 26.084 1.00 66.44 462 ARG A N 1
ATOM 3716 C CA . ARG A 1 462 ? 11.355 18.468 25.379 1.00 66.44 462 ARG A CA 1
ATOM 3717 C C . ARG A 1 462 ? 12.576 18.719 24.493 1.00 66.44 462 ARG A C 1
ATOM 3719 O O . ARG A 1 462 ? 12.653 19.775 23.878 1.00 66.44 462 ARG A O 1
ATOM 3726 N N . SER A 1 463 ? 13.571 17.828 24.479 1.00 80.50 463 SER A N 1
ATOM 3727 C CA . SER A 1 463 ? 14.762 18.018 23.639 1.00 80.50 463 SER A CA 1
ATOM 3728 C C . SER A 1 463 ? 15.483 16.718 23.297 1.00 80.50 463 SER A C 1
ATOM 3730 O O . SER A 1 463 ? 15.497 15.776 24.093 1.00 80.50 463 SER A O 1
ATOM 3732 N N . LEU A 1 464 ? 16.185 16.710 22.158 1.00 81.31 464 LEU A N 1
ATOM 3733 C CA . LEU A 1 464 ? 17.043 15.599 21.726 1.00 81.31 464 LEU A CA 1
ATOM 3734 C C . LEU A 1 464 ? 18.040 15.140 22.800 1.00 81.31 464 LEU A C 1
ATOM 3736 O O . LEU A 1 464 ? 18.277 13.948 22.956 1.00 81.31 464 LEU A O 1
ATOM 3740 N N . GLY A 1 465 ? 18.592 16.065 23.590 1.00 82.00 465 GLY A N 1
ATOM 3741 C CA . GLY A 1 465 ? 19.518 15.715 24.669 1.00 82.00 465 GLY A CA 1
ATOM 3742 C C . GLY A 1 465 ? 18.910 14.779 25.719 1.00 82.00 465 GLY A C 1
ATOM 3743 O O . GLY A 1 465 ? 19.614 13.912 26.223 1.00 82.00 465 GLY A O 1
ATOM 3744 N N . HIS A 1 466 ? 17.616 14.926 26.014 1.00 84.31 466 HIS A N 1
ATOM 3745 C CA . HIS A 1 466 ? 16.892 14.013 26.898 1.00 84.31 466 HIS A CA 1
ATOM 3746 C C . HIS A 1 466 ? 16.534 12.707 26.181 1.00 84.31 466 HIS A C 1
ATOM 3748 O O . HIS A 1 466 ? 16.654 11.645 26.785 1.00 84.31 466 HIS A O 1
ATOM 3754 N N . LEU A 1 467 ? 16.161 12.765 24.892 1.00 85.44 467 LEU A N 1
ATOM 3755 C CA . LEU A 1 467 ? 15.868 11.564 24.096 1.00 85.44 467 LEU A CA 1
ATOM 3756 C C . LEU A 1 467 ? 17.077 10.615 24.056 1.00 85.44 467 LEU A C 1
ATOM 3758 O O . LEU A 1 467 ? 16.928 9.425 24.313 1.00 85.44 467 LEU A O 1
ATOM 3762 N N . LEU A 1 468 ? 18.286 11.143 23.840 1.00 87.31 468 LEU A N 1
ATOM 3763 C CA . LEU A 1 468 ? 19.526 10.353 23.780 1.00 87.31 468 LEU A CA 1
ATOM 3764 C C . LEU A 1 468 ? 19.937 9.719 25.120 1.00 87.31 468 LEU A C 1
ATOM 3766 O O . LEU A 1 468 ? 20.769 8.817 25.142 1.00 87.31 468 LEU A O 1
ATOM 3770 N N . GLN A 1 469 ? 19.387 10.193 26.241 1.00 86.94 469 GLN A N 1
ATOM 3771 C CA . GLN A 1 469 ? 19.644 9.632 27.573 1.00 86.94 469 GLN A CA 1
ATOM 3772 C C . GLN A 1 469 ? 18.639 8.547 27.965 1.00 86.94 469 GLN A C 1
ATOM 3774 O O . GLN A 1 469 ? 18.799 7.917 29.011 1.00 86.94 469 GLN A O 1
ATOM 3779 N N . THR A 1 470 ? 17.596 8.330 27.161 1.00 86.62 470 THR A N 1
ATOM 3780 C CA . THR A 1 470 ? 16.650 7.243 27.415 1.00 86.62 470 THR A CA 1
ATOM 3781 C C . THR A 1 470 ? 17.356 5.900 27.263 1.00 86.62 470 THR A C 1
ATOM 3783 O O . THR A 1 470 ? 18.193 5.711 26.376 1.00 86.62 470 THR A O 1
ATOM 3786 N N . LYS A 1 471 ? 17.023 4.960 28.150 1.00 86.44 471 LYS A N 1
ATOM 3787 C CA . LYS A 1 471 ? 17.623 3.623 28.150 1.00 86.44 471 LYS A CA 1
ATOM 3788 C C . LYS A 1 471 ? 17.378 2.927 26.809 1.00 86.44 471 LYS A C 1
ATOM 3790 O O . LYS A 1 471 ? 18.268 2.282 26.273 1.00 86.44 471 LYS A O 1
ATOM 3795 N N . GLU A 1 472 ? 16.186 3.124 26.264 1.00 86.81 472 GLU A N 1
ATOM 3796 C CA . GLU A 1 472 ? 15.738 2.567 24.998 1.00 86.81 472 GLU A CA 1
ATOM 3797 C C . GLU A 1 472 ? 16.626 3.018 23.820 1.00 86.81 472 GLU A C 1
ATOM 3799 O O . GLU A 1 472 ? 16.959 2.212 22.954 1.00 86.81 472 GLU A O 1
ATOM 3804 N N . ILE A 1 473 ? 17.096 4.273 23.816 1.00 89.62 473 ILE A N 1
ATOM 3805 C CA . ILE A 1 473 ? 18.025 4.771 22.788 1.00 89.62 473 ILE A CA 1
ATOM 3806 C C . ILE A 1 473 ? 19.444 4.265 23.003 1.00 89.62 473 ILE A C 1
ATOM 3808 O O . ILE A 1 473 ? 20.092 3.868 22.035 1.00 89.62 473 ILE A O 1
ATOM 3812 N N . GLN A 1 474 ? 19.915 4.245 24.250 1.00 89.31 474 GLN A N 1
ATOM 3813 C CA . GLN A 1 474 ? 21.258 3.756 24.574 1.00 89.31 474 GLN A CA 1
ATOM 3814 C C . GLN A 1 474 ? 21.448 2.275 24.231 1.00 89.31 474 GLN A C 1
ATOM 3816 O O . GLN A 1 474 ? 22.552 1.860 23.902 1.00 89.31 474 GLN A O 1
ATOM 3821 N N . GLU A 1 475 ? 20.384 1.474 24.287 1.00 90.94 475 GLU A N 1
ATOM 3822 C CA . GLU A 1 475 ? 20.435 0.061 23.899 1.00 90.94 475 GLU A CA 1
ATOM 3823 C C . GLU A 1 475 ? 20.349 -0.146 22.378 1.00 90.94 475 GLU A C 1
ATOM 3825 O O . GLU A 1 475 ? 20.825 -1.165 21.875 1.00 90.94 475 GLU A O 1
ATOM 3830 N N . LYS A 1 476 ? 19.753 0.801 21.638 1.00 91.12 476 LYS A N 1
ATOM 3831 C CA . LYS A 1 476 ? 19.457 0.646 20.205 1.00 91.12 476 LYS A CA 1
ATOM 3832 C C . LYS A 1 476 ? 20.492 1.294 19.288 1.00 91.12 476 LYS A C 1
ATOM 3834 O O . LYS A 1 476 ? 20.769 0.748 18.222 1.00 91.12 476 LYS A O 1
ATOM 3839 N N . ILE A 1 477 ? 21.066 2.432 19.679 1.00 93.25 477 ILE A N 1
ATOM 3840 C CA . ILE A 1 477 ? 22.067 3.161 18.890 1.00 93.25 477 ILE A CA 1
ATOM 3841 C C . ILE A 1 477 ? 23.462 2.848 19.428 1.00 93.25 477 ILE A C 1
ATOM 3843 O O . ILE A 1 477 ? 23.707 2.966 20.623 1.00 93.25 477 ILE A O 1
ATOM 3847 N N . SER A 1 478 ? 24.393 2.474 18.546 1.00 94.75 478 SER A N 1
ATOM 3848 C CA . SER A 1 478 ? 25.778 2.192 18.945 1.00 94.75 478 SER A CA 1
ATOM 3849 C C . SER A 1 478 ? 26.475 3.419 19.539 1.00 94.75 478 SER A C 1
ATOM 3851 O O . SER A 1 478 ? 26.277 4.528 19.041 1.00 94.75 478 SER A O 1
ATOM 3853 N N . ASP A 1 479 ? 27.367 3.202 20.509 1.00 93.38 479 ASP A N 1
ATOM 3854 C CA . ASP A 1 479 ? 28.148 4.260 21.169 1.00 93.38 479 ASP A CA 1
ATOM 3855 C C . ASP A 1 479 ? 28.889 5.179 20.182 1.00 93.38 479 ASP A C 1
ATOM 3857 O O . ASP A 1 479 ? 28.923 6.394 20.381 1.00 93.38 479 ASP A O 1
ATOM 3861 N N . ASP A 1 480 ? 29.423 4.624 19.088 1.00 94.00 480 ASP A N 1
ATOM 3862 C CA . ASP A 1 480 ? 30.086 5.398 18.029 1.00 94.00 480 ASP A CA 1
ATOM 3863 C C . ASP A 1 480 ? 29.122 6.409 17.382 1.00 94.00 480 ASP A C 1
ATOM 3865 O O . ASP A 1 480 ? 29.425 7.599 17.278 1.00 94.00 480 ASP A O 1
ATOM 3869 N N . ASP A 1 481 ? 27.921 5.955 17.010 1.00 94.81 481 ASP A N 1
ATOM 3870 C CA . ASP A 1 481 ? 26.881 6.804 16.418 1.00 94.81 481 ASP A CA 1
ATOM 3871 C C . ASP A 1 481 ? 26.355 7.833 17.434 1.00 94.81 481 ASP A C 1
ATOM 3873 O O . ASP A 1 481 ? 26.133 8.991 17.076 1.00 94.81 481 ASP A O 1
ATOM 3877 N N . LEU A 1 482 ? 26.215 7.462 18.715 1.00 92.94 482 LEU A N 1
ATOM 3878 C CA . LEU A 1 482 ? 25.868 8.406 19.788 1.00 92.94 482 LEU A CA 1
ATOM 3879 C C . LEU A 1 482 ? 26.936 9.499 19.945 1.00 92.94 482 LEU A C 1
ATOM 3881 O O . LEU A 1 482 ? 26.595 10.672 20.125 1.00 92.94 482 LEU A O 1
ATOM 3885 N N . GLY A 1 483 ? 28.218 9.140 19.831 1.00 91.94 483 GLY A N 1
ATOM 3886 C CA . GLY A 1 483 ? 29.331 10.087 19.827 1.00 91.94 483 GLY A CA 1
ATOM 3887 C C . GLY A 1 483 ? 29.255 11.077 18.663 1.00 91.94 483 GLY A C 1
ATOM 3888 O O . GLY A 1 483 ? 29.434 12.283 18.857 1.00 91.94 483 GLY A O 1
ATOM 3889 N N . LEU A 1 484 ? 28.916 10.597 17.463 1.00 92.62 484 LEU A N 1
ATOM 3890 C CA . LEU A 1 484 ? 28.739 11.435 16.271 1.00 92.62 484 LEU A CA 1
ATOM 3891 C C . LEU A 1 484 ? 27.547 12.393 16.404 1.00 92.62 484 LEU A C 1
ATOM 3893 O O . LEU A 1 484 ? 27.672 13.581 16.095 1.00 92.62 484 LEU A O 1
ATOM 3897 N N . ILE A 1 485 ? 26.421 11.912 16.937 1.00 92.81 485 ILE A N 1
ATOM 3898 C CA . ILE A 1 485 ? 25.257 12.749 17.259 1.00 92.81 485 ILE A CA 1
ATOM 3899 C C . ILE A 1 485 ? 25.635 13.831 18.285 1.00 92.81 485 ILE A C 1
ATOM 3901 O O . ILE A 1 485 ? 25.264 15.000 18.132 1.00 92.81 485 ILE A O 1
ATOM 3905 N N . GLY A 1 486 ? 26.409 13.463 19.311 1.00 90.56 486 GLY A N 1
ATOM 3906 C CA . GLY A 1 486 ? 26.941 14.391 20.308 1.00 90.56 486 GLY A CA 1
ATOM 3907 C C . GLY A 1 486 ? 27.777 15.507 19.679 1.00 90.56 486 GLY A C 1
ATOM 3908 O O . GLY A 1 486 ? 27.510 16.685 19.923 1.00 90.56 486 GLY A O 1
ATOM 3909 N N . ARG A 1 487 ? 28.717 15.153 18.794 1.00 90.56 487 ARG A N 1
ATOM 3910 C CA . ARG A 1 487 ? 29.545 16.123 18.057 1.00 90.56 487 ARG A CA 1
ATOM 3911 C C . ARG A 1 487 ? 28.701 17.063 17.197 1.00 90.56 487 ARG A C 1
ATOM 3913 O O . ARG A 1 487 ? 28.932 18.271 17.192 1.00 90.56 487 ARG A O 1
ATOM 3920 N N . PHE A 1 488 ? 27.692 16.545 16.502 1.00 90.56 488 PHE A N 1
ATOM 3921 C CA . PHE A 1 488 ? 26.816 17.387 15.692 1.00 90.56 488 PHE A CA 1
ATOM 3922 C C . PHE A 1 488 ? 26.008 18.381 16.538 1.00 90.56 488 PHE A C 1
ATOM 3924 O O . PHE A 1 488 ? 25.882 19.553 16.176 1.00 90.56 488 PHE A O 1
ATOM 3931 N N . ARG A 1 489 ? 25.531 17.960 17.717 1.00 90.56 489 ARG A N 1
ATOM 3932 C CA . ARG A 1 489 ? 24.884 18.852 18.690 1.00 90.56 489 ARG A CA 1
ATOM 3933 C C . ARG A 1 489 ? 25.816 19.973 19.155 1.00 90.56 489 ARG A C 1
ATOM 3935 O O . ARG A 1 489 ? 25.367 21.112 19.286 1.00 90.56 489 ARG A O 1
ATOM 3942 N N . GLU A 1 490 ? 27.090 19.677 19.404 1.00 89.62 490 GLU A N 1
ATOM 3943 C CA . GLU A 1 490 ? 28.085 20.693 19.769 1.00 89.62 490 GLU A CA 1
ATOM 3944 C C . GLU A 1 490 ? 28.262 21.730 18.659 1.00 89.62 490 GLU A C 1
ATOM 3946 O O . GLU A 1 490 ? 28.213 22.929 18.932 1.00 89.62 490 GLU A O 1
ATOM 3951 N N . ILE A 1 491 ? 28.391 21.289 17.406 1.00 88.19 491 ILE A N 1
ATOM 3952 C CA . ILE A 1 491 ? 28.535 22.189 16.254 1.00 88.19 491 ILE A CA 1
ATOM 3953 C C . ILE A 1 491 ? 27.290 23.040 16.058 1.00 88.19 491 ILE A C 1
ATOM 3955 O O . ILE A 1 491 ? 27.411 24.246 15.873 1.00 8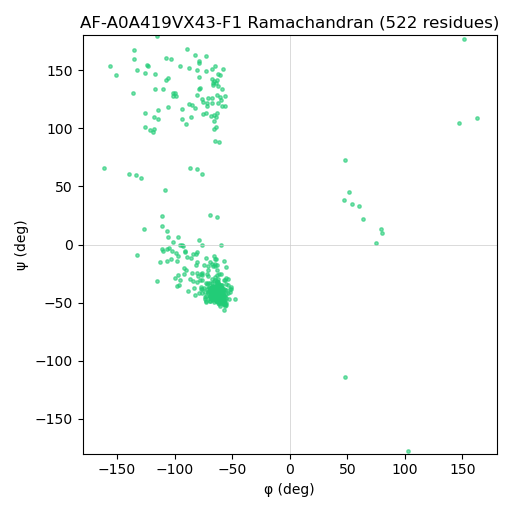8.19 491 ILE A O 1
ATOM 3959 N N . ARG A 1 492 ? 26.092 22.455 16.162 1.00 89.38 492 ARG A N 1
ATOM 3960 C CA . ARG A 1 492 ? 24.839 23.216 16.108 1.00 89.38 492 ARG A CA 1
ATOM 3961 C C . ARG A 1 492 ? 24.786 24.276 17.208 1.00 89.38 492 ARG A C 1
ATOM 3963 O O . ARG A 1 492 ? 24.383 25.405 16.950 1.00 89.38 492 ARG A O 1
ATOM 3970 N N . ASN A 1 493 ? 25.197 23.950 18.433 1.00 87.56 493 ASN A N 1
ATOM 3971 C CA . ASN A 1 493 ? 25.202 24.923 19.529 1.00 87.56 493 ASN A CA 1
ATOM 3972 C C . ASN A 1 493 ? 26.218 26.047 19.299 1.00 87.56 493 ASN A C 1
ATOM 3974 O O . ASN A 1 493 ? 25.869 27.207 19.511 1.00 87.56 493 ASN A O 1
ATOM 3978 N N . LYS A 1 494 ? 27.423 25.730 18.808 1.00 87.19 494 LYS A N 1
ATOM 3979 C CA . LYS A 1 494 ? 28.398 26.744 18.380 1.00 87.19 494 LYS A CA 1
ATOM 3980 C C . LYS A 1 494 ? 27.824 27.617 17.268 1.00 87.19 494 LYS A C 1
ATOM 3982 O O . LYS A 1 494 ? 27.881 28.834 17.354 1.00 87.19 494 LYS A O 1
ATOM 3987 N N . ALA A 1 495 ? 27.184 27.016 16.270 1.00 85.25 495 ALA A N 1
ATOM 3988 C CA . ALA A 1 495 ? 26.609 27.740 15.143 1.00 85.25 495 ALA A CA 1
ATOM 3989 C C . ALA A 1 495 ? 25.507 28.729 15.542 1.00 85.25 495 ALA A C 1
ATOM 3991 O O . ALA A 1 495 ? 25.394 29.799 14.951 1.00 85.25 495 ALA A O 1
ATOM 3992 N N . VAL A 1 496 ? 24.689 28.368 16.533 1.00 84.31 496 VAL A N 1
ATOM 3993 C CA . VAL A 1 496 ? 23.563 29.190 16.995 1.00 84.31 496 VAL A CA 1
ATOM 3994 C C . VAL A 1 496 ? 23.997 30.263 18.003 1.00 84.31 496 VAL A C 1
ATOM 3996 O O . VAL A 1 496 ? 23.378 31.325 18.053 1.00 84.31 496 VAL A O 1
ATOM 3999 N N . HIS A 1 497 ? 25.024 30.003 18.820 1.00 83.06 497 HIS A N 1
ATOM 4000 C CA . HIS A 1 497 ? 25.391 30.867 19.951 1.00 83.06 497 HIS A CA 1
ATOM 4001 C C . HIS A 1 497 ? 26.743 31.589 19.811 1.00 83.06 497 HIS A C 1
ATOM 4003 O O . HIS A 1 497 ? 26.985 32.544 20.549 1.00 83.06 497 HIS A O 1
ATOM 4009 N N . GLU A 1 498 ? 27.607 31.173 18.886 1.00 83.06 498 GLU A N 1
ATOM 4010 C CA . GLU A 1 498 ? 28.931 31.758 18.632 1.00 83.06 498 GLU A CA 1
ATOM 4011 C C . GLU A 1 498 ? 29.001 32.400 17.227 1.00 83.06 498 GLU A C 1
ATOM 4013 O O . GLU A 1 498 ? 28.024 32.416 16.477 1.00 83.06 498 GLU A O 1
ATOM 4018 N N . ASP A 1 499 ? 30.147 32.990 16.862 1.00 74.75 499 ASP A N 1
ATOM 4019 C CA . ASP A 1 499 ? 30.329 33.610 15.541 1.00 74.75 499 ASP A CA 1
ATOM 4020 C C . ASP A 1 499 ? 30.355 32.538 14.436 1.00 74.75 499 ASP A C 1
ATOM 4022 O O . ASP A 1 499 ? 31.319 31.781 14.294 1.00 74.75 499 ASP A O 1
ATOM 4026 N N . ALA A 1 500 ? 29.304 32.510 13.612 1.00 65.50 500 ALA A N 1
ATOM 4027 C CA . ALA A 1 500 ? 29.106 31.545 12.530 1.00 65.50 500 ALA A CA 1
ATOM 4028 C C . ALA A 1 500 ? 30.241 31.498 11.490 1.00 65.50 500 ALA A C 1
ATOM 4030 O O . ALA A 1 500 ? 30.332 30.537 10.726 1.00 65.50 500 ALA A O 1
ATOM 4031 N N . ARG A 1 501 ? 31.139 32.495 11.467 1.00 68.75 501 ARG A N 1
ATOM 4032 C CA . ARG A 1 501 ? 32.350 32.491 10.625 1.00 68.75 501 ARG A CA 1
ATOM 4033 C C . ARG A 1 501 ? 33.358 31.399 10.994 1.00 68.75 501 ARG A C 1
ATOM 4035 O O . ARG A 1 501 ? 34.296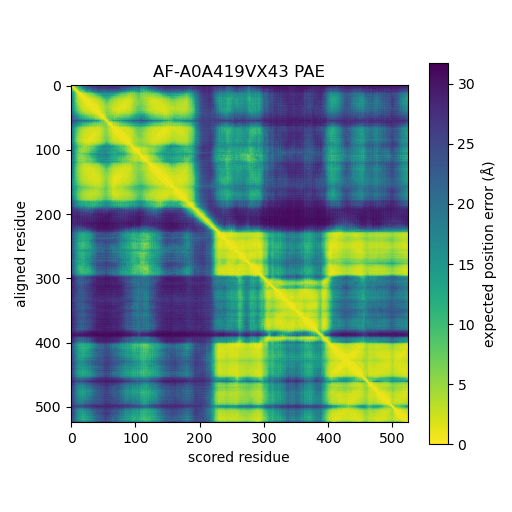 31.184 10.234 1.00 68.75 501 ARG A O 1
ATOM 4042 N N . GLN A 1 502 ? 33.197 30.748 12.145 1.00 74.94 502 GLN A N 1
ATOM 4043 C CA . GLN A 1 502 ? 34.109 29.710 12.633 1.00 74.94 502 GLN A CA 1
ATOM 4044 C C . GLN A 1 502 ? 33.670 28.277 12.288 1.00 74.94 502 GLN A C 1
ATOM 4046 O O . GLN A 1 502 ? 34.368 27.334 12.650 1.00 74.94 502 GLN A O 1
ATOM 4051 N N . ILE A 1 503 ? 32.537 28.091 11.602 1.00 81.69 503 ILE A N 1
ATOM 4052 C CA . ILE A 1 503 ? 32.024 26.758 11.261 1.00 81.69 503 ILE A CA 1
ATOM 4053 C C . ILE A 1 503 ? 32.684 26.269 9.966 1.00 81.69 503 ILE A C 1
ATOM 4055 O O . ILE A 1 503 ? 32.527 26.890 8.913 1.00 81.69 503 ILE A O 1
ATOM 4059 N N . ASP A 1 504 ? 33.384 25.136 10.024 1.00 87.06 504 ASP A N 1
ATOM 4060 C CA . ASP A 1 504 ? 33.918 24.489 8.826 1.00 87.06 504 ASP A CA 1
ATOM 4061 C C . ASP A 1 504 ? 32.779 23.861 8.006 1.00 87.06 504 ASP A C 1
ATOM 4063 O O . ASP A 1 504 ? 32.030 23.004 8.476 1.00 87.06 504 ASP A O 1
ATOM 4067 N N . SER A 1 505 ? 32.647 24.292 6.750 1.00 87.56 505 SER A N 1
ATOM 4068 C CA . SER A 1 505 ? 31.625 23.780 5.830 1.00 87.56 505 SER A CA 1
ATOM 4069 C C . SER A 1 505 ? 31.803 22.291 5.538 1.00 87.56 505 SER A C 1
ATOM 4071 O O . SER A 1 505 ? 30.809 21.583 5.388 1.00 87.56 505 SER A O 1
ATOM 4073 N N . ASN A 1 506 ? 33.053 21.816 5.490 1.00 90.69 506 ASN A N 1
ATOM 4074 C CA . ASN A 1 506 ? 33.349 20.408 5.238 1.00 90.69 506 ASN A CA 1
ATOM 4075 C C . ASN A 1 506 ? 32.903 19.542 6.419 1.00 90.69 506 ASN A C 1
ATOM 4077 O O . ASN A 1 506 ? 32.313 18.484 6.215 1.00 90.69 506 ASN A O 1
ATOM 4081 N N . GLU A 1 507 ? 33.118 20.028 7.644 1.00 90.31 507 GLU A N 1
ATOM 4082 C CA . GLU A 1 507 ? 32.700 19.340 8.866 1.00 90.31 507 GLU A CA 1
ATOM 4083 C C . GLU A 1 507 ? 31.168 19.215 8.946 1.00 90.31 507 GLU A C 1
ATOM 4085 O O . GLU A 1 507 ? 30.647 18.145 9.259 1.00 90.31 507 GLU A O 1
ATOM 4090 N N . VAL A 1 508 ? 30.422 20.272 8.593 1.00 90.31 508 VAL A N 1
ATOM 4091 C CA . VAL A 1 508 ? 28.947 20.214 8.545 1.00 90.31 508 VAL A CA 1
ATOM 4092 C C . VAL A 1 508 ? 28.465 19.243 7.466 1.00 90.31 508 VAL A C 1
ATOM 4094 O O . VAL A 1 508 ? 27.556 18.457 7.720 1.00 90.31 508 VAL A O 1
ATOM 4097 N N . GLN A 1 509 ? 29.072 19.256 6.276 1.00 93.56 509 GLN A N 1
ATOM 4098 C CA . GLN A 1 509 ? 28.696 18.353 5.186 1.00 93.56 509 GLN A CA 1
ATOM 4099 C C . GLN A 1 509 ? 28.933 16.877 5.540 1.00 93.56 509 GLN A C 1
ATOM 4101 O O . GLN A 1 509 ? 28.083 16.024 5.259 1.00 93.56 509 GLN A O 1
ATOM 4106 N N . GLU A 1 510 ? 30.073 16.574 6.164 1.00 91.62 510 GLU A N 1
ATOM 4107 C CA . GLU A 1 510 ? 30.401 15.231 6.642 1.00 91.62 510 GLU A CA 1
ATOM 4108 C C . GLU A 1 510 ? 29.358 14.752 7.657 1.00 91.62 510 GLU A C 1
ATOM 4110 O O . GLU A 1 510 ? 28.812 13.657 7.522 1.00 91.62 510 GLU A O 1
ATOM 4115 N N . LEU A 1 511 ? 28.990 15.604 8.617 1.00 89.69 511 LEU A N 1
ATOM 4116 C CA . LEU A 1 511 ? 28.019 15.243 9.645 1.00 89.69 511 LEU A CA 1
ATOM 4117 C C . LEU A 1 511 ? 26.593 15.100 9.116 1.00 89.69 511 LEU A C 1
ATOM 4119 O O . LEU A 1 511 ? 25.897 14.185 9.543 1.00 89.69 511 LEU A O 1
ATOM 4123 N N . LEU A 1 512 ? 26.159 15.923 8.156 1.00 94.06 512 LEU A N 1
ATOM 4124 C CA . LEU A 1 512 ? 24.863 15.724 7.493 1.00 94.06 512 LEU A CA 1
ATOM 4125 C C . LEU A 1 512 ? 24.804 14.371 6.768 1.00 94.06 512 LEU A C 1
ATOM 4127 O O . LEU A 1 512 ? 23.780 13.693 6.808 1.00 94.06 512 LEU A O 1
ATOM 4131 N N . SER A 1 513 ? 25.914 13.952 6.157 1.00 93.94 513 SER A N 1
ATOM 4132 C CA . SER A 1 513 ? 26.020 12.639 5.504 1.00 93.94 513 SER A CA 1
ATOM 4133 C C . SER A 1 513 ? 25.995 11.494 6.525 1.00 93.94 513 SER A C 1
ATOM 4135 O O . SER A 1 513 ? 25.389 10.451 6.291 1.00 93.94 513 SER A O 1
ATOM 4137 N N . ILE A 1 514 ? 26.617 11.690 7.689 1.00 92.12 514 ILE A N 1
ATOM 4138 C CA . ILE A 1 514 ? 26.565 10.742 8.808 1.00 92.12 514 ILE A CA 1
ATOM 4139 C C . ILE A 1 514 ? 25.142 10.625 9.366 1.00 92.12 514 ILE A C 1
ATOM 4141 O O . ILE A 1 514 ? 24.677 9.512 9.595 1.00 92.12 514 ILE A O 1
ATOM 4145 N N . ILE A 1 515 ? 24.431 11.739 9.554 1.00 93.69 515 ILE A N 1
ATOM 4146 C CA . ILE A 1 515 ? 23.047 11.743 10.054 1.00 93.69 515 ILE A CA 1
ATOM 4147 C C . ILE A 1 515 ? 22.127 10.986 9.106 1.00 93.69 515 ILE A C 1
ATOM 4149 O O . ILE A 1 515 ? 21.350 10.148 9.555 1.00 93.69 515 ILE A O 1
ATOM 4153 N N . GLU A 1 516 ? 22.249 11.228 7.802 1.00 95.81 516 GLU A N 1
ATOM 4154 C CA . GLU A 1 516 ? 21.523 10.462 6.789 1.00 95.81 516 GLU A CA 1
ATOM 4155 C C . GLU A 1 516 ? 21.786 8.956 6.932 1.00 95.81 516 GLU A C 1
ATOM 4157 O O . GLU A 1 516 ? 20.842 8.166 6.967 1.00 95.81 516 GLU A O 1
ATOM 4162 N N . ASN A 1 517 ? 23.048 8.550 7.103 1.00 95.00 517 ASN A N 1
ATOM 4163 C CA . ASN A 1 517 ? 23.400 7.144 7.313 1.00 95.00 517 ASN A CA 1
ATOM 4164 C C . ASN A 1 517 ? 22.805 6.569 8.607 1.00 95.00 517 ASN A C 1
ATOM 4166 O O . ASN A 1 517 ? 22.346 5.429 8.605 1.00 95.00 517 ASN A O 1
ATOM 4170 N N . ILE A 1 518 ? 22.789 7.338 9.700 1.00 94.75 518 ILE A N 1
ATOM 4171 C CA . ILE A 1 518 ? 22.172 6.936 10.973 1.00 94.75 518 ILE A CA 1
ATOM 4172 C C . ILE A 1 518 ? 20.665 6.726 10.781 1.00 94.75 518 ILE A C 1
ATOM 4174 O O . ILE A 1 518 ? 20.142 5.682 11.175 1.00 94.75 518 ILE A O 1
ATOM 4178 N N . ILE A 1 519 ? 19.974 7.663 10.125 1.00 96.00 519 ILE A N 1
ATOM 4179 C CA . ILE A 1 519 ? 18.538 7.548 9.831 1.00 96.00 519 ILE A CA 1
ATOM 4180 C C . ILE A 1 519 ? 18.266 6.272 9.019 1.00 96.00 519 ILE A C 1
ATOM 4182 O O . ILE A 1 519 ? 17.399 5.474 9.377 1.00 96.00 519 ILE A O 1
ATOM 4186 N N . TRP A 1 520 ? 19.045 6.010 7.966 1.00 94.38 520 TRP A N 1
ATOM 4187 C CA . TRP A 1 520 ? 18.911 4.775 7.187 1.00 94.38 520 TRP A CA 1
ATOM 4188 C C . TRP A 1 520 ? 19.175 3.516 8.016 1.00 94.38 520 TRP A C 1
ATOM 4190 O O . TRP A 1 520 ? 18.396 2.566 7.942 1.00 94.38 520 TRP A O 1
ATOM 4200 N N . LYS A 1 521 ? 20.236 3.510 8.827 1.00 95.50 521 LYS A N 1
ATOM 4201 C CA . LYS A 1 521 ? 20.668 2.351 9.619 1.00 95.50 521 LYS A CA 1
ATOM 4202 C C . LYS A 1 521 ? 19.618 1.897 10.635 1.00 95.50 521 LYS A C 1
ATOM 4204 O O . LYS A 1 521 ? 19.452 0.695 10.809 1.00 95.50 521 LYS A O 1
ATOM 4209 N N . TYR A 1 522 ? 18.918 2.828 11.282 1.00 95.06 522 TYR A N 1
ATOM 4210 C CA . TYR A 1 522 ? 18.004 2.519 12.391 1.00 95.06 522 TYR A CA 1
ATOM 4211 C C . TYR A 1 522 ? 16.510 2.612 12.033 1.00 95.06 522 TYR A C 1
ATOM 4213 O O . TYR A 1 522 ? 15.664 2.534 12.922 1.00 95.06 522 TYR A O 1
ATOM 4221 N N . SER A 1 523 ? 16.177 2.823 10.756 1.00 90.50 523 SER A N 1
ATOM 4222 C CA . SER A 1 523 ? 14.787 2.976 10.283 1.00 90.50 523 SER A CA 1
ATOM 4223 C C . SER A 1 523 ? 14.103 1.666 9.890 1.00 90.50 523 SER A C 1
ATOM 4225 O O . SER A 1 523 ? 12.897 1.679 9.653 1.00 90.50 523 SER A O 1
ATOM 4227 N N . ASN A 1 524 ? 14.851 0.564 9.787 1.00 81.81 524 ASN A N 1
ATOM 4228 C CA . ASN A 1 524 ? 14.344 -0.732 9.325 1.00 81.81 524 ASN A CA 1
ATOM 4229 C C . ASN A 1 524 ? 14.098 -1.718 10.463 1.00 81.81 524 ASN A C 1
ATOM 4231 O O . ASN A 1 524 ? 14.871 -1.688 11.450 1.00 81.81 524 ASN A O 1
#

Foldseek 3Di:
DPPVPDDDLVRVLVVLLCVLLVLLVVLLVLLVVLLVLLVVLCVVCVVVLVVCVVPPDDNVVLVPDPLLVLLVVLSVLLNVLSVVSNVVSVVVSVCSVVLVVCCVVVVFDSLQSVLVSLQCVVVSVVVSVVSLLSSLLSQLSSQLSNQSSVVSVVCSVPVDDPVRVVVSNVVSNVSSCCRSCVVVVVVCVVCVVVVVVVVCVVVVVPDDDDDDDDDDDDDDPPVPPPLLVQLLCCCCPVVVHRSLLSNLLVLCCVQANFAKDFLVRSVVVCVVPPVSRTDDVVSVVVCVVVPQKDWDDDPDPQKFKAFFVVRDTQRPPDLLVLLVVLLVLLVVVVVVDVVLLVQQCVVLVHDSVCSSVSQSDDDSVVNLVSSVVSVVSCCVVPVPPPDVPSDRTHIDIDGDGTIMGGALLSLLSSLVSLLVVLVVCLVVVVPLSSLVSNLVSLFSSLVRQLCNVPNPDDDPDDDPVVSCVDPSNPVQDDPVLSVLNVVSVVLNCCCVPHDVVPRDSVSSVVSSVSSNVRSVVRSD

Nearest PDB structures (foldseek):
  8d9o-assembly1_A  TM=4.418E-01  e=1.739E+00  synthetic construct
  8d9p-assembly1_A  TM=4.465E-01  e=1.816E+00  synthetic construct
  5vju-assembly1_A  TM=2.509E-01  e=1.593E+00  synthetic construct
  6z0c-assembly1_A  TM=2.582E-01  e=5.901E+00  Escherichia coli